Protein AF-A0A8H6TBR2-F1 (afdb_monomer)

Mean predicted aligned error: 13.38 Å

Secondary structure (DSSP, 8-state):
-----PPPGGG------------------SSPPTT----------TT---GGGG--EEEEEEETTEEEEEEEEPTT-SS-EE-TT-EEEEEEEES-GGGEEEEEEEEEEEEEEEETTEEEEEEEEEEEEEEEEGGG-PPPPSEEEEEEEPPSEEE-SS-TT-EEEPPPSEEEPPP-S-S-GGGTTT-TT--EEEEEEEEEEEEEEEPPPTTSTTS--EEEEEEEEEEE------SSPPPS---HHHHHHH-GGGEEEEEEEEPTTSSS-EEEEEEEETT-EEETT--EEEEEEEEEEHHHHHHHH-----S----HHHHHTTS---------------------PPPPPP--HHHHHHHHHHH---SS--SGGG-S-EEEEEEEEEE--TTPPPEEEEEEEEEEEEEEPSSP-------TT-EEEEEEEEEEEE-HHHHS-S------TT---PPPPPPPPPPPPP--------EEEEETTEEEEEEEEEEEGGGTEEEEEEEEEE-S--S--------GGG---

pLDDT: mean 73.12, std 23.79, range [24.12, 98.62]

Nearest PDB structures (foldseek):
  7f1w-assembly3_D  TM=6.026E-01  e=6.884E-08  Bos taurus
  9c6e-assembly1_A  TM=5.583E-01  e=3.501E-08  Bos taurus
  6ni2-assembly1_B  TM=5.129E-01  e=7.638E-08  Bos taurus
  6pwc-assembly1_A  TM=5.293E-01  e=3.451E-07  Homo sapiens

Foldseek 3Di:
DDDDDDDDPPPDDDPDDDPDPPPPPPPDDPDDDVPDDDPLPQPCPVPRPDVQVPQQDWDWDDDDQKIKIWGSAHVPDPAAEDAAQDKIWTKIFGNDQQFWAWKKKWKWKKKWKAKPVGIDIDTQDTDMDTQDGCPPVDTDDRMGIDMDTHHQWGADPVGRVDTFGDDWQAWEAFPPPDPDCPVVDADPDITIIMGIWMKMKIKTWGDDDPVPPDDDIDIDIDIGTYGYFYPDDQSDDQDPDLDCVVCCVVPVQQKDWDKDWQDPVQVWIKIKIKIWTNSLEAAQADWTKIKIKIKIFPVRCVCQVDVPDDDDDDDVCVVPVPPDPPPPPPDDDDDDDDDDDDDDDDDDDDDPPPVVVVVCVVVVVPDDPPPPVSRLKWKWKKKKKWFDDDPDDIDIDIDTFKTWDKDKDDPDWDPPPDDDPDMDMIMIITTMHGDPQCLLLYDDDDDDDDDDDDDDDDDDDDDDDDPDDPPPQPWLGDGPRITMWIWIWMDRVSSRDIDTHTGHYRYSHNHDPPPPPPPPPPPPD

Solvent-accessible surface area (backbone atoms only — not comparable to full-atom values): 32595 Å² total; per-residue (Å²): 141,82,86,81,84,81,75,70,86,88,73,71,83,72,93,64,101,63,86,84,70,76,75,79,68,75,81,83,59,101,60,72,57,97,91,52,76,80,82,73,68,73,80,54,55,98,85,53,73,62,74,74,83,67,29,80,21,68,37,75,52,75,50,95,57,41,33,44,38,38,53,57,19,56,77,88,48,91,54,55,61,45,37,63,56,34,78,47,39,37,36,41,33,38,79,69,27,86,44,43,44,35,31,36,42,34,39,43,25,36,38,39,39,34,42,77,89,48,70,52,76,45,76,58,36,84,46,77,43,77,69,43,67,44,89,78,76,56,74,47,63,56,62,41,69,50,73,52,66,40,66,46,52,28,60,36,90,93,42,63,88,46,70,30,52,61,70,44,30,35,42,46,60,55,74,80,91,69,75,71,76,83,72,74,81,80,74,85,83,74,46,51,32,38,35,31,48,34,36,38,34,42,37,40,34,28,60,56,63,84,87,67,77,82,85,67,72,51,72,46,74,42,80,42,64,41,42,39,27,58,92,64,72,56,92,51,81,80,71,90,71,70,54,57,86,67,38,52,77,78,45,45,81,54,45,36,80,44,83,41,77,46,61,81,87,42,101,49,72,29,40,36,39,40,36,34,58,48,67,47,36,38,54,44,86,40,77,44,44,38,36,38,39,41,34,27,38,45,80,65,53,49,52,50,78,51,68,80,79,86,84,84,87,81,55,60,62,73,72,58,69,75,57,85,74,83,75,79,85,80,84,76,84,91,77,86,85,89,84,84,92,84,91,83,81,90,79,86,84,78,86,69,68,70,68,59,59,62,58,43,67,78,65,60,68,78,58,76,90,73,67,70,77,63,55,42,62,47,40,32,32,36,36,36,41,36,40,41,62,93,90,46,80,65,47,74,46,82,41,80,32,21,60,37,54,74,41,79,45,81,76,66,70,76,82,70,91,62,63,98,81,41,66,44,57,50,43,32,39,38,36,33,34,44,37,80,79,42,43,22,49,29,65,90,86,78,89,70,99,72,90,79,86,83,87,87,79,86,85,76,91,78,83,77,81,77,91,66,78,88,65,82,76,55,51,59,45,62,43,86,44,39,36,33,34,25,27,45,32,44,34,28,72,91,73,76,43,74,47,77,42,78,26,30,67,35,46,84,48,38,52,44,91,64,78,74,77,70,65,83,84,78,77,88,124

Structure (mmCIF, N/CA/C/O backbone):
data_AF-A0A8H6TBR2-F1
#
_entry.id   AF-A0A8H6TBR2-F1
#
loop_
_atom_site.group_PDB
_atom_site.id
_atom_site.type_symbol
_atom_site.label_atom_id
_atom_site.label_alt_id
_atom_site.label_comp_id
_atom_site.label_asym_id
_atom_site.label_entity_id
_atom_site.label_seq_id
_atom_site.pdbx_PDB_ins_code
_atom_site.Cartn_x
_atom_site.Cartn_y
_atom_site.Cartn_z
_atom_site.occupancy
_atom_site.B_iso_or_equiv
_atom_site.auth_seq_id
_atom_site.auth_comp_id
_atom_site.auth_asym_id
_atom_site.auth_atom_id
_atom_site.pdbx_PDB_model_num
ATOM 1 N N . MET A 1 1 ? -63.159 3.568 -19.816 1.00 40.00 1 MET A N 1
ATOM 2 C CA . MET A 1 1 ? -62.516 4.822 -19.376 1.00 40.00 1 MET A CA 1
ATOM 3 C C . MET A 1 1 ? -61.025 4.551 -19.342 1.00 40.00 1 MET A C 1
ATOM 5 O O . MET A 1 1 ? -60.604 3.747 -18.526 1.00 40.00 1 MET A O 1
ATOM 9 N N . ALA A 1 2 ? -60.278 5.082 -20.308 1.00 35.00 2 ALA A N 1
ATOM 10 C CA . ALA A 1 2 ? -58.835 4.89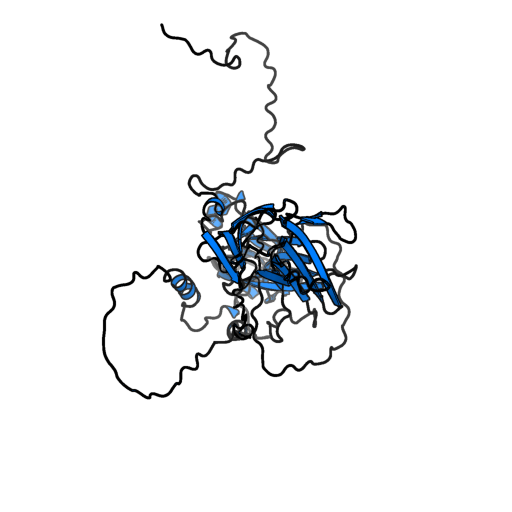1 -20.427 1.00 35.00 2 ALA A CA 1
ATOM 11 C C . ALA A 1 2 ? -58.180 6.276 -20.363 1.00 35.00 2 ALA A C 1
ATOM 13 O O . ALA A 1 2 ? -58.483 7.129 -21.196 1.00 35.00 2 ALA A O 1
ATOM 14 N N . GLU A 1 3 ? -57.358 6.506 -19.341 1.00 43.56 3 GLU A N 1
ATOM 15 C CA . GLU A 1 3 ? -56.603 7.746 -19.150 1.00 43.56 3 GLU A CA 1
ATOM 16 C C . GLU A 1 3 ? -55.362 7.749 -20.046 1.00 43.56 3 GLU A C 1
ATOM 18 O O . GLU A 1 3 ? -54.540 6.833 -20.004 1.00 43.56 3 GLU A O 1
ATOM 23 N N . SER A 1 4 ? -55.226 8.791 -20.869 1.00 38.94 4 SER A N 1
ATOM 24 C CA . SER A 1 4 ? -54.031 9.029 -21.674 1.00 38.94 4 SER A CA 1
ATOM 25 C C . SER A 1 4 ? -52.949 9.692 -20.824 1.00 38.94 4 SER A C 1
ATOM 27 O O . SER A 1 4 ? -53.138 10.805 -20.329 1.00 38.94 4 SER A O 1
ATOM 29 N N . VAL A 1 5 ? -51.797 9.038 -20.700 1.00 49.28 5 VAL A N 1
ATOM 30 C CA . VAL A 1 5 ? -50.602 9.598 -20.063 1.00 49.28 5 VAL A CA 1
ATOM 31 C C . VAL A 1 5 ? -50.016 10.684 -20.969 1.00 49.28 5 VAL A C 1
ATOM 33 O O . VAL A 1 5 ? -49.577 10.406 -22.085 1.00 49.28 5 VAL A O 1
ATOM 36 N N . ALA A 1 6 ? -50.025 11.931 -20.499 1.00 45.59 6 ALA A N 1
ATOM 37 C CA . ALA A 1 6 ? -49.403 13.053 -21.189 1.00 45.59 6 ALA A CA 1
ATOM 38 C C . ALA A 1 6 ? -47.877 12.999 -21.015 1.00 45.59 6 ALA A C 1
ATOM 40 O O . ALA A 1 6 ? -47.373 12.959 -19.892 1.00 45.59 6 ALA A O 1
ATOM 41 N N . LEU A 1 7 ? -47.139 12.996 -22.128 1.00 45.31 7 LEU A N 1
ATOM 42 C CA . LEU A 1 7 ? -45.680 13.065 -22.111 1.00 45.31 7 LEU A CA 1
ATOM 43 C C . LEU A 1 7 ? -45.188 14.492 -21.788 1.00 45.31 7 LEU A C 1
ATOM 45 O O . LEU A 1 7 ? -45.869 15.464 -22.129 1.00 45.31 7 LEU A O 1
ATOM 49 N N . PRO A 1 8 ? -43.999 14.634 -21.169 1.00 47.50 8 PRO A N 1
ATOM 50 C CA . PRO A 1 8 ? -43.410 15.926 -20.829 1.00 47.50 8 PRO A CA 1
ATOM 51 C C . PRO A 1 8 ? -43.225 16.847 -22.054 1.00 47.50 8 PRO A C 1
ATOM 53 O O . PRO A 1 8 ? -42.959 16.362 -23.158 1.00 47.50 8 PRO A O 1
ATOM 56 N N . PRO A 1 9 ? -43.303 18.179 -21.875 1.00 51.56 9 PRO A N 1
ATOM 57 C CA . PRO A 1 9 ? -43.449 19.171 -22.951 1.00 51.56 9 PRO A CA 1
ATOM 58 C C . PRO A 1 9 ? -42.262 19.302 -23.927 1.00 51.56 9 PRO A C 1
ATOM 60 O O . PRO A 1 9 ? -42.351 20.067 -24.884 1.00 51.56 9 PRO A O 1
ATOM 63 N N . TYR A 1 10 ? -41.180 18.547 -23.744 1.00 49.22 10 TYR A N 1
ATOM 64 C CA . TYR A 1 10 ? -3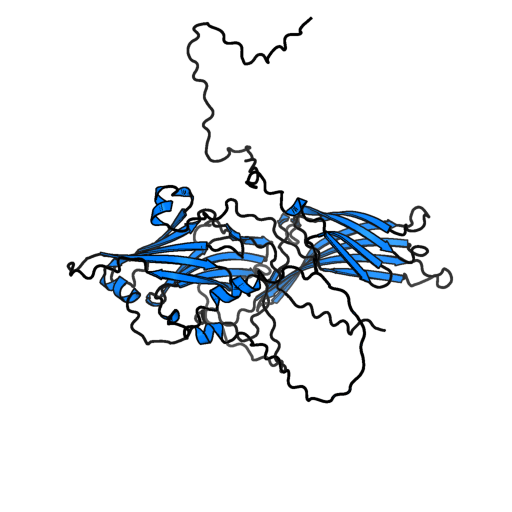9.961 18.639 -24.558 1.00 49.22 10 TYR A CA 1
ATOM 65 C C . TYR A 1 10 ? -40.041 17.888 -25.901 1.00 49.22 10 TYR A C 1
ATOM 67 O O . TYR A 1 10 ? -39.148 18.028 -26.728 1.00 49.22 10 TYR A O 1
ATOM 75 N N . TYR A 1 11 ? -41.104 17.111 -26.144 1.00 43.31 11 TYR A N 1
ATOM 76 C CA . TYR A 1 11 ? -41.274 16.308 -27.370 1.00 43.31 11 TYR A CA 1
ATOM 77 C C . TYR A 1 11 ? -42.280 16.879 -28.380 1.00 43.31 11 TYR A C 1
ATOM 79 O O . TYR A 1 11 ? -42.685 16.192 -29.321 1.00 43.31 11 TYR A O 1
ATOM 87 N N . ARG A 1 12 ? -42.708 18.138 -28.233 1.00 47.50 12 ARG A N 1
ATOM 88 C CA . ARG A 1 12 ? -43.626 18.750 -29.203 1.00 47.50 12 ARG A CA 1
ATOM 89 C C . ARG A 1 12 ? -42.856 19.177 -30.455 1.00 47.50 12 ARG A C 1
ATOM 91 O O . ARG A 1 12 ? -42.264 20.248 -30.493 1.00 47.50 12 ARG A O 1
ATOM 98 N N . SER A 1 13 ? -42.874 18.329 -31.483 1.00 48.16 13 SER A N 1
ATOM 99 C CA . SER A 1 13 ? -42.368 18.671 -32.815 1.00 48.16 13 SER A CA 1
ATOM 100 C C . SER A 1 13 ? -43.244 19.771 -33.424 1.00 48.16 13 SER A C 1
ATOM 102 O O . SER A 1 13 ? -44.367 19.527 -33.865 1.00 48.16 13 SER A O 1
ATOM 104 N N . SER A 1 14 ? -42.761 21.010 -33.381 1.00 51.28 14 SER A N 1
ATOM 105 C CA . SER A 1 14 ? -43.369 22.142 -34.073 1.00 51.28 14 SER A CA 1
ATOM 106 C C . SER A 1 14 ? -42.857 22.181 -35.510 1.00 51.28 14 SER A C 1
ATOM 108 O O . SER A 1 14 ? -41.723 22.584 -35.766 1.00 51.28 14 SER A O 1
ATOM 110 N N . ALA A 1 15 ? -43.703 21.767 -36.452 1.00 56.12 15 ALA A N 1
ATOM 111 C CA . ALA A 1 15 ? -43.507 22.007 -37.874 1.00 56.12 15 ALA A CA 1
ATOM 112 C C . ALA A 1 15 ? -43.667 23.512 -38.154 1.00 56.12 15 ALA A C 1
ATOM 114 O O . ALA A 1 15 ? -44.772 24.015 -38.336 1.00 56.12 15 ALA A O 1
ATOM 115 N N . GLY A 1 16 ? -42.556 24.240 -38.132 1.00 53.25 16 GLY A N 1
ATOM 116 C CA . GLY A 1 16 ? -42.500 25.654 -38.476 1.00 53.25 16 GLY A CA 1
ATOM 117 C C . GLY A 1 16 ? -41.070 26.025 -38.831 1.00 53.25 16 GLY A C 1
ATOM 118 O O . GLY A 1 16 ? -40.180 25.899 -37.996 1.00 53.25 16 GLY A O 1
ATOM 119 N N . HIS A 1 17 ? -40.855 26.438 -40.080 1.00 54.59 17 HIS A N 1
ATOM 120 C CA . HIS A 1 17 ? -39.583 26.948 -40.585 1.00 54.59 17 HIS A CA 1
ATOM 121 C C . HIS A 1 17 ? -39.107 28.131 -39.729 1.00 54.59 17 HIS A C 1
ATOM 123 O O . HIS A 1 17 ? -39.546 29.262 -39.918 1.00 54.59 17 HIS A O 1
ATOM 129 N N . VAL A 1 18 ? -38.197 27.863 -38.797 1.00 49.66 18 VAL A N 1
ATOM 130 C CA . VAL A 1 18 ? -37.410 28.868 -38.082 1.00 49.66 18 VAL A CA 1
ATOM 131 C C . VAL A 1 18 ? -35.953 28.585 -38.414 1.00 49.66 18 VAL A C 1
ATOM 133 O O . VAL A 1 18 ? -35.529 27.428 -38.422 1.00 49.66 18 VAL A O 1
ATOM 136 N N . ALA A 1 19 ? -35.224 29.643 -38.772 1.00 56.50 19 ALA A N 1
ATOM 137 C CA . ALA A 1 19 ? -33.803 29.607 -39.082 1.00 56.50 19 ALA A CA 1
ATOM 138 C C . ALA A 1 19 ? -33.053 28.778 -38.033 1.00 56.50 19 ALA A C 1
ATOM 140 O O . ALA A 1 19 ? -33.260 28.962 -36.833 1.00 56.50 19 ALA A O 1
ATOM 141 N N . GLN A 1 20 ? -32.226 27.849 -38.511 1.00 48.03 20 GLN A N 1
ATOM 142 C CA . GLN A 1 20 ? -31.382 26.983 -37.699 1.00 48.03 20 GLN A CA 1
ATOM 143 C C . GLN A 1 20 ? -30.435 27.856 -36.866 1.00 48.03 20 GLN A C 1
ATOM 145 O O . GLN A 1 20 ? -29.349 28.210 -37.308 1.00 48.03 20 GLN A O 1
ATOM 150 N N . SER A 1 21 ? -30.865 28.227 -35.661 1.00 55.56 21 SER A N 1
ATOM 151 C CA . SER A 1 21 ? -29.942 28.497 -34.570 1.00 55.56 21 SER A CA 1
ATOM 152 C C . SER A 1 21 ? -29.206 27.186 -34.366 1.00 55.56 21 SER A C 1
ATOM 154 O O . SER A 1 21 ? -29.825 26.214 -33.926 1.00 55.56 21 SER A O 1
ATOM 156 N N . GLU A 1 22 ? -27.932 27.142 -34.761 1.00 62.59 22 GLU A N 1
ATOM 157 C CA . GLU A 1 22 ? -27.012 26.093 -34.337 1.00 62.59 22 GLU A CA 1
ATOM 158 C C . GLU A 1 22 ? -27.208 25.938 -32.833 1.00 62.59 22 GLU A C 1
ATOM 160 O O . GLU A 1 22 ? -26.953 26.846 -32.043 1.00 62.59 22 GLU A O 1
ATOM 165 N N . VAL A 1 23 ? -27.809 24.817 -32.448 1.00 59.97 23 VAL A N 1
ATOM 166 C CA . VAL A 1 23 ? -27.781 24.388 -31.064 1.00 59.97 23 VAL A CA 1
ATOM 167 C C . VAL A 1 23 ? -26.312 24.085 -30.846 1.00 59.97 23 VAL A C 1
ATOM 169 O O . VAL A 1 23 ? -25.826 23.099 -31.394 1.00 59.97 23 VAL A O 1
ATOM 172 N N . ASP A 1 24 ? -25.612 24.974 -30.141 1.00 61.75 24 ASP A N 1
ATOM 173 C CA . ASP A 1 24 ? -24.254 24.743 -29.663 1.00 61.75 24 ASP A CA 1
ATOM 174 C C . ASP A 1 24 ? -24.309 23.480 -28.807 1.00 61.75 24 ASP A C 1
ATOM 176 O O . ASP A 1 24 ? -24.663 23.497 -27.624 1.00 61.75 24 ASP A O 1
ATOM 180 N N . ILE A 1 25 ? -24.065 22.342 -29.452 1.00 62.44 25 ILE A N 1
ATOM 181 C CA . ILE A 1 25 ? -23.891 21.077 -28.767 1.00 62.44 25 ILE A CA 1
ATOM 182 C C . ILE A 1 25 ? -22.639 21.306 -27.927 1.00 62.44 25 ILE A C 1
ATOM 184 O O . ILE A 1 25 ? -21.585 21.578 -28.510 1.00 62.44 25 ILE A O 1
ATOM 188 N N . PRO A 1 26 ? -22.732 21.259 -26.585 1.00 66.75 26 PRO A N 1
ATOM 189 C CA . PRO A 1 26 ? -21.573 21.492 -25.745 1.00 66.75 26 PRO A CA 1
ATOM 190 C C . PRO A 1 26 ? -20.469 20.552 -26.211 1.00 66.75 26 PRO A C 1
ATOM 192 O O . PRO A 1 26 ? -20.699 19.352 -26.383 1.00 66.75 26 PRO A O 1
ATOM 195 N N . ALA A 1 27 ? -19.296 21.117 -26.496 1.00 66.62 27 ALA A N 1
ATOM 196 C CA . ALA A 1 27 ? -18.153 20.344 -26.938 1.00 66.62 27 ALA A CA 1
ATOM 197 C C . ALA A 1 27 ? -17.829 19.331 -25.838 1.00 66.62 27 ALA A C 1
ATOM 199 O O . ALA A 1 27 ? -17.269 19.684 -24.803 1.00 66.62 27 ALA A O 1
ATOM 200 N N . TYR A 1 28 ? -18.233 18.078 -26.040 1.00 62.84 28 TYR A N 1
ATOM 201 C CA . TYR A 1 28 ? -17.919 17.003 -25.116 1.00 62.84 28 TYR A CA 1
ATOM 202 C C . TYR A 1 28 ? -16.408 16.789 -25.154 1.00 62.84 28 TYR A C 1
ATOM 204 O O . TYR A 1 28 ? -15.870 16.153 -26.061 1.00 62.84 28 TYR A O 1
ATOM 212 N N . THR A 1 29 ? -15.707 17.358 -24.182 1.00 68.81 29 THR A N 1
ATOM 213 C CA . THR A 1 29 ? -14.286 17.115 -23.973 1.00 68.81 29 THR A CA 1
ATOM 214 C C . THR A 1 29 ? -14.110 15.781 -23.252 1.00 68.81 29 THR A C 1
ATOM 216 O O . THR A 1 29 ? -14.911 15.383 -22.409 1.00 68.81 29 THR A O 1
ATOM 219 N N . SER A 1 30 ? -13.031 15.060 -23.555 1.00 63.19 30 SER A N 1
ATOM 220 C CA . SER A 1 30 ? -12.679 13.809 -22.862 1.00 63.19 30 SER A CA 1
ATOM 221 C C . SER A 1 30 ? -12.317 14.009 -21.381 1.00 63.19 30 SER A C 1
ATOM 223 O O . SER A 1 30 ? -12.201 13.034 -20.629 1.00 63.19 30 SER A O 1
ATOM 225 N N . HIS A 1 31 ? -12.140 15.264 -20.967 1.00 59.47 31 HIS A N 1
ATOM 226 C CA . HIS A 1 31 ? -11.795 15.692 -19.619 1.00 59.47 31 HIS A CA 1
ATOM 227 C C . HIS A 1 31 ? -12.885 16.619 -19.067 1.00 59.47 31 HIS A C 1
ATOM 229 O O . HIS A 1 31 ? -13.394 17.438 -19.835 1.00 59.47 31 HIS A O 1
ATOM 235 N N . PRO A 1 32 ? -13.243 16.493 -17.775 1.00 72.88 32 PRO A N 1
ATOM 236 C CA . PRO A 1 32 ? -14.221 17.372 -17.145 1.00 72.88 32 PRO A CA 1
ATOM 237 C C . PRO A 1 32 ? -13.724 18.822 -17.147 1.00 72.88 32 PRO A C 1
ATOM 239 O O . PRO A 1 32 ? -12.539 19.080 -16.918 1.00 72.88 32 PRO A O 1
ATOM 242 N N . SER A 1 33 ? -14.633 19.758 -17.400 1.00 76.56 33 SER A N 1
ATOM 243 C CA . SER A 1 33 ? -14.375 21.192 -17.268 1.00 76.56 33 SER A CA 1
ATOM 244 C C . SER A 1 33 ? -14.267 21.602 -15.794 1.00 76.56 33 SER A C 1
ATOM 246 O O . SER A 1 33 ? -14.605 20.847 -14.883 1.00 76.56 33 SER A O 1
ATOM 248 N N . VAL A 1 34 ? -13.799 22.824 -15.533 1.00 66.69 34 VAL A N 1
ATOM 249 C CA . VAL A 1 34 ? -13.735 23.377 -14.170 1.00 66.69 34 VAL A CA 1
ATOM 250 C C . VAL A 1 34 ? -15.136 23.379 -13.544 1.00 66.69 34 VAL A C 1
ATOM 252 O O . VAL A 1 34 ? -16.035 24.050 -14.042 1.00 66.69 34 VAL A O 1
ATOM 255 N N . GLY A 1 35 ? -15.311 22.635 -12.448 1.00 71.94 35 GLY A N 1
ATOM 256 C CA . GLY A 1 35 ? -16.594 22.480 -11.750 1.00 71.94 35 GLY A CA 1
ATOM 257 C C . GLY A 1 35 ? -17.396 21.235 -12.144 1.00 71.94 35 GLY A C 1
ATOM 258 O O . GLY A 1 35 ? -18.404 20.943 -11.504 1.00 71.94 35 GLY A O 1
ATOM 259 N N . GLU A 1 36 ? -16.946 20.474 -13.142 1.00 75.62 36 GLU A N 1
ATOM 260 C CA . GLU A 1 36 ? -17.517 19.171 -13.470 1.00 75.62 36 GLU A CA 1
ATOM 261 C C . GLU A 1 36 ? -16.784 18.064 -12.705 1.00 75.62 36 GLU A C 1
ATOM 263 O O . GLU A 1 36 ? -15.555 17.984 -12.700 1.00 75.62 36 GLU A O 1
ATOM 268 N N . GLU A 1 37 ? -17.538 17.169 -12.072 1.00 57.66 37 GLU A N 1
ATOM 269 C CA . GLU A 1 37 ? -16.992 15.972 -11.440 1.00 57.66 37 GLU A CA 1
ATOM 270 C C . GLU A 1 37 ? -17.330 14.758 -12.305 1.00 57.66 37 GLU A C 1
ATOM 272 O O . GLU A 1 37 ? -18.489 14.501 -12.645 1.00 57.66 37 GLU A O 1
ATOM 277 N N . ARG A 1 38 ? -16.312 13.980 -12.688 1.00 59.44 38 ARG A N 1
ATOM 278 C CA . ARG A 1 38 ? -16.556 12.719 -13.385 1.00 59.44 38 ARG A CA 1
ATOM 279 C C . ARG A 1 38 ? -17.086 11.731 -12.359 1.00 59.44 38 ARG A C 1
ATOM 281 O O . ARG A 1 38 ? -16.320 11.214 -11.551 1.00 59.44 38 ARG A O 1
ATOM 288 N N . LEU A 1 39 ? -18.370 11.398 -12.460 1.00 53.12 39 LEU A N 1
ATOM 289 C CA . LEU A 1 39 ? -18.911 10.188 -11.852 1.00 53.12 39 LEU A CA 1
ATOM 290 C C . LEU A 1 39 ? -18.231 8.996 -12.532 1.00 53.12 39 LEU A C 1
ATOM 292 O O . LEU A 1 39 ? -18.724 8.445 -13.519 1.00 53.12 39 LEU A O 1
ATOM 296 N N . SER A 1 40 ? -17.048 8.617 -12.050 1.00 48.75 40 SER A N 1
ATOM 297 C CA . SER A 1 40 ? -16.466 7.324 -12.359 1.00 48.75 40 SER A CA 1
ATOM 298 C C . SER A 1 40 ? -17.396 6.307 -11.721 1.00 48.75 40 SER A C 1
ATOM 300 O O . SER A 1 40 ? -17.293 5.966 -10.547 1.00 48.75 40 SER A O 1
ATOM 302 N N . ARG A 1 41 ? -18.388 5.848 -12.489 1.00 46.00 41 ARG A N 1
ATOM 303 C CA . ARG A 1 41 ? -19.096 4.627 -12.136 1.00 46.00 41 ARG A CA 1
ATOM 304 C C . ARG A 1 41 ? -17.979 3.594 -12.046 1.00 46.00 41 ARG A C 1
ATOM 306 O O . ARG A 1 41 ? -17.343 3.371 -13.080 1.00 46.00 41 ARG A O 1
ATOM 313 N N . PRO A 1 42 ? -17.647 3.066 -10.852 1.00 50.28 42 PRO A N 1
ATOM 314 C CA . PRO A 1 42 ? -16.617 2.056 -10.767 1.00 50.28 42 PRO A CA 1
ATOM 315 C C . PRO A 1 42 ? -17.036 1.002 -11.774 1.00 50.28 42 PRO A C 1
ATOM 317 O O . PRO A 1 42 ? -18.178 0.535 -11.742 1.00 50.28 42 PRO A O 1
ATOM 320 N N . THR A 1 43 ? -16.161 0.714 -12.732 1.00 47.41 43 THR A N 1
ATOM 321 C CA . THR A 1 43 ? -16.364 -0.317 -13.746 1.00 47.41 43 THR A CA 1
ATOM 322 C C . THR A 1 43 ? -16.254 -1.681 -13.062 1.00 47.41 43 THR A C 1
ATOM 324 O O . THR A 1 43 ? -15.513 -2.558 -13.479 1.00 47.41 43 THR A O 1
ATOM 327 N N . SER A 1 44 ? -16.968 -1.867 -11.950 1.00 45.28 44 SER A N 1
ATOM 328 C CA . SER A 1 44 ? -17.447 -3.159 -11.515 1.00 45.28 44 SER A CA 1
ATOM 329 C C . SER A 1 44 ? -18.253 -3.656 -12.702 1.00 45.28 44 SER A C 1
ATOM 331 O O . SER A 1 44 ? -19.326 -3.118 -12.992 1.00 45.28 44 SER A O 1
ATOM 333 N N . GLY A 1 45 ? -17.674 -4.579 -13.472 1.00 49.91 45 GLY A N 1
ATOM 334 C CA . GLY A 1 45 ? -18.360 -5.175 -14.609 1.00 49.91 45 GLY A CA 1
ATOM 335 C C . GLY A 1 45 ? -19.776 -5.583 -14.185 1.00 49.91 45 GLY A C 1
ATOM 336 O O . GLY A 1 45 ? -19.976 -5.929 -13.015 1.00 49.91 45 GLY A O 1
ATOM 337 N N . PRO A 1 46 ? -20.776 -5.491 -15.076 1.00 42.91 46 PRO A N 1
ATOM 338 C CA . PRO A 1 46 ? -22.150 -5.849 -14.744 1.00 42.91 46 PRO A CA 1
ATOM 339 C C . PRO A 1 46 ? -22.173 -7.276 -14.174 1.00 42.91 46 PRO A C 1
ATOM 341 O O . PRO A 1 46 ? -21.991 -8.241 -14.907 1.00 42.91 46 PRO A O 1
ATOM 344 N N . GLY A 1 47 ? -22.322 -7.390 -12.847 1.00 52.88 47 GLY A N 1
ATOM 345 C CA . GLY A 1 47 ? -22.302 -8.660 -12.116 1.00 52.88 47 GLY A CA 1
ATOM 346 C C . GLY A 1 47 ? -21.242 -8.822 -11.021 1.00 52.88 47 GLY A C 1
ATOM 347 O O . GLY A 1 47 ? -21.318 -9.817 -10.308 1.00 52.88 47 GLY A O 1
ATOM 348 N N . GLN A 1 48 ? -20.294 -7.895 -10.828 1.00 50.47 48 GLN A N 1
ATOM 349 C CA . GLN A 1 48 ? -19.331 -7.992 -9.720 1.00 50.47 48 GLN A CA 1
ATOM 350 C C . GLN A 1 48 ? -19.781 -7.101 -8.547 1.00 50.47 48 GLN A C 1
ATOM 352 O O . GLN A 1 48 ? -19.719 -5.873 -8.662 1.00 50.47 48 GLN A O 1
ATOM 357 N N . PRO A 1 49 ? -20.286 -7.672 -7.432 1.00 52.69 49 PRO A N 1
ATOM 358 C CA . PRO A 1 49 ? -20.672 -6.891 -6.261 1.00 52.69 49 PRO A CA 1
ATOM 359 C C . PRO A 1 49 ? -19.471 -6.096 -5.764 1.00 52.69 49 PRO A C 1
ATOM 361 O O . PRO A 1 49 ? -18.335 -6.565 -5.852 1.00 52.69 49 PRO A O 1
ATOM 364 N N . HIS A 1 50 ? -19.710 -4.892 -5.243 1.00 55.44 50 HIS A N 1
ATOM 365 C CA . HIS A 1 50 ? -18.641 -4.093 -4.654 1.00 55.44 50 HIS A CA 1
ATOM 366 C C . HIS A 1 50 ? -17.929 -4.961 -3.600 1.00 55.44 50 HIS A C 1
ATOM 368 O O . HIS A 1 50 ? -18.615 -5.442 -2.693 1.00 55.44 50 HIS A O 1
ATOM 374 N N . PRO A 1 51 ? -16.607 -5.195 -3.694 1.00 57.84 51 PRO A N 1
ATOM 375 C CA . PRO A 1 51 ? -15.933 -6.222 -2.896 1.00 57.84 51 PRO A CA 1
ATOM 376 C C . PRO A 1 51 ? -16.107 -6.025 -1.381 1.00 57.84 51 PRO A C 1
ATOM 378 O O . PRO A 1 51 ? -16.149 -6.992 -0.634 1.00 57.84 51 PRO A O 1
ATOM 381 N N . GLN A 1 52 ? -16.325 -4.787 -0.916 1.00 56.59 52 GLN A N 1
ATOM 382 C CA . GLN A 1 52 ? -16.623 -4.503 0.495 1.00 56.59 52 GLN A CA 1
ATOM 383 C C . GLN A 1 52 ? -18.040 -4.882 0.947 1.00 56.59 52 GLN A C 1
ATOM 385 O O . GLN A 1 52 ? -18.225 -5.209 2.112 1.00 56.59 52 GLN A O 1
ATOM 390 N N . SER A 1 53 ? -19.037 -4.884 0.057 1.00 58.38 53 SER A N 1
ATOM 391 C CA . SER A 1 53 ? -20.399 -5.324 0.414 1.00 58.38 53 SER A CA 1
ATOM 392 C C . SER A 1 53 ? -20.498 -6.832 0.669 1.00 58.38 53 SER A C 1
ATOM 394 O O . SER A 1 53 ? -21.526 -7.295 1.148 1.00 58.38 53 SER A O 1
ATOM 396 N N . GLN A 1 54 ? -19.437 -7.584 0.356 1.00 67.88 54 GLN A N 1
ATOM 397 C CA . GLN A 1 54 ? -19.379 -9.034 0.525 1.00 67.88 54 GLN A CA 1
ATOM 398 C C . GLN A 1 54 ? -18.705 -9.475 1.827 1.00 67.88 54 GLN A C 1
ATOM 400 O O . GLN A 1 54 ? -18.776 -10.656 2.171 1.00 67.88 54 GLN A O 1
ATOM 405 N N . TYR A 1 55 ? -18.048 -8.571 2.563 1.00 82.31 55 TYR A N 1
ATOM 406 C CA . TYR A 1 55 ? -17.458 -8.934 3.847 1.00 82.31 55 TYR A CA 1
ATOM 407 C C . TYR A 1 55 ? -18.562 -9.037 4.896 1.00 82.31 55 TYR A C 1
ATOM 409 O O . TYR A 1 55 ? -19.025 -8.042 5.443 1.00 82.31 55 TYR A O 1
ATOM 417 N N . HIS A 1 56 ? -18.991 -10.266 5.166 1.00 87.62 56 HIS A N 1
ATOM 418 C CA . HIS A 1 56 ? -19.948 -10.590 6.226 1.00 87.62 56 HIS A CA 1
ATOM 419 C C . HIS A 1 56 ? -19.281 -11.264 7.433 1.00 87.62 56 HIS A C 1
ATOM 421 O O . HIS A 1 56 ? -19.974 -11.769 8.313 1.00 87.62 56 HIS A O 1
ATOM 427 N N . GLY A 1 57 ? -17.945 -11.298 7.476 1.00 94.25 57 GLY A N 1
ATOM 428 C CA . GLY A 1 57 ? -17.201 -11.869 8.590 1.00 94.25 57 GLY A CA 1
ATOM 429 C C . GLY A 1 57 ? -17.220 -10.972 9.825 1.00 94.25 57 GLY A C 1
ATOM 430 O O . GLY A 1 57 ? -17.413 -9.753 9.750 1.00 94.25 57 GL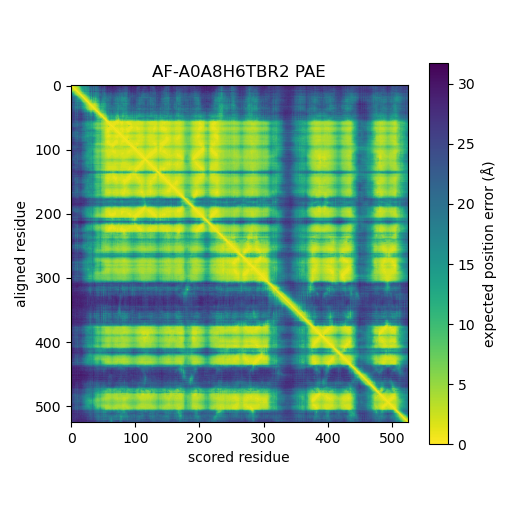Y A O 1
ATOM 431 N N . GLU A 1 58 ? -16.975 -11.595 10.972 1.00 96.56 58 GLU A N 1
ATOM 432 C CA . GLU A 1 58 ? -16.760 -10.913 12.241 1.00 96.56 58 GLU A CA 1
ATOM 433 C C . GLU A 1 58 ? -15.379 -11.275 12.785 1.00 96.56 58 GLU A C 1
ATOM 435 O O . GLU A 1 58 ? -14.959 -12.429 12.735 1.00 96.56 58 GLU A O 1
ATOM 440 N N . PHE A 1 59 ? -14.686 -10.289 13.342 1.00 97.56 59 PHE A N 1
ATOM 441 C CA . PHE A 1 59 ? -13.500 -10.510 14.156 1.00 97.56 59 PHE A CA 1
ATOM 442 C C . PHE A 1 59 ? -13.893 -10.445 15.628 1.00 97.56 59 PHE A C 1
ATOM 444 O O . PHE A 1 59 ? -14.489 -9.458 16.067 1.00 97.56 59 PHE A O 1
ATOM 451 N N . VAL A 1 60 ? -13.533 -11.467 16.404 1.00 97.56 60 VAL A N 1
ATOM 452 C CA . VAL A 1 60 ? -13.836 -11.545 17.837 1.00 97.56 60 VAL A CA 1
ATOM 453 C C . VAL A 1 60 ? -12.544 -11.697 18.622 1.00 97.56 60 VAL A C 1
ATOM 455 O O . VAL A 1 60 ? -11.755 -12.604 18.368 1.00 97.56 60 VAL A O 1
ATOM 458 N N . ARG A 1 61 ? -12.343 -10.836 19.622 1.00 97.62 61 ARG A N 1
ATOM 459 C CA . ARG A 1 61 ? -11.221 -10.953 20.555 1.00 97.62 61 ARG A CA 1
ATOM 460 C C . ARG A 1 61 ? -11.678 -10.783 21.991 1.00 97.62 61 ARG A C 1
ATOM 462 O O . ARG A 1 61 ? -12.338 -9.805 22.336 1.00 97.62 61 ARG A O 1
ATOM 469 N N . THR A 1 62 ? -11.258 -11.714 22.839 1.00 97.56 62 THR A N 1
ATOM 470 C CA . THR A 1 62 ? -11.558 -11.716 24.271 1.00 97.56 62 THR A CA 1
ATOM 471 C C . THR A 1 62 ? -10.266 -11.647 25.069 1.00 97.56 62 THR A C 1
ATOM 473 O O . THR A 1 62 ? -9.357 -12.443 24.852 1.00 97.56 62 THR A O 1
ATOM 476 N N . VAL A 1 63 ? -10.187 -10.704 26.008 1.00 96.69 63 VAL A N 1
ATOM 477 C CA . VAL A 1 63 ? -9.107 -10.627 27.002 1.00 96.69 63 VAL A CA 1
ATOM 478 C C . VAL A 1 63 ? -9.739 -10.401 28.371 1.00 96.69 63 VAL A C 1
ATOM 480 O O . VAL A 1 63 ? -10.451 -9.420 28.606 1.00 96.69 63 VAL A O 1
ATOM 483 N N . GLY A 1 64 ? -9.510 -11.344 29.287 1.00 95.38 64 GLY A N 1
ATOM 484 C CA . GLY A 1 64 ? -10.110 -11.329 30.617 1.00 95.38 64 GLY A CA 1
ATOM 485 C C . GLY A 1 64 ? -11.642 -11.292 30.562 1.00 95.38 64 GLY A C 1
ATOM 486 O O . GLY A 1 64 ? -12.283 -12.252 30.149 1.00 95.38 64 GLY A O 1
ATOM 487 N N . ARG A 1 65 ? -12.236 -10.175 31.001 1.00 96.12 65 ARG A N 1
ATOM 488 C CA . ARG A 1 65 ? -13.701 -9.978 31.059 1.00 96.12 65 ARG A CA 1
ATOM 489 C C . ARG A 1 65 ? -14.247 -9.069 29.955 1.00 96.12 65 ARG A C 1
ATOM 491 O O . ARG A 1 65 ? -15.411 -8.680 30.029 1.00 96.12 65 ARG A O 1
ATOM 498 N N . ILE A 1 66 ? -13.426 -8.728 28.965 1.00 97.94 66 ILE A N 1
ATOM 499 C CA . ILE A 1 66 ? -13.785 -7.835 27.862 1.00 97.94 66 ILE A CA 1
ATOM 500 C C . ILE A 1 66 ? -13.772 -8.654 26.575 1.00 97.94 66 ILE A C 1
ATOM 502 O O . ILE A 1 66 ? -12.805 -9.361 26.296 1.00 97.94 66 ILE A O 1
ATOM 506 N N . THR A 1 67 ? -14.847 -8.580 25.798 1.00 98.44 67 THR A N 1
ATOM 507 C CA . THR A 1 67 ? -14.924 -9.154 24.449 1.00 98.44 67 THR A CA 1
ATOM 508 C C . THR A 1 67 ? -15.262 -8.051 23.459 1.00 98.44 67 THR A C 1
ATOM 510 O O . THR A 1 67 ? -16.250 -7.345 23.641 1.00 98.44 67 THR A O 1
ATOM 513 N N . LEU A 1 68 ? -14.442 -7.904 22.426 1.00 98.50 68 LEU A N 1
ATOM 514 C CA . LEU A 1 68 ? -14.673 -7.004 21.305 1.00 98.50 68 LEU A CA 1
ATOM 515 C C . LEU A 1 68 ? -15.067 -7.827 20.080 1.00 98.50 68 LEU A C 1
ATOM 517 O O . LEU A 1 68 ? -14.332 -8.733 19.690 1.00 98.50 68 LEU A O 1
ATOM 521 N N . THR A 1 69 ? -16.189 -7.466 19.466 1.00 98.50 69 THR A N 1
ATOM 522 C CA . THR A 1 69 ? -16.626 -7.990 18.170 1.00 98.50 69 THR A CA 1
ATOM 523 C C . THR A 1 69 ? -16.629 -6.856 17.155 1.00 98.50 69 THR A C 1
ATOM 525 O O . THR A 1 69 ? -17.247 -5.820 17.399 1.00 98.50 69 THR A O 1
ATOM 528 N N . LEU A 1 70 ? -15.954 -7.050 16.026 1.00 98.38 70 LEU A N 1
ATOM 529 C CA . LEU A 1 70 ? -15.873 -6.120 14.901 1.00 98.38 70 LEU A CA 1
ATOM 530 C C . LEU A 1 70 ? -16.507 -6.757 13.667 1.00 98.38 70 LEU A C 1
ATOM 532 O O . LEU A 1 70 ? -16.203 -7.902 13.348 1.00 98.38 70 LEU A O 1
ATOM 536 N N . LYS A 1 71 ? -17.379 -6.024 12.979 1.00 97.12 71 LYS A N 1
ATOM 537 C CA . LYS A 1 71 ? -18.133 -6.513 11.816 1.00 97.12 71 LYS A CA 1
ATOM 538 C C . LYS A 1 71 ? -17.453 -6.149 10.498 1.00 97.12 71 LYS A C 1
ATOM 540 O O . LYS A 1 71 ? -16.504 -5.364 10.477 1.00 97.12 71 LYS A O 1
ATOM 545 N N . ASN A 1 72 ? -17.983 -6.692 9.402 1.00 94.25 72 ASN A N 1
ATOM 546 C CA . ASN A 1 72 ? -17.546 -6.447 8.024 1.00 94.25 72 ASN A CA 1
ATOM 547 C C . ASN A 1 72 ? -16.076 -6.800 7.782 1.00 94.25 72 ASN A C 1
ATOM 549 O O . ASN A 1 72 ? -15.358 -6.098 7.074 1.00 94.25 72 ASN A O 1
ATOM 553 N N . GLN A 1 73 ? -15.623 -7.883 8.408 1.00 95.25 73 GLN A N 1
ATOM 554 C CA . GLN A 1 73 ? -14.263 -8.373 8.254 1.00 95.25 73 GLN A CA 1
ATOM 555 C C . GLN A 1 73 ? -14.198 -9.434 7.150 1.00 95.25 73 GLN A C 1
ATOM 557 O O . GLN A 1 73 ? -15.196 -10.125 6.904 1.00 95.25 73 GLN A O 1
ATOM 562 N N . PRO A 1 74 ? -13.045 -9.590 6.476 1.00 91.00 74 PRO A N 1
ATOM 563 C CA . PRO A 1 74 ? -12.804 -10.756 5.640 1.00 91.00 74 PRO A CA 1
ATOM 564 C C . PRO A 1 74 ? -13.079 -12.049 6.427 1.00 91.00 74 PRO A C 1
ATOM 566 O O . PRO A 1 74 ? -12.849 -12.079 7.642 1.00 91.00 74 PRO A O 1
ATOM 569 N N . PRO A 1 75 ? -13.576 -13.113 5.774 1.00 89.75 75 PRO A N 1
ATOM 570 C CA . PRO A 1 75 ? -13.688 -14.408 6.435 1.00 89.75 75 PRO A CA 1
ATOM 571 C C . PRO A 1 75 ? -12.309 -14.818 6.964 1.00 89.75 75 PRO A C 1
ATOM 573 O O . PRO A 1 75 ? -11.301 -14.620 6.287 1.00 89.75 75 PRO A O 1
ATOM 576 N N . ASP A 1 76 ? -12.276 -15.329 8.194 1.00 90.12 76 ASP A N 1
ATOM 577 C CA . ASP A 1 76 ? -11.054 -15.786 8.867 1.00 90.12 76 ASP A CA 1
ATOM 578 C C . ASP A 1 76 ? -9.978 -14.696 9.067 1.00 90.12 76 ASP A C 1
ATOM 580 O O . ASP A 1 76 ? -8.788 -14.990 9.202 1.00 90.12 76 ASP A O 1
ATOM 584 N N . ALA A 1 77 ? -10.378 -13.418 9.108 1.00 90.31 77 ALA A N 1
ATOM 585 C CA . ALA A 1 77 ? -9.455 -12.317 9.359 1.00 90.31 77 ALA A CA 1
ATOM 586 C C . ALA A 1 77 ? -8.757 -12.465 10.723 1.00 90.31 77 ALA A C 1
ATOM 588 O O . ALA A 1 77 ? -9.390 -12.401 11.775 1.00 90.31 77 ALA A O 1
ATOM 589 N N . LEU A 1 78 ? -7.428 -12.593 10.708 1.00 93.81 78 LEU A N 1
ATOM 590 C CA . LEU A 1 78 ? -6.600 -12.612 11.923 1.00 93.81 78 LEU A CA 1
ATOM 591 C C . LEU A 1 78 ? -6.397 -11.216 12.520 1.00 93.81 78 LEU A C 1
ATOM 593 O O . LEU A 1 78 ? -6.124 -11.070 13.711 1.00 93.81 78 LEU A O 1
ATOM 597 N N . ILE A 1 79 ? -6.493 -10.188 11.679 1.00 95.25 79 ILE A N 1
ATOM 598 C CA . ILE A 1 79 ? -6.330 -8.785 12.047 1.00 95.25 79 ILE A CA 1
ATOM 599 C C . ILE A 1 79 ? -7.470 -8.003 11.389 1.00 95.25 79 ILE A C 1
ATOM 601 O O . ILE A 1 79 ? -7.658 -8.120 10.173 1.00 95.25 79 ILE A O 1
ATOM 605 N N . PRO A 1 80 ? -8.221 -7.192 12.153 1.00 96.50 80 PRO A N 1
ATOM 606 C CA . PRO A 1 80 ? -9.248 -6.337 11.588 1.00 96.50 80 PRO A CA 1
ATOM 607 C C . PRO A 1 80 ? -8.671 -5.386 10.547 1.00 96.50 80 PRO A C 1
ATOM 609 O O . PRO A 1 80 ? -7.669 -4.715 10.807 1.00 96.50 80 PRO A O 1
ATOM 612 N N . THR A 1 81 ? -9.317 -5.305 9.390 1.00 94.25 81 THR A N 1
ATOM 613 C CA . THR A 1 81 ? -8.848 -4.507 8.258 1.00 94.25 81 THR A CA 1
ATOM 614 C C . THR A 1 81 ? -9.861 -3.428 7.902 1.00 94.25 81 THR A C 1
ATOM 616 O O . THR A 1 81 ? -11.042 -3.718 7.733 1.00 94.25 81 THR A O 1
ATOM 619 N N . TYR A 1 82 ? -9.388 -2.190 7.765 1.00 95.12 82 TYR A N 1
ATOM 620 C CA . TYR A 1 82 ? -10.205 -1.027 7.421 1.00 95.12 82 TYR A CA 1
ATOM 621 C C . TYR A 1 82 ? -9.485 -0.123 6.419 1.00 95.12 82 TYR A C 1
ATOM 623 O O . TYR A 1 82 ? -8.260 -0.118 6.327 1.00 95.12 82 TYR A O 1
ATOM 631 N N . ALA A 1 83 ? -10.238 0.668 5.673 1.00 93.06 83 ALA A N 1
ATOM 632 C CA . ALA A 1 83 ? -9.734 1.770 4.869 1.00 93.06 83 ALA A CA 1
ATOM 633 C C . ALA A 1 83 ? -9.925 3.118 5.595 1.00 93.06 83 ALA A C 1
ATOM 635 O O . ALA A 1 83 ? -10.828 3.257 6.427 1.00 93.06 83 ALA A O 1
ATOM 636 N N . PRO A 1 84 ? -9.117 4.144 5.270 1.00 93.75 84 PRO A N 1
ATOM 637 C CA . PRO A 1 84 ? -9.379 5.514 5.700 1.00 93.75 84 PRO A CA 1
ATOM 638 C C . PRO A 1 84 ? -10.805 5.946 5.309 1.00 93.75 84 PRO A C 1
ATOM 640 O O . PRO A 1 84 ? -11.236 5.715 4.178 1.00 93.75 84 PRO A O 1
ATOM 643 N N . GLY A 1 85 ? -11.554 6.540 6.242 1.00 95.00 85 GLY A N 1
ATOM 644 C CA . GLY A 1 85 ? -12.958 6.922 6.032 1.00 95.00 85 GLY A CA 1
ATOM 645 C C . GLY A 1 85 ? -13.978 5.776 6.112 1.00 95.00 85 GLY A C 1
ATOM 646 O O . GLY A 1 85 ? -15.162 6.005 5.872 1.00 95.00 85 GLY A O 1
ATOM 647 N N . GLU A 1 86 ? -13.567 4.542 6.423 1.00 94.19 86 GLU A N 1
ATOM 648 C CA . GLU A 1 86 ? -14.484 3.398 6.500 1.00 94.19 86 GLU A CA 1
ATOM 649 C C . GLU A 1 86 ? -15.308 3.384 7.798 1.00 94.19 86 GLU A C 1
ATOM 651 O O . GLU A 1 86 ? -14.845 3.787 8.867 1.00 94.19 86 GLU A O 1
ATOM 656 N N . LEU A 1 87 ? -16.550 2.896 7.708 1.00 95.62 87 LEU A N 1
ATOM 657 C CA . LEU A 1 87 ? -17.429 2.711 8.859 1.00 95.62 87 LEU A CA 1
ATOM 658 C C . LEU A 1 87 ? -16.998 1.478 9.665 1.00 95.62 87 LEU A C 1
ATOM 660 O O . LEU A 1 87 ? -17.159 0.337 9.231 1.00 95.62 87 LEU A O 1
ATOM 664 N N . VAL A 1 88 ? -16.535 1.714 10.885 1.00 97.19 88 VAL A N 1
ATOM 665 C CA . VAL A 1 88 ? -16.238 0.678 11.870 1.00 97.19 88 VAL A CA 1
ATOM 666 C C . VAL A 1 88 ? -17.495 0.417 12.690 1.00 97.19 88 VAL A C 1
ATOM 668 O O . VAL A 1 88 ? -18.036 1.337 13.300 1.00 97.19 88 VAL A O 1
ATOM 671 N N . THR A 1 89 ? -17.965 -0.831 12.730 1.00 97.69 89 THR A N 1
ATOM 672 C CA . THR A 1 89 ? -19.137 -1.240 13.526 1.00 97.69 89 THR A CA 1
ATOM 673 C C . THR A 1 89 ? -18.828 -2.483 14.345 1.00 97.69 89 THR A C 1
ATOM 675 O O . THR A 1 89 ? -18.065 -3.352 13.918 1.00 97.69 89 THR A O 1
ATOM 678 N N . GLY A 1 90 ? -19.421 -2.579 15.532 1.00 98.19 90 GLY A N 1
ATOM 679 C CA . GLY A 1 90 ? -19.134 -3.684 16.433 1.00 98.19 90 GLY A CA 1
ATOM 680 C C . GLY A 1 90 ? -19.930 -3.658 17.729 1.00 98.19 90 GLY A C 1
ATOM 681 O O . GLY A 1 90 ? -20.899 -2.911 17.887 1.00 98.19 90 GLY A O 1
ATOM 682 N N . SER A 1 91 ? -19.506 -4.499 18.665 1.00 98.50 91 SER A N 1
ATOM 683 C CA . SER A 1 91 ? -20.034 -4.528 20.026 1.00 98.50 91 SER A CA 1
ATOM 684 C C . SER A 1 91 ? -18.950 -4.854 21.043 1.00 98.50 91 SER A C 1
ATOM 686 O O . SER A 1 91 ? -18.075 -5.682 20.787 1.00 98.50 91 SER A O 1
ATOM 688 N N . ILE A 1 92 ? -19.046 -4.235 22.216 1.00 98.62 92 ILE A N 1
ATOM 689 C CA . ILE A 1 92 ? -18.201 -4.507 23.378 1.00 98.62 92 ILE A CA 1
ATOM 690 C C . ILE A 1 92 ? -19.048 -5.252 24.405 1.00 98.62 92 ILE A C 1
ATOM 692 O O . ILE A 1 92 ? -20.034 -4.714 24.901 1.00 98.62 92 ILE A O 1
ATOM 696 N N . ARG A 1 93 ? -18.666 -6.480 24.749 1.00 98.38 93 ARG A N 1
ATOM 697 C CA . ARG A 1 93 ? -19.298 -7.263 25.813 1.00 98.38 93 ARG A CA 1
ATOM 698 C C . ARG A 1 93 ? -18.426 -7.255 27.062 1.00 98.38 93 ARG A C 1
ATOM 700 O O . ARG A 1 93 ? -17.236 -7.570 26.995 1.00 98.38 93 ARG A O 1
ATOM 707 N N . VAL A 1 94 ? -19.037 -6.931 28.200 1.00 97.31 94 VAL A N 1
ATOM 708 C CA . VAL A 1 94 ? -18.381 -6.918 29.513 1.00 97.31 94 VAL A CA 1
ATOM 709 C C . VAL A 1 94 ? -19.034 -7.972 30.403 1.00 97.31 94 VAL A C 1
ATOM 711 O O . VAL A 1 94 ? -20.218 -7.885 30.704 1.00 97.31 94 VAL A O 1
ATOM 714 N N . HIS A 1 95 ? -18.265 -8.978 30.827 1.00 94.69 95 HIS A N 1
ATOM 715 C CA . HIS A 1 95 ? -18.793 -10.150 31.551 1.00 94.69 95 HIS A CA 1
ATOM 716 C C . HIS A 1 95 ? -19.148 -9.889 33.029 1.00 94.69 95 HIS A C 1
ATOM 718 O O . HIS A 1 95 ? -19.725 -10.757 33.668 1.00 94.69 95 HIS A O 1
ATOM 724 N N . ALA A 1 96 ? -18.793 -8.726 33.585 1.00 93.56 96 ALA A N 1
ATOM 725 C CA . ALA A 1 96 ? -19.128 -8.320 34.959 1.00 93.56 96 ALA A CA 1
ATOM 726 C C . ALA A 1 96 ? -19.481 -6.819 34.996 1.00 93.56 96 ALA A C 1
ATOM 728 O O . ALA A 1 96 ? -18.640 -5.998 35.385 1.00 93.56 96 ALA A O 1
ATOM 729 N N . PRO A 1 97 ? -20.660 -6.438 34.475 1.00 95.12 97 PRO A N 1
ATOM 730 C CA . PRO A 1 97 ? -21.022 -5.042 34.252 1.00 95.12 97 PRO A CA 1
ATOM 731 C C . PRO A 1 97 ? -21.385 -4.265 35.527 1.00 95.12 97 PRO A C 1
ATOM 733 O O . PRO A 1 97 ? -21.502 -3.042 35.477 1.00 95.12 97 PRO A O 1
ATOM 736 N N . GLU A 1 98 ? -21.563 -4.931 36.670 1.00 93.19 98 GLU A N 1
ATOM 737 C CA . GLU A 1 98 ? -22.191 -4.357 37.871 1.00 93.19 98 GLU A CA 1
ATOM 738 C C . GLU A 1 98 ? -21.385 -3.199 38.462 1.00 93.19 98 GLU A C 1
ATOM 740 O O . GLU A 1 98 ? -21.955 -2.243 38.982 1.00 93.19 98 GLU A O 1
ATOM 745 N N . ASN A 1 99 ? -20.058 -3.286 38.351 1.00 91.56 99 ASN A N 1
ATOM 746 C CA . ASN A 1 99 ? -19.127 -2.296 38.887 1.00 91.56 99 ASN A CA 1
ATOM 747 C C . ASN A 1 99 ? -18.501 -1.426 37.796 1.00 91.56 99 ASN A C 1
ATOM 749 O O . ASN A 1 99 ? -17.574 -0.677 38.088 1.00 91.56 99 ASN A O 1
ATOM 753 N N . VAL A 1 100 ? -18.933 -1.537 36.541 1.00 95.19 100 VAL A N 1
ATOM 754 C CA . VAL A 1 100 ? -18.367 -0.732 35.454 1.00 95.19 100 VAL A CA 1
ATOM 755 C C . VAL A 1 100 ? -18.849 0.705 35.606 1.00 95.19 100 VAL A C 1
ATOM 757 O O . VAL A 1 100 ? -20.039 0.951 35.772 1.00 95.19 100 VAL A O 1
ATOM 760 N N . THR A 1 101 ? -17.923 1.659 35.560 1.00 95.12 101 THR A N 1
ATOM 761 C CA . THR A 1 101 ? -18.230 3.096 35.597 1.00 95.12 101 THR A CA 1
ATOM 762 C C . THR A 1 101 ? -18.137 3.734 34.225 1.00 95.12 101 THR A C 1
ATOM 764 O O . THR A 1 101 ? -18.858 4.683 33.957 1.00 95.12 101 THR A O 1
ATOM 767 N N . GLU A 1 102 ? -17.268 3.217 33.358 1.00 96.56 102 GLU A N 1
ATOM 768 C CA . GLU A 1 102 ? -17.018 3.806 32.046 1.00 96.56 102 GLU A CA 1
ATOM 769 C C . GLU A 1 102 ? -16.476 2.747 31.084 1.00 96.56 102 GLU A C 1
ATOM 771 O O . GLU A 1 102 ? -15.654 1.911 31.472 1.00 96.56 102 GLU A O 1
ATOM 776 N N . VAL A 1 103 ? -16.916 2.800 29.829 1.00 97.75 103 VAL A N 1
ATOM 777 C CA . VAL A 1 103 ? -16.352 2.027 28.721 1.00 97.75 103 VAL A CA 1
ATOM 778 C C . VAL A 1 103 ? -15.957 2.995 27.615 1.00 97.75 103 VAL A C 1
ATOM 780 O O . VAL A 1 103 ? -16.810 3.658 27.022 1.00 97.75 103 VAL A O 1
ATOM 783 N N . VAL A 1 104 ? -14.660 3.062 27.325 1.00 98.19 104 VAL A N 1
ATOM 784 C CA . VAL A 1 104 ? -14.084 3.966 26.325 1.00 98.19 104 VAL A CA 1
ATOM 785 C C . VAL A 1 104 ? -13.409 3.157 25.230 1.00 98.19 104 VAL A C 1
ATOM 787 O O . VAL A 1 104 ? -12.580 2.293 25.501 1.00 98.19 104 VAL A O 1
ATOM 790 N N . LEU A 1 105 ? -13.736 3.468 23.984 1.00 98.38 105 LEU A N 1
ATOM 791 C CA . LEU A 1 105 ? -13.055 2.959 22.805 1.00 98.38 105 LEU A CA 1
ATOM 792 C C . LEU A 1 105 ? -12.046 4.002 22.325 1.00 98.38 105 LEU A C 1
ATOM 794 O O . LEU A 1 105 ? -12.423 5.127 22.008 1.00 98.38 105 LEU A O 1
ATOM 798 N N . LYS A 1 106 ? -10.768 3.644 22.248 1.00 98.25 106 LYS A N 1
ATOM 799 C CA . LYS A 1 106 ? -9.706 4.504 21.720 1.00 98.25 106 LYS A CA 1
ATOM 800 C C . LYS A 1 106 ? -9.157 3.930 20.425 1.00 98.25 106 LYS A C 1
ATOM 802 O O . LYS A 1 106 ? -8.981 2.722 20.305 1.00 98.25 106 LYS A O 1
ATOM 807 N N . VAL A 1 107 ? -8.851 4.802 19.476 1.00 98.19 107 VAL A N 1
ATOM 808 C CA . VAL A 1 107 ? -8.134 4.461 18.247 1.00 98.19 107 VAL A CA 1
ATOM 809 C C . VAL A 1 107 ? -6.868 5.299 18.200 1.00 98.19 107 VAL A C 1
ATOM 811 O O . VAL A 1 107 ? -6.921 6.529 18.279 1.00 98.19 107 VAL A O 1
ATOM 814 N N . LEU A 1 108 ? -5.733 4.619 18.085 1.00 98.12 108 LEU A N 1
ATOM 815 C CA . LEU A 1 108 ? -4.411 5.218 18.063 1.00 98.12 108 LEU A CA 1
ATOM 816 C C . LEU A 1 108 ? -3.676 4.789 16.797 1.00 98.12 108 LEU A C 1
ATOM 818 O O . LEU A 1 108 ? -3.410 3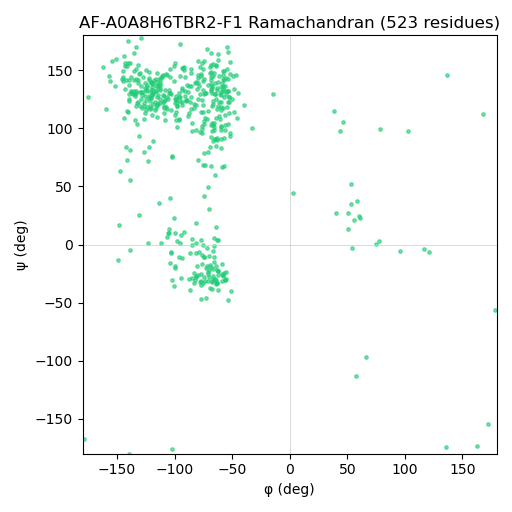.607 16.604 1.00 98.12 108 LEU A O 1
ATOM 822 N N . GLY A 1 109 ? -3.327 5.753 15.957 1.00 97.75 109 GLY A N 1
ATOM 823 C CA . GLY A 1 109 ? -2.451 5.580 14.805 1.00 97.75 109 GLY A CA 1
ATOM 824 C C . GLY A 1 109 ? -1.119 6.247 15.091 1.00 97.75 109 GLY A C 1
ATOM 825 O O . GLY A 1 109 ? -1.088 7.386 15.554 1.00 97.75 109 GLY A O 1
ATOM 826 N N . ARG A 1 110 ? -0.019 5.554 14.819 1.00 97.06 110 ARG A N 1
ATOM 827 C CA . ARG A 1 110 ? 1.333 6.020 15.114 1.00 97.06 110 ARG A CA 1
ATOM 828 C C . ARG A 1 110 ? 2.265 5.772 13.943 1.00 97.06 110 ARG A C 1
ATOM 830 O O . ARG A 1 110 ? 2.335 4.650 13.447 1.00 97.06 110 ARG A O 1
ATOM 837 N N . MET A 1 111 ? 3.018 6.805 13.590 1.00 95.94 111 MET A N 1
ATOM 838 C CA . MET A 1 111 ? 4.095 6.791 12.613 1.00 95.94 111 MET A CA 1
ATOM 839 C C . MET A 1 111 ? 5.447 6.930 13.327 1.00 95.94 111 MET A C 1
ATOM 841 O O . MET A 1 111 ? 5.678 7.882 14.070 1.00 95.94 111 MET A O 1
ATOM 845 N N . GLU A 1 112 ? 6.341 5.973 13.115 1.00 95.25 112 GLU A N 1
ATOM 846 C CA . GLU A 1 112 ? 7.710 5.932 13.630 1.00 95.25 112 GLU A CA 1
ATOM 847 C C . GLU A 1 112 ? 8.664 5.906 12.432 1.00 95.25 112 GLU A C 1
ATOM 849 O O . GLU A 1 112 ? 8.709 4.933 11.684 1.00 95.25 112 GLU A O 1
ATOM 854 N N . LEU A 1 113 ? 9.408 6.986 12.227 1.00 94.19 113 LEU A N 1
ATOM 855 C CA . LEU A 1 113 ? 10.382 7.140 11.150 1.00 94.19 113 LEU A CA 1
ATOM 856 C C . LEU A 1 113 ? 11.776 7.188 11.764 1.00 94.19 113 LEU A C 1
ATOM 858 O O . LEU A 1 113 ? 11.982 7.867 12.765 1.00 94.19 113 LEU A O 1
ATOM 862 N N . ALA A 1 114 ? 12.742 6.500 11.176 1.00 92.25 114 ALA A N 1
ATOM 863 C CA . ALA A 1 114 ? 14.129 6.550 11.603 1.00 92.25 114 ALA A CA 1
ATOM 864 C C . ALA A 1 114 ? 15.071 6.436 10.404 1.00 92.25 114 ALA A C 1
ATOM 866 O O . ALA A 1 114 ? 14.844 5.671 9.471 1.00 92.25 114 ALA A O 1
ATOM 867 N N . THR A 1 115 ? 16.142 7.212 10.447 1.00 91.56 115 THR A N 1
ATOM 868 C CA . THR A 1 115 ? 17.241 7.235 9.484 1.00 91.56 115 THR A CA 1
ATOM 869 C C . THR A 1 115 ? 18.570 7.115 10.234 1.00 91.56 115 THR A C 1
ATOM 871 O O . THR A 1 115 ? 18.597 7.127 11.466 1.00 91.56 115 THR A O 1
ATOM 874 N N . THR A 1 116 ? 19.696 7.066 9.520 1.00 87.12 116 THR A N 1
ATOM 875 C CA . THR A 1 116 ? 21.037 7.197 10.130 1.00 87.12 116 THR A CA 1
ATOM 876 C C . THR A 1 116 ? 21.222 8.460 10.960 1.00 87.12 116 THR A C 1
ATOM 878 O O . THR A 1 116 ? 22.087 8.493 11.829 1.00 87.12 116 THR A O 1
ATOM 881 N N . HIS A 1 117 ? 20.441 9.505 10.685 1.00 89.06 117 HIS A N 1
ATOM 882 C CA . HIS A 1 117 ? 20.578 10.817 11.310 1.00 89.06 117 HIS A CA 1
ATOM 883 C C . HIS A 1 117 ? 19.611 11.040 12.481 1.00 89.06 117 HIS A C 1
ATOM 885 O O . HIS A 1 117 ? 19.609 12.121 13.066 1.00 89.06 117 HIS A O 1
ATOM 891 N N . GLY A 1 118 ? 18.807 10.035 12.845 1.00 90.81 118 GLY A N 1
ATOM 892 C CA . GLY A 1 118 ? 17.875 10.098 13.972 1.00 90.81 118 GLY A CA 1
ATOM 893 C C . GLY A 1 118 ? 16.501 9.531 13.637 1.00 90.81 118 GLY A C 1
ATOM 894 O O . GLY A 1 118 ? 16.286 8.986 12.557 1.00 90.81 118 GLY A O 1
ATOM 895 N N . GLY A 1 119 ? 15.552 9.663 14.563 1.00 92.38 119 GLY A N 1
ATOM 896 C CA . GLY A 1 119 ? 14.178 9.214 14.360 1.00 92.38 119 GLY A CA 1
ATOM 897 C C . GLY A 1 119 ? 13.137 10.171 14.926 1.00 92.38 119 GLY A C 1
ATOM 898 O O . GLY A 1 119 ? 13.417 10.951 15.832 1.00 92.38 119 GLY A O 1
ATOM 899 N N . ARG A 1 120 ? 11.927 10.103 14.374 1.00 93.44 120 ARG A N 1
ATOM 900 C CA . ARG A 1 120 ? 10.745 10.858 14.788 1.00 93.44 120 ARG A CA 1
ATOM 901 C C . ARG A 1 120 ? 9.593 9.885 14.985 1.00 93.44 120 ARG A C 1
ATOM 903 O O . ARG A 1 120 ? 9.303 9.064 14.119 1.00 93.44 120 ARG A O 1
ATOM 910 N N . ARG A 1 121 ? 8.913 10.001 16.119 1.00 95.00 121 ARG A N 1
ATOM 911 C CA . ARG A 1 121 ? 7.668 9.290 16.403 1.00 95.00 121 ARG A CA 1
ATOM 912 C C . ARG A 1 121 ? 6.545 10.301 16.525 1.00 95.00 121 ARG A C 1
ATOM 914 O O . ARG A 1 121 ? 6.714 11.320 17.185 1.00 95.00 121 ARG A O 1
ATOM 921 N N . ARG A 1 122 ? 5.416 9.993 15.902 1.00 94.44 122 ARG A N 1
ATOM 922 C CA . ARG A 1 122 ? 4.267 10.879 15.799 1.00 94.44 122 ARG A CA 1
ATOM 923 C C . ARG A 1 122 ? 2.974 10.087 15.890 1.00 94.44 122 ARG A C 1
ATOM 925 O O . ARG A 1 122 ? 2.831 9.064 15.222 1.00 94.44 122 ARG A O 1
ATOM 932 N N . ASP A 1 123 ? 2.031 10.564 16.689 1.00 95.94 123 ASP A N 1
ATOM 933 C CA . ASP A 1 123 ? 0.679 10.014 16.700 1.00 95.94 123 ASP A CA 1
ATOM 934 C C . ASP A 1 123 ? -0.128 10.721 15.593 1.00 95.94 123 ASP A C 1
ATOM 936 O O . ASP A 1 123 ? -0.294 11.937 15.604 1.00 95.94 123 ASP A O 1
ATOM 940 N N . ILE A 1 124 ? -0.572 9.956 14.597 1.00 96.25 124 ILE A N 1
ATOM 941 C CA . ILE A 1 124 ? -1.295 10.437 13.405 1.00 96.25 124 ILE A CA 1
ATOM 942 C C . ILE A 1 124 ? -2.808 10.230 13.524 1.00 96.25 124 ILE A C 1
ATOM 944 O O . ILE A 1 124 ? -3.581 10.880 12.837 1.00 96.25 124 ILE A O 1
ATOM 948 N N . VAL A 1 125 ? -3.255 9.355 14.426 1.00 97.31 125 VAL A N 1
ATOM 949 C CA . VAL A 1 125 ? -4.670 9.224 14.794 1.00 97.31 125 VAL A CA 1
ATOM 950 C C . VAL A 1 125 ? -4.758 9.150 16.306 1.00 97.31 125 VAL A C 1
ATOM 952 O O . VAL A 1 125 ? -4.073 8.337 16.921 1.00 97.31 125 VAL A O 1
ATOM 955 N N . LYS A 1 126 ? -5.617 9.973 16.907 1.00 96.69 126 LYS A N 1
ATOM 956 C CA . LYS A 1 126 ? -5.921 9.928 18.340 1.00 96.69 126 LYS A CA 1
ATOM 957 C C . LYS A 1 126 ? -7.402 10.218 18.547 1.00 96.69 126 LYS A C 1
ATOM 959 O O . LYS A 1 126 ? -7.791 11.355 18.793 1.00 96.69 126 LYS A O 1
ATOM 964 N N . ALA A 1 127 ? -8.221 9.181 18.420 1.00 96.88 127 ALA A N 1
ATOM 965 C CA . ALA A 1 127 ? -9.663 9.269 18.613 1.00 96.88 127 ALA A CA 1
ATOM 966 C C . ALA A 1 127 ? -10.086 8.513 19.878 1.00 96.88 127 ALA A C 1
ATOM 968 O O . ALA A 1 127 ? -9.508 7.481 20.224 1.00 96.88 127 ALA A O 1
ATOM 969 N N . SER A 1 128 ? -11.088 9.038 20.579 1.00 97.62 128 SER A N 1
ATOM 970 C CA . SER A 1 128 ? -11.643 8.444 21.793 1.00 97.62 128 SER A CA 1
ATOM 971 C C . SER A 1 128 ? -13.157 8.594 21.770 1.00 97.62 128 SER A C 1
ATOM 973 O O . SER A 1 128 ? -13.662 9.693 21.557 1.00 97.62 128 SER A O 1
ATOM 975 N N . TYR A 1 129 ? -13.866 7.498 22.009 1.00 97.56 129 TYR A N 1
ATOM 976 C CA . TYR A 1 129 ? -15.319 7.419 21.983 1.00 97.56 129 TYR A CA 1
ATOM 977 C C . TYR A 1 129 ? -15.797 6.785 23.286 1.00 97.56 129 TYR A C 1
ATOM 979 O O . TYR A 1 129 ? -15.476 5.631 23.577 1.00 97.56 129 TYR A O 1
ATOM 987 N N . THR A 1 130 ? -16.565 7.522 24.081 1.00 97.50 130 THR A N 1
ATOM 988 C CA . THR A 1 130 ? -17.206 6.964 25.275 1.00 97.50 130 THR A CA 1
ATOM 989 C C . THR A 1 130 ? -18.399 6.129 24.827 1.00 97.50 130 THR A C 1
ATOM 991 O O . THR A 1 130 ? -19.438 6.667 24.455 1.00 97.50 130 THR A O 1
ATOM 994 N N . ALA A 1 131 ? -18.232 4.808 24.818 1.00 97.12 131 ALA A N 1
ATOM 995 C CA . ALA A 1 131 ? -19.277 3.874 24.410 1.00 97.12 131 ALA A CA 1
ATOM 996 C C . ALA A 1 131 ? -20.368 3.759 25.484 1.00 97.12 131 ALA A C 1
ATOM 998 O O . ALA A 1 131 ? -21.536 3.543 25.168 1.00 97.12 131 ALA A O 1
ATOM 999 N N . TRP A 1 132 ? -19.988 3.911 26.756 1.00 97.56 132 TRP A N 1
ATOM 1000 C CA . TRP A 1 132 ? -20.913 3.930 27.882 1.00 97.56 132 TRP A CA 1
ATOM 1001 C C . TRP A 1 132 ? -20.305 4.656 29.093 1.00 97.56 132 TRP A C 1
ATOM 1003 O O . TRP A 1 132 ? -19.106 4.538 29.344 1.00 97.56 132 TRP A O 1
ATOM 1013 N N . ASN A 1 133 ? -21.130 5.371 29.863 1.00 96.25 133 ASN A N 1
ATOM 1014 C CA . ASN A 1 133 ? -20.754 6.005 31.131 1.00 96.25 133 ASN A CA 1
ATOM 1015 C C . ASN A 1 133 ? -21.930 5.957 32.126 1.00 96.25 133 ASN A C 1
ATOM 1017 O O . ASN A 1 133 ? -23.095 6.012 31.727 1.00 96.25 133 ASN A O 1
ATOM 1021 N N . ASN A 1 134 ? -21.626 5.888 33.421 1.00 93.06 134 ASN A N 1
ATOM 1022 C CA . ASN A 1 134 ? -22.585 5.773 34.522 1.00 93.06 134 ASN A CA 1
ATOM 1023 C C . ASN A 1 134 ? -23.236 7.110 34.954 1.00 93.06 134 ASN A C 1
ATOM 1025 O O . ASN A 1 134 ? -23.801 7.201 36.045 1.00 93.06 134 ASN A O 1
ATOM 1029 N N . ASP A 1 135 ? -23.201 8.160 34.129 1.00 89.69 135 ASP A N 1
ATOM 1030 C CA . ASP A 1 135 ? -23.766 9.477 34.491 1.00 89.69 135 ASP A CA 1
ATOM 1031 C C . ASP A 1 135 ? -25.267 9.405 34.833 1.00 89.69 135 ASP A C 1
ATOM 1033 O O . ASP A 1 135 ? -25.787 10.202 35.614 1.00 89.69 135 ASP A O 1
ATOM 1037 N N . LEU A 1 136 ? -25.963 8.404 34.289 1.00 80.56 136 LEU A N 1
ATOM 1038 C CA . LEU A 1 136 ? -27.406 8.222 34.428 1.00 80.56 136 LEU A CA 1
ATOM 1039 C C . LEU A 1 136 ? -27.817 7.194 35.500 1.00 80.56 136 LEU A C 1
ATOM 1041 O O . LEU A 1 136 ? -28.989 6.832 35.569 1.00 80.56 136 LEU A O 1
ATOM 1045 N N . ARG A 1 137 ? -26.886 6.719 36.343 1.00 80.88 137 ARG A N 1
ATOM 1046 C CA . ARG A 1 137 ? -27.133 5.695 37.387 1.00 80.88 137 ARG A CA 1
ATOM 1047 C C . ARG A 1 137 ? -27.734 4.379 36.868 1.00 80.88 137 ARG A C 1
ATOM 1049 O O . ARG A 1 137 ? -28.340 3.634 37.637 1.00 80.88 137 ARG A O 1
ATOM 1056 N N . PHE A 1 138 ? -27.593 4.089 35.580 1.00 89.94 138 PHE A N 1
ATOM 1057 C CA . PHE A 1 138 ? -27.967 2.794 35.022 1.00 89.94 138 PHE A CA 1
ATOM 1058 C C . PHE A 1 138 ? -26.805 1.816 35.176 1.00 89.94 138 PHE A C 1
ATOM 1060 O O . PHE A 1 138 ? -25.645 2.214 35.167 1.00 89.94 138 PHE A O 1
ATOM 1067 N N . HIS A 1 139 ? -27.099 0.523 35.293 1.00 93.75 139 HIS A N 1
ATOM 1068 C CA . HIS A 1 139 ? -26.057 -0.494 35.184 1.00 93.75 139 HIS A CA 1
ATOM 1069 C C . HIS A 1 139 ? -25.523 -0.553 33.749 1.00 93.75 139 HIS A C 1
ATOM 1071 O O . HIS A 1 139 ? -26.261 -0.313 32.790 1.00 93.75 139 HIS A O 1
ATOM 1077 N N . CYS A 1 140 ? -24.243 -0.892 33.603 1.00 96.31 140 CYS A N 1
ATOM 1078 C CA . CYS A 1 140 ? -23.646 -1.110 32.293 1.00 96.31 140 CYS A CA 1
ATOM 1079 C C . CYS A 1 140 ? -24.388 -2.251 31.576 1.00 96.31 140 CYS A C 1
ATOM 1081 O O . CYS A 1 140 ? -24.594 -3.314 32.169 1.00 96.31 140 CYS A O 1
ATOM 1083 N N . PRO A 1 141 ? -24.847 -2.068 30.327 1.00 96.50 141 PRO A N 1
ATOM 1084 C CA . PRO A 1 141 ? -25.470 -3.160 29.602 1.00 96.50 141 PRO A CA 1
ATOM 1085 C C . PRO A 1 141 ? -24.422 -4.252 29.320 1.00 96.50 141 PRO A C 1
ATOM 1087 O O . PRO A 1 141 ? -23.251 -3.946 29.086 1.00 96.50 141 PRO A O 1
ATOM 1090 N N . PRO A 1 142 ? -24.815 -5.537 29.277 1.00 94.25 142 PRO A N 1
ATOM 1091 C CA . PRO A 1 142 ? -23.875 -6.638 29.049 1.00 94.25 142 PRO A CA 1
ATOM 1092 C C . PRO A 1 142 ? -23.199 -6.571 27.670 1.00 94.25 142 PRO A C 1
ATOM 1094 O O . PRO A 1 142 ? -22.132 -7.149 27.479 1.00 94.25 142 PRO A O 1
ATOM 1097 N N . SER A 1 143 ? -23.811 -5.880 26.704 1.00 97.50 143 SER A N 1
ATOM 1098 C CA . SER A 1 143 ? -23.279 -5.656 25.361 1.00 97.50 143 SER A CA 1
ATOM 1099 C C . SER A 1 143 ? -23.563 -4.223 24.922 1.00 97.50 143 SER A C 1
ATOM 1101 O O . SER A 1 143 ? -24.719 -3.809 24.878 1.00 97.50 143 SER A O 1
ATOM 1103 N N . ILE A 1 144 ? -22.514 -3.488 24.566 1.00 98.19 144 ILE A N 1
ATOM 1104 C CA . ILE A 1 144 ? -22.565 -2.092 24.132 1.00 98.19 144 ILE A CA 1
ATOM 1105 C C . ILE A 1 144 ? -22.278 -2.052 22.626 1.00 98.19 144 ILE A C 1
ATOM 1107 O O . ILE A 1 144 ? -21.136 -2.304 22.227 1.00 98.19 144 ILE A O 1
ATOM 1111 N N . PRO A 1 145 ? -23.276 -1.791 21.766 1.00 98.19 145 PRO A N 1
ATOM 1112 C CA . PRO A 1 145 ? -23.024 -1.588 20.346 1.00 98.19 145 PRO A CA 1
ATOM 1113 C C . PRO A 1 145 ? -22.281 -0.266 20.125 1.00 98.19 145 PRO A C 1
ATOM 1115 O O . PRO A 1 145 ? -22.504 0.706 20.844 1.00 98.19 145 PRO A O 1
ATOM 1118 N N . PHE A 1 146 ? -21.421 -0.214 19.111 1.00 98.25 146 PHE A N 1
ATOM 1119 C CA . PHE A 1 146 ? -20.768 1.026 18.703 1.00 98.25 146 PHE A CA 1
ATOM 1120 C C . PHE A 1 146 ? -20.617 1.108 17.185 1.00 98.25 146 PHE A C 1
ATOM 1122 O O . PHE A 1 146 ? -20.572 0.096 16.478 1.00 98.25 146 PHE A O 1
ATOM 1129 N N . SER A 1 147 ? -20.500 2.340 16.698 1.00 97.94 147 SER A N 1
ATOM 1130 C CA . SER A 1 147 ? -20.161 2.636 15.312 1.00 97.94 147 SER A CA 1
ATOM 1131 C C . SER A 1 147 ? -19.446 3.977 15.210 1.00 97.94 147 SER A C 1
ATOM 1133 O O . SER A 1 147 ? -19.890 4.943 15.829 1.00 97.94 147 SER A O 1
ATOM 1135 N N . PHE A 1 148 ? -18.382 4.060 14.417 1.00 97.62 148 PHE A N 1
ATOM 1136 C CA . PHE A 1 148 ? -17.702 5.321 14.112 1.00 97.62 148 PHE A CA 1
ATOM 1137 C C . PHE A 1 148 ? -17.053 5.265 12.725 1.00 97.62 148 PHE A C 1
ATOM 1139 O O . PHE A 1 148 ? -16.816 4.186 12.186 1.00 97.62 148 PHE A O 1
ATOM 1146 N N . ILE A 1 149 ? -16.764 6.428 12.144 1.00 97.00 149 ILE A N 1
ATOM 1147 C CA . ILE A 1 149 ? -16.031 6.531 10.878 1.00 97.00 149 ILE A CA 1
ATOM 1148 C C . ILE A 1 149 ? -14.541 6.625 11.199 1.00 97.00 149 ILE A C 1
ATOM 1150 O O . ILE A 1 149 ? -14.128 7.501 11.963 1.00 97.00 149 ILE A O 1
ATOM 1154 N N . PHE A 1 150 ? -13.739 5.719 10.640 1.00 96.62 150 PHE A N 1
ATOM 1155 C CA . PHE A 1 150 ? -12.289 5.772 10.783 1.00 96.62 150 PHE A CA 1
ATOM 1156 C C . PHE A 1 150 ? -11.762 7.057 10.125 1.00 96.62 150 PHE A C 1
ATOM 1158 O O . PHE A 1 150 ? -12.173 7.350 9.001 1.00 96.62 150 PHE A O 1
ATOM 1165 N N . PRO A 1 151 ? -10.873 7.836 10.767 1.00 95.88 151 PRO A N 1
ATOM 1166 C CA . PRO A 1 151 ? -10.373 9.073 10.171 1.00 95.88 151 PRO A CA 1
ATOM 1167 C C . PRO A 1 151 ? -9.765 8.829 8.784 1.00 95.88 151 PRO A C 1
ATOM 1169 O O . PRO A 1 151 ? -9.163 7.785 8.548 1.00 95.88 151 PRO A O 1
ATOM 1172 N N . SER A 1 152 ? -9.950 9.758 7.847 1.00 94.56 152 SER A N 1
ATOM 1173 C CA . SER A 1 152 ? -9.351 9.666 6.508 1.00 94.56 152 SER A CA 1
ATOM 1174 C C . SER A 1 152 ? -8.020 10.408 6.406 1.00 94.56 152 SER A C 1
ATOM 1176 O O . SER A 1 152 ? -7.153 10.014 5.630 1.00 94.56 152 SER A O 1
ATOM 1178 N N . THR A 1 153 ? -7.856 11.454 7.216 1.00 95.31 153 THR A N 1
ATOM 1179 C CA . THR A 1 153 ? -6.711 12.365 7.202 1.00 95.31 153 THR A CA 1
ATOM 1180 C C . THR A 1 153 ? -6.173 12.617 8.609 1.00 95.31 153 THR A C 1
ATOM 1182 O O . THR A 1 153 ? -6.799 12.256 9.611 1.00 95.31 153 THR A O 1
ATOM 1185 N N . PHE A 1 154 ? -5.011 13.260 8.684 1.00 95.06 154 PHE A N 1
ATOM 1186 C CA . PHE A 1 154 ? -4.446 13.814 9.907 1.00 95.06 154 PHE A CA 1
ATOM 1187 C C . PHE A 1 154 ? -3.842 15.201 9.650 1.00 95.06 154 PHE A C 1
ATOM 1189 O O . PHE A 1 154 ? -3.273 15.457 8.591 1.00 95.06 154 PHE A O 1
ATOM 1196 N N . ALA A 1 155 ? -3.963 16.102 10.626 1.00 92.56 155 ALA A N 1
ATOM 1197 C CA . ALA A 1 155 ? -3.407 17.455 10.551 1.00 92.56 155 ALA A CA 1
ATOM 1198 C C . ALA A 1 155 ? -1.888 17.432 10.730 1.00 92.56 155 ALA A C 1
ATOM 1200 O O . ALA A 1 155 ? -1.413 16.669 11.571 1.00 92.56 155 ALA A O 1
ATOM 1201 N N . ASP A 1 156 ? -1.126 18.271 10.021 1.00 87.50 156 ASP A N 1
ATOM 1202 C CA . ASP A 1 156 ? 0.301 18.465 10.291 1.00 87.50 156 ASP A CA 1
ATOM 1203 C C . ASP A 1 156 ? 0.533 19.109 11.678 1.00 87.50 156 ASP A C 1
ATOM 1205 O O . ASP A 1 156 ? -0.188 20.014 12.075 1.00 87.50 156 ASP A O 1
ATOM 1209 N N . GLU A 1 157 ? 1.537 18.654 12.434 1.00 86.94 157 GLU A N 1
ATOM 1210 C CA . GLU A 1 157 ? 1.851 19.203 13.765 1.00 86.94 157 GLU A CA 1
ATOM 1211 C C . GLU A 1 157 ? 2.402 20.622 13.640 1.00 86.94 157 GLU A C 1
ATOM 1213 O O . GLU A 1 157 ? 2.118 21.480 14.469 1.00 86.94 157 GLU A O 1
ATOM 1218 N N . GLU A 1 158 ? 3.198 20.852 12.595 1.00 88.00 158 GLU A N 1
ATOM 1219 C CA . GLU A 1 158 ? 3.828 22.143 12.319 1.00 88.00 158 GLU A CA 1
ATOM 1220 C C . GLU A 1 158 ? 2.853 23.098 11.612 1.00 88.00 158 GLU A C 1
ATOM 1222 O O . GLU A 1 158 ? 2.939 24.310 11.789 1.00 88.00 158 GLU A O 1
ATOM 1227 N N . HIS A 1 159 ? 1.893 22.548 10.859 1.00 90.50 159 HIS A N 1
ATOM 1228 C CA . HIS A 1 159 ? 0.920 23.299 10.065 1.00 90.50 159 HIS A CA 1
ATOM 1229 C C . HIS A 1 159 ? -0.477 22.656 10.174 1.00 90.50 159 HIS A C 1
ATOM 1231 O O . HIS A 1 159 ? -0.878 21.919 9.272 1.00 90.50 159 HIS A O 1
ATOM 1237 N N . PRO A 1 160 ? -1.240 22.922 11.252 1.00 93.25 160 PRO A N 1
ATOM 1238 C CA . PRO A 1 160 ? -2.522 22.254 11.519 1.00 93.25 160 PRO A CA 1
ATOM 1239 C C . PRO A 1 160 ? -3.578 22.390 10.410 1.00 93.25 160 PRO A C 1
ATOM 1241 O O . PRO A 1 160 ? -4.455 21.534 10.280 1.00 93.25 160 PRO A O 1
ATOM 1244 N N . ASP A 1 161 ? -3.476 23.443 9.598 1.00 94.38 161 ASP A N 1
ATOM 1245 C CA . ASP A 1 161 ? -4.359 23.691 8.454 1.00 94.38 161 ASP A CA 1
ATOM 1246 C C . ASP A 1 161 ? -4.082 22.744 7.274 1.00 94.38 161 ASP A C 1
ATOM 1248 O O . ASP A 1 161 ? -4.941 22.542 6.414 1.00 94.38 161 ASP A O 1
ATOM 1252 N N . ILE A 1 162 ? -2.895 22.132 7.230 1.00 92.38 162 ILE A N 1
ATOM 1253 C CA . ILE A 1 162 ? -2.519 21.152 6.213 1.00 92.38 162 ILE A CA 1
ATOM 1254 C C . ILE A 1 162 ? -2.963 19.769 6.689 1.00 92.38 162 ILE A C 1
ATOM 1256 O O . ILE A 1 162 ? -2.447 19.223 7.665 1.00 92.38 162 ILE A O 1
ATOM 1260 N N . GLN A 1 163 ? -3.926 19.196 5.975 1.00 92.81 163 GLN A N 1
ATOM 1261 C CA . GLN A 1 163 ? -4.380 17.823 6.169 1.00 92.81 163 GLN A CA 1
ATOM 1262 C C . GLN A 1 163 ? -3.617 16.893 5.225 1.00 92.81 163 GLN A C 1
ATOM 1264 O O . GLN A 1 163 ? -3.509 17.163 4.031 1.00 92.81 163 GLN A O 1
ATOM 1269 N N . HIS A 1 164 ? -3.126 15.783 5.763 1.00 92.00 164 HIS A N 1
ATOM 1270 C CA . HIS A 1 164 ? -2.487 14.706 5.010 1.00 92.00 164 HIS A CA 1
ATOM 1271 C C . HIS A 1 164 ? -3.374 13.466 5.037 1.00 92.00 164 HIS A C 1
ATOM 1273 O O . HIS A 1 164 ? -4.001 13.183 6.058 1.00 92.00 164 HIS A O 1
ATOM 1279 N N . ASP A 1 165 ? -3.397 12.694 3.954 1.00 92.00 165 ASP A N 1
ATOM 1280 C CA . ASP A 1 165 ? -4.061 11.389 3.940 1.00 92.00 165 ASP A CA 1
ATOM 1281 C C . ASP A 1 165 ? -3.414 10.440 4.954 1.00 92.00 165 ASP A C 1
ATOM 1283 O O . ASP A 1 165 ? -2.196 10.456 5.157 1.00 92.00 165 ASP A O 1
ATOM 1287 N N . LEU A 1 166 ? -4.213 9.575 5.585 1.00 93.44 166 LEU A N 1
ATOM 1288 C CA . LEU A 1 166 ? -3.640 8.542 6.441 1.00 93.44 166 LEU A CA 1
ATOM 1289 C C . LEU A 1 166 ? -2.800 7.552 5.617 1.00 93.44 166 LEU A C 1
ATOM 1291 O O . LEU A 1 166 ? -3.300 6.989 4.637 1.00 93.44 166 LEU A O 1
ATOM 1295 N N . PRO A 1 167 ? -1.553 7.269 6.033 1.00 92.62 167 PRO A N 1
ATOM 1296 C CA . PRO A 1 167 ? -0.755 6.238 5.396 1.00 92.62 167 PRO A CA 1
ATOM 1297 C C . PRO A 1 167 ? -1.371 4.848 5.636 1.00 92.62 167 PRO A C 1
ATOM 1299 O O . PRO A 1 167 ? -2.060 4.627 6.634 1.00 92.62 167 PRO A O 1
ATOM 1302 N N . PRO A 1 168 ? -1.105 3.864 4.764 1.00 92.12 168 PRO A N 1
ATOM 1303 C CA . PRO A 1 168 ? -1.421 2.479 5.088 1.00 92.12 168 PRO A CA 1
ATOM 1304 C C . PRO A 1 168 ? -0.634 2.000 6.312 1.00 92.12 168 PRO A C 1
ATOM 1306 O O . PRO A 1 168 ? 0.401 2.568 6.678 1.00 92.12 168 PRO A O 1
ATOM 1309 N N . THR A 1 169 ? -1.069 0.887 6.907 1.00 92.19 169 THR A N 1
ATOM 1310 C CA . THR A 1 169 ? -0.207 0.130 7.819 1.00 92.19 169 THR A CA 1
ATOM 1311 C C . THR A 1 169 ? 1.006 -0.353 7.029 1.00 92.19 169 THR A C 1
ATOM 1313 O O . THR A 1 169 ? 0.884 -1.223 6.172 1.00 92.19 169 THR A O 1
ATOM 1316 N N . ILE A 1 170 ? 2.177 0.209 7.322 1.00 89.19 170 ILE A N 1
ATOM 1317 C CA . ILE A 1 170 ? 3.439 -0.102 6.647 1.00 89.19 170 ILE A CA 1
ATOM 1318 C C . ILE A 1 170 ? 4.516 -0.360 7.692 1.00 89.19 170 ILE A C 1
ATOM 1320 O O . ILE A 1 170 ? 4.571 0.313 8.721 1.00 89.19 170 ILE A O 1
ATOM 1324 N N . ILE A 1 171 ? 5.385 -1.332 7.432 1.00 88.00 171 ILE A N 1
ATOM 1325 C CA . ILE A 1 171 ? 6.563 -1.594 8.256 1.00 88.00 171 ILE A CA 1
ATOM 1326 C C . ILE A 1 171 ? 7.745 -1.755 7.311 1.00 88.00 171 ILE A C 1
ATOM 1328 O O . ILE A 1 171 ? 7.893 -2.794 6.693 1.00 88.00 171 ILE A O 1
ATOM 1332 N N . VAL A 1 172 ? 8.585 -0.733 7.214 1.00 85.50 172 VAL A N 1
ATOM 1333 C CA . VAL A 1 172 ? 9.886 -0.722 6.550 1.00 85.50 172 VAL A CA 1
ATOM 1334 C C . VAL A 1 172 ? 10.956 -0.965 7.590 1.00 85.50 172 VAL A C 1
ATOM 1336 O O . VAL A 1 172 ? 11.228 -0.089 8.409 1.00 85.50 172 VAL A O 1
ATOM 1339 N N . ARG A 1 173 ? 11.553 -2.160 7.568 1.00 84.00 173 ARG A N 1
ATOM 1340 C CA . ARG A 1 173 ? 12.657 -2.506 8.466 1.00 84.00 173 ARG A CA 1
ATOM 1341 C C . ARG A 1 173 ? 14.005 -2.208 7.812 1.00 84.00 173 ARG A C 1
ATOM 1343 O O . ARG A 1 173 ? 14.128 -2.288 6.585 1.00 84.00 173 ARG A O 1
ATOM 1350 N N . PRO A 1 174 ? 15.038 -1.915 8.609 1.00 78.62 174 PRO A N 1
ATOM 1351 C CA . PRO A 1 174 ? 16.420 -1.876 8.143 1.00 78.62 174 PRO A CA 1
ATOM 1352 C C . PRO A 1 174 ? 16.803 -3.198 7.468 1.00 78.62 174 PRO A C 1
ATOM 1354 O O . PRO A 1 174 ? 16.247 -4.236 7.824 1.00 78.62 174 PRO A O 1
ATOM 1357 N N . PRO A 1 175 ? 17.728 -3.197 6.495 1.00 68.44 175 PRO A N 1
ATOM 1358 C CA . PRO A 1 175 ? 18.262 -4.453 5.996 1.00 68.44 175 PRO A CA 1
ATOM 1359 C C . PRO A 1 175 ? 18.967 -5.168 7.153 1.00 68.44 175 PRO A C 1
ATOM 1361 O O . PRO A 1 175 ? 19.890 -4.613 7.748 1.00 68.44 175 PRO A O 1
ATOM 1364 N N . GLU A 1 176 ? 18.542 -6.387 7.469 1.00 67.00 176 GLU A N 1
ATOM 1365 C CA . GLU A 1 176 ? 19.255 -7.269 8.392 1.00 67.00 176 GLU A CA 1
ATOM 1366 C C . GLU A 1 176 ? 20.536 -7.749 7.703 1.00 67.00 176 GLU A C 1
ATOM 1368 O O . GLU A 1 176 ? 20.570 -8.797 7.074 1.00 67.00 176 GLU A O 1
ATOM 1373 N N . THR A 1 177 ? 21.559 -6.894 7.704 1.00 54.38 177 THR A N 1
ATOM 1374 C CA . THR A 1 177 ? 22.989 -7.163 7.452 1.00 54.38 177 THR A CA 1
ATOM 1375 C C . THR A 1 177 ? 23.391 -7.892 6.144 1.00 54.38 177 THR A C 1
ATOM 1377 O O . THR A 1 177 ? 24.580 -7.991 5.865 1.00 54.38 177 THR A O 1
ATOM 1380 N N . TYR A 1 178 ? 22.470 -8.328 5.275 1.00 50.94 178 TYR A N 1
ATOM 1381 C CA . TYR A 1 178 ? 22.773 -9.205 4.127 1.00 50.94 178 TYR A CA 1
ATOM 1382 C C . TYR A 1 178 ? 21.894 -9.003 2.881 1.00 50.94 178 TYR A C 1
ATOM 1384 O O . TYR A 1 178 ? 21.874 -9.846 1.985 1.00 50.94 178 TYR A O 1
ATOM 1392 N N . THR A 1 179 ? 21.173 -7.890 2.747 1.00 45.88 179 THR A N 1
ATOM 1393 C CA . THR A 1 179 ? 20.292 -7.704 1.582 1.00 45.88 179 THR A CA 1
ATOM 1394 C C . THR A 1 179 ? 21.048 -7.135 0.375 1.00 45.88 179 THR A C 1
ATOM 1396 O O . THR A 1 179 ? 21.283 -5.938 0.264 1.00 45.88 179 THR A O 1
ATOM 1399 N N . ILE A 1 180 ? 21.443 -8.052 -0.515 1.00 49.06 180 ILE A N 1
ATOM 1400 C CA . ILE A 1 180 ? 21.688 -7.917 -1.964 1.00 49.06 180 ILE A CA 1
ATOM 1401 C C . ILE A 1 180 ? 22.461 -6.654 -2.402 1.00 49.06 180 ILE A C 1
ATOM 1403 O O . ILE A 1 180 ? 21.917 -5.588 -2.683 1.00 49.06 180 ILE A O 1
ATOM 1407 N N . GLN A 1 181 ? 23.766 -6.838 -2.595 1.00 49.19 181 GLN A N 1
ATOM 1408 C CA . GLN A 1 181 ? 24.738 -5.857 -3.090 1.00 49.19 181 GLN A CA 1
ATOM 1409 C C . GLN A 1 181 ? 24.590 -5.472 -4.583 1.00 49.19 181 GLN A C 1
ATOM 1411 O O . GLN A 1 181 ? 25.586 -5.159 -5.233 1.00 49.19 181 GLN A O 1
ATOM 1416 N N . ILE A 1 182 ? 23.389 -5.492 -5.168 1.00 53.03 182 ILE A N 1
ATOM 1417 C CA . ILE A 1 182 ? 23.217 -5.141 -6.593 1.00 53.03 182 ILE A CA 1
ATOM 1418 C C . ILE A 1 182 ? 23.501 -3.648 -6.837 1.00 53.03 182 ILE A C 1
ATOM 1420 O O . ILE A 1 182 ? 24.075 -3.295 -7.862 1.00 53.03 182 ILE A O 1
ATOM 1424 N N . TYR A 1 183 ? 23.222 -2.779 -5.862 1.00 54.72 183 TYR A N 1
ATOM 1425 C CA . TYR A 1 183 ? 23.430 -1.327 -5.971 1.00 54.72 183 TYR A CA 1
ATOM 1426 C C . TYR A 1 183 ? 24.663 -0.841 -5.201 1.00 54.72 183 TYR A C 1
ATOM 1428 O O . TYR A 1 183 ? 24.658 0.203 -4.552 1.00 54.72 183 TYR A O 1
ATOM 1436 N N . LYS A 1 184 ? 25.751 -1.614 -5.257 1.00 47.09 184 LYS A N 1
ATOM 1437 C CA . LYS A 1 184 ? 26.960 -1.422 -4.438 1.00 47.09 184 LYS A CA 1
ATOM 1438 C C . LYS A 1 184 ? 27.767 -0.140 -4.696 1.00 47.09 184 LYS A C 1
ATOM 1440 O O . LYS A 1 184 ? 28.864 -0.029 -4.156 1.00 47.09 184 LYS A O 1
ATOM 1445 N N . ARG A 1 185 ? 27.314 0.794 -5.540 1.00 51.41 185 ARG A N 1
ATOM 1446 C CA . ARG A 1 185 ? 28.209 1.830 -6.077 1.00 51.41 185 ARG A CA 1
ATOM 1447 C C . ARG A 1 185 ? 28.172 3.206 -5.419 1.00 51.41 185 ARG A C 1
ATOM 1449 O O . ARG A 1 185 ? 29.181 3.887 -5.551 1.00 51.41 185 ARG A O 1
ATOM 1456 N N . THR A 1 186 ? 27.132 3.613 -4.688 1.00 52.91 186 THR A N 1
ATOM 1457 C CA . THR A 1 186 ? 27.065 5.043 -4.291 1.00 52.91 186 THR A CA 1
ATOM 1458 C C . THR A 1 186 ? 26.389 5.402 -2.967 1.00 52.91 186 THR A C 1
ATOM 1460 O O . THR A 1 186 ? 26.613 6.512 -2.496 1.00 52.91 186 THR A O 1
ATOM 1463 N N . HIS A 1 187 ? 25.646 4.515 -2.298 1.00 55.75 187 HIS A N 1
ATOM 1464 C CA . HIS A 1 187 ? 24.938 4.880 -1.057 1.00 55.75 187 HIS A CA 1
ATOM 1465 C C . HIS A 1 187 ? 25.343 3.977 0.108 1.00 55.75 187 HIS A C 1
ATOM 1467 O O . HIS A 1 187 ? 24.598 3.102 0.543 1.00 55.75 187 HIS A O 1
ATOM 1473 N N . ALA A 1 188 ? 26.573 4.162 0.589 1.00 55.31 188 ALA A N 1
ATOM 1474 C CA . ALA A 1 188 ? 27.073 3.458 1.761 1.00 55.31 188 ALA A CA 1
ATOM 1475 C C . ALA A 1 188 ? 26.189 3.763 2.992 1.00 55.31 188 ALA A C 1
ATOM 1477 O O . ALA A 1 188 ? 26.032 4.913 3.390 1.00 55.31 188 ALA A O 1
ATOM 1478 N N . ASN A 1 189 ? 25.639 2.709 3.598 1.00 64.62 189 ASN A N 1
ATOM 1479 C CA . ASN A 1 189 ? 25.147 2.643 4.980 1.00 64.62 189 ASN A CA 1
ATOM 1480 C C . ASN A 1 189 ? 23.997 3.573 5.410 1.00 64.62 189 ASN A C 1
ATOM 1482 O O . ASN A 1 189 ? 23.827 3.789 6.609 1.00 64.62 189 ASN A O 1
ATOM 1486 N N . GLN A 1 190 ? 23.157 4.074 4.502 1.00 75.44 190 GLN A N 1
ATOM 1487 C CA . GLN A 1 190 ? 21.944 4.789 4.918 1.00 75.44 190 GLN A CA 1
ATOM 1488 C C . GLN A 1 190 ? 20.854 3.811 5.388 1.00 75.44 190 GLN A C 1
ATOM 1490 O O . GLN A 1 190 ? 20.100 3.230 4.612 1.00 75.44 190 GLN A O 1
ATOM 1495 N N . PHE A 1 191 ? 20.793 3.616 6.702 1.00 84.19 191 PHE A N 1
ATOM 1496 C CA . PHE A 1 191 ? 19.666 3.031 7.419 1.00 84.19 191 PHE A CA 1
ATOM 1497 C C . PHE A 1 191 ? 18.399 3.869 7.214 1.00 84.19 191 PHE A C 1
ATOM 1499 O O . PHE A 1 191 ? 18.412 5.082 7.423 1.00 84.19 191 PHE A O 1
ATOM 1506 N N . ILE A 1 192 ? 17.300 3.197 6.866 1.00 87.75 192 ILE A N 1
ATOM 1507 C CA . ILE A 1 192 ? 15.945 3.751 6.814 1.00 87.75 192 ILE A CA 1
ATOM 1508 C C . ILE A 1 192 ? 15.001 2.731 7.448 1.00 87.75 192 ILE A C 1
ATOM 1510 O O . ILE A 1 192 ? 15.007 1.556 7.069 1.00 87.75 192 ILE A O 1
ATOM 1514 N N . SER A 1 193 ? 14.176 3.202 8.379 1.00 90.00 193 SER A N 1
ATOM 1515 C CA . SER A 1 193 ? 13.076 2.478 9.002 1.00 90.00 193 SER A CA 1
ATOM 1516 C C . SER A 1 193 ? 11.840 3.374 9.025 1.00 90.00 193 SER A C 1
ATOM 1518 O O . SER A 1 193 ? 11.916 4.528 9.434 1.00 90.00 193 SER A O 1
ATOM 1520 N N . ALA A 1 194 ? 10.691 2.854 8.615 1.00 91.19 194 ALA A N 1
ATOM 1521 C CA . ALA A 1 194 ? 9.414 3.562 8.669 1.00 91.19 194 ALA A CA 1
ATOM 1522 C C . ALA A 1 194 ? 8.338 2.602 9.151 1.00 91.19 194 ALA A C 1
ATOM 1524 O O . ALA A 1 194 ? 8.224 1.502 8.635 1.00 91.19 194 ALA A O 1
ATOM 1525 N N . LYS A 1 195 ? 7.534 2.985 10.131 1.00 93.12 195 LYS A N 1
ATOM 1526 C CA . LYS A 1 195 ? 6.511 2.113 10.698 1.00 93.12 195 LYS A CA 1
ATOM 1527 C C . LYS A 1 195 ? 5.256 2.920 10.973 1.00 93.12 195 LYS A C 1
ATOM 1529 O O . LYS A 1 195 ? 5.266 3.777 11.846 1.00 93.12 195 LYS A O 1
ATOM 1534 N N . CYS A 1 196 ? 4.177 2.619 10.264 1.00 95.12 196 CYS A N 1
ATOM 1535 C CA . CYS A 1 196 ? 2.847 3.144 10.544 1.00 95.12 196 CYS A CA 1
ATOM 1536 C C . CYS A 1 196 ? 1.991 2.008 11.095 1.00 95.12 196 CYS A C 1
ATOM 1538 O O . CYS A 1 196 ? 1.772 1.001 10.423 1.00 95.12 196 CYS A O 1
ATOM 1540 N N . THR A 1 197 ? 1.535 2.151 12.336 1.00 96.50 197 THR A N 1
ATOM 1541 C CA . THR A 1 197 ? 0.734 1.139 13.037 1.00 96.50 197 THR A CA 1
ATOM 1542 C C . THR A 1 197 ? -0.509 1.757 13.633 1.00 96.50 197 THR A C 1
ATOM 1544 O O . THR A 1 197 ? -0.483 2.905 14.072 1.00 96.50 197 THR A O 1
ATOM 1547 N N . TYR A 1 198 ? -1.577 0.972 13.683 1.00 97.69 198 TYR A N 1
ATOM 1548 C CA . TYR A 1 198 ? -2.866 1.394 14.201 1.00 97.69 198 TYR A CA 1
ATOM 1549 C C . TYR A 1 198 ? -3.343 0.374 15.222 1.00 97.69 198 TYR A C 1
ATOM 1551 O O . TYR A 1 198 ? -3.222 -0.827 15.000 1.00 97.69 198 TYR A O 1
ATOM 1559 N N . ASN A 1 199 ? -3.867 0.853 16.343 1.00 97.94 199 ASN A N 1
ATOM 1560 C CA . ASN A 1 199 ? -4.393 0.035 17.423 1.00 97.94 199 ASN A CA 1
ATOM 1561 C C . ASN A 1 199 ? -5.752 0.574 17.863 1.00 97.94 199 ASN A C 1
ATOM 1563 O O . ASN A 1 199 ? -5.964 1.786 17.943 1.00 97.94 199 ASN A O 1
ATOM 1567 N N . MET A 1 200 ? -6.653 -0.343 18.183 1.00 98.31 200 MET A N 1
ATOM 1568 C CA . MET A 1 200 ? -7.920 -0.086 18.844 1.00 98.31 200 MET A CA 1
ATOM 1569 C C . MET A 1 200 ? -7.851 -0.621 20.269 1.00 98.31 200 MET A C 1
ATOM 1571 O O . MET A 1 200 ? -7.534 -1.789 20.471 1.00 98.31 200 MET A O 1
ATOM 1575 N N . SER A 1 201 ? -8.183 0.213 21.244 1.00 98.31 201 SER A N 1
ATOM 1576 C CA . SER A 1 201 ? -8.155 -0.134 22.661 1.00 98.31 201 SER A CA 1
ATOM 1577 C C . SER A 1 201 ? -9.541 0.027 23.262 1.00 98.31 201 SER A C 1
ATOM 1579 O O . SER A 1 201 ? -10.137 1.099 23.174 1.00 98.31 201 SER A O 1
ATOM 1581 N N . VAL A 1 202 ? -10.051 -1.015 23.908 1.00 98.44 202 VAL A N 1
ATOM 1582 C CA . VAL A 1 202 ? -11.243 -0.931 24.757 1.00 98.44 202 VAL A CA 1
ATOM 1583 C C . VAL A 1 202 ? -10.783 -0.798 26.199 1.00 98.44 202 VAL A C 1
ATOM 1585 O O . VAL A 1 202 ? -10.119 -1.693 26.714 1.00 98.44 202 VAL A O 1
ATOM 1588 N N . LEU A 1 203 ? -11.148 0.300 26.849 1.00 97.94 203 LEU A N 1
ATOM 1589 C CA . LEU A 1 203 ? -10.857 0.571 28.251 1.00 97.94 203 LEU A CA 1
ATOM 1590 C C . LEU A 1 203 ? -12.138 0.452 29.064 1.00 97.94 203 LEU A C 1
ATOM 1592 O O . LEU A 1 203 ? -13.127 1.122 28.773 1.00 97.94 203 LEU A O 1
ATOM 1596 N N . VAL A 1 204 ? -12.114 -0.396 30.086 1.00 97.25 204 VAL A N 1
ATOM 1597 C CA . VAL A 1 204 ? -13.223 -0.587 31.020 1.00 97.25 204 VAL A CA 1
ATOM 1598 C C . VAL A 1 204 ? -12.767 -0.130 32.397 1.00 97.25 204 VAL A C 1
ATOM 1600 O O . VAL A 1 204 ? -11.936 -0.779 33.038 1.00 97.25 204 VAL A O 1
ATOM 1603 N N . SER A 1 205 ? -13.324 0.990 32.846 1.00 95.88 205 SER A N 1
ATOM 1604 C CA . SER A 1 205 ? -13.148 1.488 34.207 1.00 95.88 205 SER A CA 1
ATOM 1605 C C . SER A 1 205 ? -14.176 0.850 35.127 1.00 95.88 205 SER A C 1
ATOM 1607 O O . SER A 1 205 ? -15.359 0.779 34.791 1.00 95.88 205 SER A O 1
ATOM 1609 N N . THR A 1 206 ? -13.739 0.426 36.308 1.00 93.75 206 THR A N 1
ATOM 1610 C CA . THR A 1 206 ? -14.615 -0.119 37.348 1.00 93.75 206 THR A CA 1
ATOM 1611 C C . THR A 1 206 ? -14.505 0.676 38.646 1.00 93.75 206 THR A C 1
ATOM 1613 O O . THR A 1 206 ? -13.416 1.102 39.044 1.00 93.75 206 THR A O 1
ATOM 1616 N N . ALA A 1 207 ? -15.639 0.865 39.320 1.00 89.00 207 ALA A N 1
ATOM 1617 C CA . ALA A 1 207 ? -15.689 1.344 40.689 1.00 89.00 207 ALA A CA 1
ATOM 1618 C C . ALA A 1 207 ? -15.074 0.270 41.587 1.00 89.00 207 ALA A C 1
ATOM 1620 O O . ALA A 1 207 ? -15.545 -0.869 41.624 1.00 89.00 207 ALA A O 1
ATOM 1621 N N . LEU A 1 208 ? -14.016 0.619 42.317 1.00 78.94 208 LEU A N 1
ATOM 1622 C CA . LEU A 1 208 ? -13.573 -0.239 43.405 1.00 78.94 208 LEU A CA 1
ATOM 1623 C C . LEU A 1 208 ? -14.597 -0.210 44.535 1.00 78.94 208 LEU A C 1
ATOM 1625 O O . LEU A 1 208 ? -15.330 0.762 44.722 1.00 78.94 208 LEU A O 1
ATOM 1629 N N . HIS A 1 209 ? -14.624 -1.305 45.292 1.00 72.25 209 HIS A N 1
ATOM 1630 C CA . HIS A 1 209 ? -15.527 -1.475 46.417 1.00 72.25 209 HIS A CA 1
ATOM 1631 C C . HIS A 1 209 ? -15.479 -0.232 47.328 1.00 72.25 209 HIS A C 1
ATOM 1633 O O . HIS A 1 209 ? -14.383 0.179 47.724 1.00 72.25 209 HIS A O 1
ATOM 1639 N N . PRO A 1 210 ? -16.629 0.319 47.761 1.00 64.88 210 PRO A N 1
ATOM 1640 C CA . PRO A 1 210 ? -16.712 1.551 48.559 1.00 64.88 210 PRO A CA 1
ATOM 1641 C C . PRO A 1 210 ? -16.029 1.493 49.940 1.00 64.88 210 PRO A C 1
ATOM 1643 O O . PRO A 1 210 ? -16.111 2.439 50.708 1.00 64.88 210 PRO A O 1
ATOM 1646 N N . ARG A 1 211 ? -15.354 0.388 50.284 1.00 69.81 211 ARG A N 1
ATOM 1647 C CA . ARG A 1 211 ? -14.573 0.242 51.523 1.00 69.81 211 ARG A CA 1
ATOM 1648 C C . ARG A 1 211 ? -13.089 0.582 51.340 1.00 69.81 211 ARG A C 1
ATOM 1650 O O . ARG A 1 211 ? -12.387 0.728 52.329 1.00 69.81 211 ARG A O 1
ATOM 1657 N N . LEU A 1 212 ? -12.624 0.728 50.096 1.00 68.25 212 LEU A N 1
ATOM 1658 C CA . LEU A 1 212 ? -11.271 1.174 49.733 1.00 68.25 212 LEU A CA 1
ATOM 1659 C C . LEU A 1 212 ? -11.328 2.547 49.034 1.00 68.25 212 LEU A C 1
ATOM 1661 O O . LEU A 1 212 ? -10.591 2.820 48.088 1.00 68.25 212 LEU A O 1
ATOM 1665 N N . THR A 1 213 ? -12.258 3.399 49.478 1.00 55.38 213 THR A N 1
ATOM 1666 C CA . THR A 1 213 ? -12.484 4.765 48.989 1.00 55.38 213 THR A CA 1
ATOM 1667 C C . THR A 1 213 ? -11.233 5.611 49.174 1.00 55.38 213 THR A C 1
ATOM 1669 O O . THR A 1 213 ? -10.957 6.083 50.274 1.00 55.38 213 THR A O 1
ATOM 1672 N N . GLY A 1 214 ? -10.472 5.805 48.100 1.00 57.72 214 GLY A N 1
ATOM 1673 C CA . GLY A 1 214 ? -9.392 6.779 48.123 1.00 57.72 214 GLY A CA 1
ATOM 1674 C C . GLY A 1 214 ? -8.575 6.885 46.847 1.00 57.72 214 GLY A C 1
ATOM 1675 O O . GLY A 1 214 ? -8.449 7.987 46.332 1.00 57.72 214 GLY A O 1
ATOM 1676 N N . LEU A 1 215 ? -7.979 5.795 46.350 1.00 61.72 215 LEU A N 1
ATOM 1677 C CA . LEU A 1 215 ? -6.816 5.980 45.464 1.00 61.72 215 LEU A CA 1
ATOM 1678 C C . LEU A 1 215 ? -6.706 5.094 44.220 1.00 61.72 215 LEU A C 1
ATOM 1680 O O . LEU A 1 215 ? -5.808 5.333 43.421 1.00 61.72 215 LEU A O 1
ATOM 1684 N N . TRP A 1 216 ? -7.584 4.114 43.999 1.00 64.31 216 TRP A N 1
ATOM 1685 C CA . TRP A 1 216 ? -7.375 3.172 42.896 1.00 64.31 216 TRP A CA 1
ATOM 1686 C C . TRP A 1 216 ? -8.665 2.993 42.092 1.00 64.31 216 TRP A C 1
ATOM 1688 O O . TRP A 1 216 ? -9.708 2.634 42.628 1.00 64.31 216 TRP A O 1
ATOM 1698 N N . ARG A 1 217 ? -8.618 3.292 40.793 1.00 77.94 217 ARG A N 1
ATOM 1699 C CA . ARG A 1 217 ? -9.659 2.924 39.828 1.00 77.94 217 ARG A CA 1
ATOM 1700 C C . ARG A 1 217 ? -9.156 1.674 39.119 1.00 77.94 217 ARG A C 1
ATOM 1702 O O . ARG A 1 217 ? -8.048 1.682 38.591 1.00 77.94 217 ARG A O 1
ATOM 1709 N N . GLY A 1 218 ? -9.938 0.597 39.142 1.00 87.06 218 GLY A N 1
ATOM 1710 C CA . GLY A 1 218 ? -9.587 -0.610 38.402 1.00 87.06 218 GLY A CA 1
ATOM 1711 C C . GLY A 1 218 ? -9.828 -0.369 36.918 1.00 87.06 218 GLY A C 1
ATOM 1712 O O . GLY A 1 218 ? -10.985 -0.319 36.502 1.00 87.06 218 GLY A O 1
ATOM 1713 N N . GLU A 1 219 ? -8.763 -0.205 36.138 1.00 92.69 219 GLU A N 1
ATOM 1714 C CA . GLU A 1 219 ? -8.829 -0.084 34.681 1.00 92.69 219 GLU A CA 1
ATOM 1715 C C . GLU A 1 219 ? -8.361 -1.392 34.041 1.00 92.69 219 GLU A C 1
ATOM 1717 O O . GLU A 1 219 ? -7.321 -1.945 34.401 1.00 92.69 219 GLU A O 1
ATOM 1722 N N . LYS A 1 220 ? -9.157 -1.915 33.108 1.00 95.12 220 LYS A N 1
ATOM 1723 C CA . LYS A 1 220 ? -8.781 -3.057 32.269 1.00 95.12 220 LYS A CA 1
ATOM 1724 C C . LYS A 1 220 ? -8.799 -2.627 30.814 1.00 95.12 220 LYS A C 1
ATOM 1726 O O . LYS A 1 220 ? -9.758 -1.984 30.389 1.00 95.12 220 LYS A O 1
ATOM 1731 N N . SER A 1 221 ? -7.779 -3.023 30.063 1.00 96.50 221 SER A N 1
ATOM 1732 C CA . SER A 1 221 ? -7.672 -2.740 28.637 1.00 96.50 221 SER A CA 1
ATOM 1733 C C . SER A 1 221 ? -7.709 -4.017 27.797 1.00 96.50 221 SER A C 1
ATOM 1735 O O . SER A 1 221 ? -7.256 -5.083 28.214 1.00 96.50 221 SER A O 1
ATOM 1737 N N . LEU A 1 222 ? -8.268 -3.898 26.597 1.00 97.81 222 LEU A N 1
ATOM 1738 C CA . LEU A 1 222 ? -8.174 -4.871 25.515 1.00 97.81 222 LEU A CA 1
ATOM 1739 C C . LEU A 1 222 ? -7.653 -4.130 24.282 1.00 97.81 222 LEU A C 1
ATOM 1741 O O . LEU A 1 222 ? -8.364 -3.287 23.741 1.00 97.81 222 LEU A O 1
ATOM 1745 N N . ASP A 1 223 ? -6.444 -4.465 23.839 1.00 97.62 223 ASP A N 1
ATOM 1746 C CA . ASP A 1 223 ? -5.793 -3.837 22.687 1.00 97.62 223 ASP A CA 1
ATOM 1747 C C . ASP A 1 223 ? -5.828 -4.753 21.463 1.00 97.62 223 ASP A C 1
ATOM 1749 O O . ASP A 1 223 ? -5.497 -5.937 21.548 1.00 97.62 223 ASP A O 1
ATOM 1753 N N . VAL A 1 224 ? -6.210 -4.203 20.312 1.00 97.88 224 VAL A N 1
ATOM 1754 C CA . VAL A 1 224 ? -6.373 -4.913 19.041 1.00 97.88 224 VAL A CA 1
ATOM 1755 C C . VAL A 1 224 ? -5.638 -4.156 17.933 1.00 97.88 224 VAL A C 1
ATOM 1757 O O . VAL A 1 224 ? -5.986 -3.004 17.671 1.00 97.88 224 VAL A O 1
ATOM 1760 N N . PRO A 1 225 ? -4.640 -4.761 17.263 1.00 97.38 225 PRO A N 1
ATOM 1761 C CA . PRO A 1 225 ? -4.002 -4.130 16.116 1.00 97.38 225 PRO A CA 1
ATOM 1762 C C . PRO A 1 225 ? -4.992 -4.016 14.959 1.00 97.38 225 PRO A C 1
ATOM 1764 O O . PRO A 1 225 ? -5.824 -4.896 14.759 1.00 97.38 225 PRO A O 1
ATOM 1767 N N . LEU A 1 226 ? -4.886 -2.934 14.197 1.00 96.62 226 LEU A N 1
ATOM 1768 C CA . LEU A 1 226 ? -5.678 -2.683 13.001 1.00 96.62 226 LEU A CA 1
ATOM 1769 C C . LEU A 1 226 ? -4.769 -2.654 11.772 1.00 96.62 226 LEU A C 1
ATOM 1771 O O . LEU A 1 226 ? -3.673 -2.079 11.788 1.00 96.62 226 LEU A O 1
ATOM 1775 N N . HIS A 1 227 ? -5.256 -3.236 10.685 1.00 94.50 227 HIS A N 1
ATOM 1776 C CA . HIS A 1 227 ? -4.645 -3.129 9.375 1.00 94.50 227 HIS A CA 1
ATOM 1777 C C . HIS A 1 227 ? -5.366 -2.053 8.557 1.00 94.50 227 HIS A C 1
ATOM 1779 O O . HIS A 1 227 ? -6.544 -2.194 8.241 1.00 94.50 227 HIS A O 1
ATOM 1785 N N . ILE A 1 228 ? -4.673 -0.958 8.240 1.00 94.38 228 ILE A N 1
ATOM 1786 C CA . ILE A 1 228 ? -5.203 0.123 7.413 1.00 94.38 228 ILE A CA 1
ATOM 1787 C C . ILE A 1 228 ? -4.710 -0.057 5.984 1.00 94.38 228 ILE A C 1
ATOM 1789 O O . ILE A 1 228 ? -3.502 -0.048 5.736 1.00 94.38 228 ILE A O 1
ATOM 1793 N N . ARG A 1 229 ? -5.644 -0.217 5.047 1.00 89.25 229 ARG A N 1
ATOM 1794 C CA . ARG A 1 229 ? -5.357 -0.377 3.615 1.00 89.25 229 ARG A CA 1
ATOM 1795 C C . ARG A 1 229 ? -5.730 0.876 2.834 1.00 89.25 229 ARG A C 1
ATOM 1797 O O . ARG A 1 229 ? -6.710 1.546 3.152 1.00 89.25 229 ARG A O 1
ATOM 1804 N N . VAL A 1 230 ? -4.982 1.179 1.777 1.00 82.88 230 VAL A N 1
ATOM 1805 C CA . VAL A 1 230 ? -5.352 2.269 0.865 1.00 82.88 230 VAL A CA 1
ATOM 1806 C C . VAL A 1 230 ? -6.466 1.778 -0.052 1.00 82.88 230 VAL A C 1
ATOM 1808 O O . VAL A 1 230 ? -6.338 0.732 -0.682 1.00 82.88 230 VAL A O 1
ATOM 1811 N N . LYS A 1 231 ? -7.554 2.546 -0.162 1.00 76.88 231 LYS A N 1
ATOM 1812 C CA . LYS A 1 231 ? -8.622 2.278 -1.130 1.00 76.88 231 LYS A CA 1
ATOM 1813 C C . LYS A 1 231 ? -8.203 2.792 -2.508 1.00 76.88 231 LYS A C 1
ATOM 1815 O O . LYS A 1 231 ? -8.693 3.814 -2.975 1.00 76.88 231 LYS A O 1
ATOM 1820 N N . SER A 1 232 ? -7.272 2.104 -3.152 1.00 73.50 232 SER A N 1
ATOM 1821 C CA . SER A 1 232 ? -7.025 2.274 -4.582 1.00 73.50 232 SER A CA 1
ATOM 1822 C C . SER A 1 232 ? -7.488 1.023 -5.316 1.00 73.50 232 SER A C 1
ATOM 1824 O O . SER A 1 232 ? -7.457 -0.079 -4.783 1.00 73.50 232 SER A O 1
ATOM 1826 N N . ALA A 1 233 ? -7.991 1.205 -6.527 1.00 73.56 233 ALA A N 1
ATOM 1827 C CA . ALA A 1 233 ? -8.241 0.127 -7.466 1.00 73.56 233 ALA A CA 1
ATOM 1828 C C . ALA A 1 233 ? -7.726 0.611 -8.819 1.00 73.56 233 ALA A C 1
ATOM 1830 O O . ALA A 1 233 ? -7.888 1.801 -9.123 1.00 73.56 233 ALA A O 1
ATOM 1831 N N . PRO A 1 234 ? -7.103 -0.261 -9.625 1.00 75.50 234 PRO A N 1
ATOM 1832 C CA . PRO A 1 234 ? -6.746 0.109 -10.980 1.00 75.50 234 PRO A CA 1
ATOM 1833 C C . PRO A 1 234 ? -8.009 0.579 -11.710 1.00 75.50 234 PRO A C 1
ATOM 1835 O O . PRO A 1 234 ? -9.066 -0.047 -11.633 1.00 75.50 234 PRO A O 1
ATOM 1838 N N . SER A 1 235 ? -7.915 1.721 -12.391 1.00 76.38 235 SER A N 1
ATOM 1839 C CA . SER A 1 235 ? -9.055 2.325 -13.096 1.00 76.38 235 SER A CA 1
ATOM 1840 C C . SER A 1 235 ? -9.590 1.428 -14.216 1.00 76.38 235 SER A C 1
ATOM 1842 O O . SER A 1 235 ? -10.746 1.564 -14.626 1.00 76.38 235 SER A O 1
ATOM 1844 N N . ARG A 1 236 ? -8.741 0.519 -14.706 1.00 79.50 236 ARG A N 1
ATOM 1845 C CA . ARG A 1 236 ? -9.026 -0.470 -15.741 1.00 79.50 236 ARG A CA 1
ATOM 1846 C C . ARG A 1 236 ? -8.256 -1.762 -15.450 1.00 79.50 236 ARG A C 1
ATOM 1848 O O . ARG A 1 236 ? -7.112 -1.670 -15.001 1.00 79.50 236 ARG A O 1
ATOM 1855 N N . PRO A 1 237 ? -8.846 -2.941 -15.703 1.00 83.31 237 PRO A N 1
ATOM 1856 C CA . PRO A 1 237 ? -8.107 -4.198 -15.654 1.00 83.31 237 PRO A CA 1
ATOM 1857 C C . PRO A 1 237 ? -7.020 -4.225 -16.737 1.00 83.31 237 PRO A C 1
ATOM 1859 O O . PRO A 1 237 ? -7.166 -3.594 -17.783 1.00 83.31 237 PRO A O 1
ATOM 1862 N N . ILE A 1 238 ? -5.952 -4.989 -16.504 1.00 86.06 238 ILE A N 1
ATOM 1863 C CA . ILE A 1 238 ? -4.955 -5.273 -17.541 1.00 86.06 238 ILE A CA 1
ATOM 1864 C C . ILE A 1 238 ? -5.636 -6.061 -18.667 1.00 86.06 238 ILE A C 1
ATOM 1866 O O . ILE A 1 238 ? -6.393 -7.000 -18.409 1.00 86.06 238 ILE A O 1
ATOM 1870 N N . MET A 1 239 ? -5.377 -5.673 -19.918 1.00 84.06 239 MET A N 1
ATOM 1871 C CA . MET A 1 239 ? -5.928 -6.359 -21.083 1.00 84.06 239 MET A CA 1
ATOM 1872 C C . MET A 1 239 ? -5.528 -7.848 -21.080 1.00 84.06 239 MET A C 1
ATOM 1874 O O . MET A 1 239 ? -4.355 -8.162 -20.876 1.00 84.06 239 MET A O 1
ATOM 1878 N N . PRO A 1 240 ? -6.468 -8.775 -21.340 1.00 77.06 240 PRO A N 1
ATOM 1879 C CA . PRO A 1 240 ? -6.189 -10.208 -21.286 1.00 77.06 240 PRO A CA 1
ATOM 1880 C C . PRO A 1 240 ? -5.278 -10.715 -22.416 1.00 77.06 240 PRO A C 1
ATOM 1882 O O . PRO A 1 240 ? -4.671 -11.769 -22.247 1.00 77.06 240 PRO A O 1
ATOM 1885 N N . ASP A 1 241 ? -5.175 -10.009 -23.553 1.00 82.00 241 ASP A N 1
ATOM 1886 C CA . ASP A 1 241 ? -4.206 -10.328 -24.612 1.00 82.00 241 ASP A CA 1
ATOM 1887 C C . ASP A 1 241 ? -2.939 -9.466 -24.453 1.00 82.00 241 ASP A C 1
ATOM 1889 O O . ASP A 1 241 ? -2.969 -8.271 -24.749 1.00 82.00 241 ASP A O 1
ATOM 1893 N N . PRO A 1 242 ? -1.804 -10.041 -24.016 1.00 75.56 242 PRO A N 1
ATOM 1894 C CA . PRO A 1 242 ? -0.568 -9.295 -23.793 1.00 75.56 242 PRO A CA 1
ATOM 1895 C C . PRO A 1 242 ? 0.236 -9.052 -25.082 1.00 75.56 242 PRO A C 1
ATOM 1897 O O . PRO A 1 242 ? 1.341 -8.506 -25.029 1.00 75.56 242 PRO A O 1
ATOM 1900 N N . ARG A 1 243 ? -0.243 -9.500 -26.251 1.00 85.00 243 ARG A N 1
ATOM 1901 C CA . ARG A 1 243 ? 0.508 -9.384 -27.508 1.00 85.00 243 ARG A CA 1
ATOM 1902 C C . ARG A 1 243 ? 0.489 -7.939 -28.004 1.00 85.00 243 ARG A C 1
ATOM 1904 O O . ARG A 1 243 ? -0.491 -7.487 -28.593 1.00 85.00 243 ARG A O 1
ATOM 1911 N N . LEU A 1 244 ? 1.606 -7.227 -27.830 1.00 84.12 244 LEU A N 1
ATOM 1912 C CA . LEU A 1 244 ? 1.722 -5.825 -28.249 1.00 84.12 244 LEU A CA 1
ATOM 1913 C C . LEU A 1 244 ? 1.346 -5.622 -29.725 1.00 84.12 244 LEU A C 1
ATOM 1915 O O . LEU A 1 244 ? 0.571 -4.732 -30.038 1.00 84.12 244 LEU A O 1
ATOM 1919 N N . LEU A 1 245 ? 1.867 -6.439 -30.648 1.00 83.00 245 LEU A N 1
ATOM 1920 C CA . LEU A 1 245 ? 1.726 -6.173 -32.088 1.00 83.00 245 LEU A CA 1
ATOM 1921 C C . LEU A 1 245 ? 0.278 -6.241 -32.604 1.00 83.00 245 LEU A C 1
ATOM 1923 O O . LEU A 1 245 ? -0.042 -5.552 -33.575 1.00 83.00 245 LEU A O 1
ATOM 1927 N N . SER A 1 246 ? -0.586 -7.055 -31.987 1.00 83.94 246 SER A N 1
ATOM 1928 C CA . SER A 1 246 ? -2.022 -7.070 -32.299 1.00 83.94 246 SER A CA 1
ATOM 1929 C C . SER A 1 246 ? -2.726 -5.881 -31.654 1.00 83.94 246 SER A C 1
ATOM 1931 O O . SER A 1 246 ? -3.479 -5.171 -32.317 1.00 83.94 246 SER A O 1
ATOM 1933 N N . THR A 1 247 ? -2.438 -5.641 -30.377 1.00 88.25 247 THR A N 1
ATOM 1934 C CA . THR A 1 247 ? -3.217 -4.735 -29.527 1.00 88.25 247 THR A CA 1
ATOM 1935 C C . THR A 1 247 ? -2.830 -3.268 -29.683 1.00 88.25 247 THR A C 1
ATOM 1937 O O . THR A 1 247 ? -3.709 -2.419 -29.671 1.00 88.25 247 THR A O 1
ATOM 1940 N N . VAL A 1 248 ? -1.562 -2.941 -29.945 1.00 90.06 248 VAL A N 1
ATOM 1941 C CA . VAL A 1 248 ? -1.105 -1.552 -30.152 1.00 90.06 248 VAL A CA 1
ATOM 1942 C C . VAL A 1 248 ? -1.761 -0.896 -31.369 1.00 90.06 248 VAL A C 1
ATOM 1944 O O . VAL A 1 248 ? -1.896 0.319 -31.423 1.00 90.06 248 VAL A O 1
ATOM 1947 N N . LYS A 1 249 ? -2.182 -1.694 -32.359 1.00 89.12 249 LYS A N 1
ATOM 1948 C CA . LYS A 1 249 ? -2.879 -1.196 -33.551 1.00 89.12 249 LYS A CA 1
ATOM 1949 C C . LYS A 1 249 ? -4.382 -1.077 -33.337 1.00 89.12 249 LYS A C 1
ATOM 1951 O O . LYS A 1 249 ? -4.983 -0.144 -33.855 1.00 89.12 249 LYS A O 1
ATOM 1956 N N . SER A 1 250 ? -4.988 -2.034 -32.633 1.00 90.94 250 SER A N 1
ATOM 1957 C CA . SER A 1 250 ? -6.438 -2.061 -32.416 1.00 90.94 250 SER A CA 1
ATOM 1958 C C . SER A 1 250 ? -6.894 -1.205 -31.234 1.00 90.94 250 SER A C 1
ATOM 1960 O O . SER A 1 250 ? -8.027 -0.743 -31.241 1.00 90.94 250 SER A O 1
ATOM 1962 N N . ALA A 1 251 ? -6.034 -1.040 -30.230 1.00 90.19 251 ALA A N 1
ATOM 1963 C CA . ALA A 1 251 ? -6.285 -0.338 -28.974 1.00 90.19 251 ALA A CA 1
ATOM 1964 C C . ALA A 1 251 ? -4.988 0.345 -28.475 1.00 90.19 251 ALA A C 1
ATOM 1966 O O . ALA A 1 251 ? -4.435 -0.038 -27.437 1.00 90.19 251 ALA A O 1
ATOM 1967 N N . PRO A 1 252 ? -4.434 1.317 -29.227 1.00 91.94 252 PRO A N 1
ATOM 1968 C CA . PRO A 1 252 ? -3.227 2.046 -28.828 1.00 91.94 252 PRO A CA 1
ATOM 1969 C C . PRO A 1 252 ? -3.365 2.732 -27.462 1.00 91.94 252 PRO A C 1
ATOM 1971 O O . PRO A 1 252 ? -2.381 2.849 -26.740 1.00 91.94 252 PRO A O 1
ATOM 1974 N N . GLU A 1 253 ? -4.574 3.151 -27.085 1.00 92.06 253 GLU A N 1
ATOM 1975 C CA . GLU A 1 253 ? -4.889 3.794 -25.806 1.00 92.06 253 GLU A CA 1
ATOM 1976 C C . GLU A 1 253 ? -4.715 2.883 -24.584 1.00 92.06 253 GLU A C 1
ATOM 1978 O O . GLU A 1 253 ? -4.657 3.377 -23.460 1.00 92.06 253 GLU A O 1
ATOM 1983 N N . GLU A 1 254 ? -4.617 1.569 -24.789 1.00 91.38 254 GLU A N 1
ATOM 1984 C CA . GLU A 1 254 ? -4.379 0.590 -23.724 1.00 91.38 254 GLU A CA 1
ATOM 1985 C C . GLU A 1 254 ? -2.883 0.390 -23.439 1.00 91.38 254 GLU A C 1
ATOM 1987 O O . GLU A 1 254 ? -2.512 -0.239 -22.445 1.00 91.38 254 GLU A O 1
ATOM 1992 N N . TRP A 1 255 ? -2.011 0.984 -24.260 1.00 94.06 255 TRP A N 1
ATOM 1993 C CA . TRP A 1 255 ? -0.564 0.934 -24.103 1.00 94.06 255 TRP A CA 1
ATOM 1994 C C . TRP A 1 255 ? 0.022 2.320 -23.882 1.00 94.06 255 TRP A C 1
ATOM 1996 O O . TRP A 1 255 ? -0.345 3.308 -24.512 1.00 94.06 255 TRP A O 1
ATOM 2006 N N . ARG A 1 256 ? 1.022 2.382 -23.012 1.00 94.81 256 ARG A N 1
ATOM 2007 C CA . ARG A 1 256 ? 1.882 3.544 -22.861 1.00 94.81 256 ARG A CA 1
ATOM 2008 C C . ARG A 1 256 ? 3.260 3.224 -23.403 1.00 94.81 256 ARG A C 1
ATOM 2010 O O . ARG A 1 256 ? 3.941 2.345 -22.880 1.00 94.81 256 ARG A O 1
ATOM 2017 N N . GLN A 1 257 ? 3.665 3.979 -24.418 1.00 95.94 257 GLN A N 1
ATOM 2018 C CA . GLN A 1 257 ? 5.024 3.968 -24.940 1.00 95.94 257 GLN A CA 1
ATOM 2019 C C . GLN A 1 257 ? 5.881 4.986 -24.187 1.00 95.94 257 GLN A C 1
ATOM 2021 O O . GLN A 1 257 ? 5.507 6.149 -24.028 1.00 95.94 257 GLN A O 1
ATOM 2026 N N . ILE A 1 258 ? 7.051 4.547 -23.748 1.00 95.62 258 ILE A N 1
ATOM 2027 C CA . ILE A 1 258 ? 8.054 5.360 -23.075 1.00 95.62 258 ILE A CA 1
ATOM 2028 C C . ILE A 1 258 ? 9.325 5.276 -23.909 1.00 95.62 258 ILE A C 1
ATOM 2030 O O . ILE A 1 258 ? 9.855 4.189 -24.135 1.00 95.62 258 ILE A O 1
ATOM 2034 N N . VAL A 1 259 ? 9.788 6.424 -24.396 1.00 94.50 259 VAL A N 1
ATOM 2035 C CA . VAL A 1 259 ? 10.972 6.517 -25.252 1.00 94.50 259 VAL A CA 1
ATOM 2036 C C . VAL A 1 259 ? 12.166 6.935 -24.404 1.00 94.50 259 VAL A C 1
ATOM 2038 O O . VAL A 1 259 ? 12.131 7.949 -23.711 1.00 94.50 259 VAL A O 1
ATOM 2041 N N . CYS A 1 260 ? 13.228 6.144 -24.467 1.00 90.25 260 CYS A N 1
ATOM 2042 C CA . CYS A 1 260 ? 14.487 6.347 -23.772 1.00 90.25 260 CYS A CA 1
ATOM 2043 C C . CYS A 1 260 ? 15.609 6.448 -24.813 1.00 90.25 260 CYS A C 1
ATOM 2045 O O . CYS A 1 260 ? 15.768 5.574 -25.668 1.00 90.25 260 CYS A O 1
ATOM 2047 N N . GLU A 1 261 ? 16.405 7.513 -24.744 1.00 89.94 261 GLU A N 1
ATOM 2048 C CA . GLU A 1 261 ? 17.655 7.590 -25.497 1.00 89.94 261 GLU A CA 1
ATOM 2049 C C . GLU A 1 261 ? 18.765 6.914 -24.695 1.00 89.94 261 GLU A C 1
ATOM 2051 O O . GLU A 1 261 ? 18.983 7.208 -23.518 1.00 89.94 261 GLU A O 1
ATOM 2056 N N . LEU A 1 262 ? 19.453 5.971 -25.328 1.00 85.88 262 LEU A N 1
ATOM 2057 C CA . LEU A 1 262 ? 20.564 5.245 -24.734 1.00 85.88 262 LEU A CA 1
ATOM 2058 C C . LEU A 1 262 ? 21.822 6.080 -24.985 1.00 85.88 262 LEU A C 1
ATOM 2060 O O . LEU A 1 262 ? 22.101 6.449 -26.127 1.00 85.88 262 LEU A O 1
ATOM 2064 N N . GLY A 1 263 ? 22.520 6.441 -23.905 1.00 76.31 263 GLY A N 1
ATOM 2065 C CA . GLY A 1 263 ? 23.482 7.546 -23.874 1.00 76.31 263 GLY A CA 1
ATOM 2066 C C . GLY A 1 263 ? 24.596 7.527 -24.941 1.00 76.31 263 GLY A C 1
ATOM 2067 O O . GLY A 1 263 ? 24.890 6.500 -25.558 1.00 76.31 263 GLY A O 1
ATOM 2068 N N . PRO A 1 264 ? 25.302 8.662 -25.117 1.00 70.62 264 PRO A N 1
ATOM 2069 C CA . PRO A 1 264 ? 26.279 8.886 -26.193 1.00 70.62 264 PRO A CA 1
ATOM 2070 C C . PRO A 1 264 ? 27.536 8.004 -26.107 1.00 70.62 264 PRO A C 1
ATOM 2072 O O . PRO A 1 264 ? 28.384 8.051 -26.994 1.00 70.62 264 PRO A O 1
ATOM 2075 N N . HIS A 1 265 ? 27.687 7.223 -25.034 1.00 70.06 265 HIS A N 1
ATOM 2076 C CA . HIS A 1 265 ? 28.799 6.289 -24.846 1.00 70.06 265 HIS A CA 1
ATOM 2077 C C . HIS A 1 265 ? 28.778 5.134 -25.849 1.00 70.06 265 HIS A C 1
ATOM 2079 O O . HIS A 1 265 ? 29.813 4.522 -26.123 1.00 70.06 265 HIS A O 1
ATOM 2085 N N . LEU A 1 266 ? 27.617 4.860 -26.439 1.00 69.50 266 LEU A N 1
ATOM 2086 C CA . LEU A 1 266 ? 27.513 3.988 -27.593 1.00 69.50 266 LEU A CA 1
ATOM 2087 C C . LEU A 1 266 ? 28.019 4.757 -28.816 1.00 69.50 266 LEU A C 1
ATOM 2089 O O . LEU A 1 266 ? 27.658 5.911 -29.028 1.00 69.50 266 LEU A O 1
ATOM 2093 N N . ARG A 1 267 ? 28.877 4.132 -29.632 1.00 73.56 267 ARG A N 1
ATOM 2094 C CA . ARG A 1 267 ? 29.342 4.685 -30.919 1.00 73.56 267 ARG A CA 1
ATOM 2095 C C . ARG A 1 267 ? 28.174 4.730 -31.922 1.00 73.56 267 ARG A C 1
ATOM 2097 O O . ARG A 1 267 ? 28.145 3.963 -32.882 1.00 73.56 267 ARG A O 1
ATOM 2104 N N . GLY A 1 268 ? 27.190 5.585 -31.649 1.00 74.38 268 GLY A N 1
ATOM 2105 C CA . GLY A 1 268 ? 25.896 5.680 -32.315 1.00 74.38 268 GLY A CA 1
ATOM 2106 C C . GLY A 1 268 ? 24.740 5.853 -31.324 1.00 74.38 268 GLY A C 1
ATOM 2107 O O . GLY A 1 268 ? 24.769 5.296 -30.232 1.00 74.38 268 GLY A O 1
ATOM 2108 N N . ARG A 1 269 ? 23.711 6.616 -31.711 1.00 85.00 269 ARG A N 1
ATOM 2109 C CA . ARG A 1 269 ? 22.497 6.797 -30.901 1.00 85.00 269 ARG A CA 1
ATOM 2110 C C . ARG A 1 269 ? 21.637 5.541 -31.003 1.00 85.00 269 ARG A C 1
ATOM 2112 O O . ARG A 1 269 ? 21.246 5.161 -32.107 1.00 85.00 269 ARG A O 1
ATOM 2119 N N . ALA A 1 270 ? 21.386 4.894 -29.873 1.00 91.19 270 ALA A N 1
ATOM 2120 C CA . ALA A 1 270 ? 20.396 3.833 -29.778 1.00 91.19 270 ALA A CA 1
ATOM 2121 C C . ALA A 1 270 ? 19.168 4.357 -29.025 1.00 91.19 270 ALA A C 1
ATOM 2123 O O . ALA A 1 270 ? 19.280 5.186 -28.121 1.00 91.19 270 ALA A O 1
ATOM 2124 N N . HIS A 1 271 ? 17.996 3.875 -29.412 1.00 94.19 271 HIS A N 1
ATOM 2125 C CA . HIS A 1 271 ? 16.718 4.237 -28.819 1.00 94.19 271 HIS A CA 1
ATOM 2126 C C . HIS A 1 271 ? 16.076 2.994 -28.221 1.00 94.19 271 HIS A C 1
ATOM 2128 O O . HIS A 1 271 ? 16.109 1.921 -28.822 1.00 94.19 271 HIS A O 1
ATOM 2134 N N . CYS A 1 272 ? 15.487 3.149 -27.047 1.00 95.19 272 CYS A N 1
ATOM 2135 C CA . CYS A 1 272 ? 14.773 2.116 -26.327 1.00 95.19 272 CYS A CA 1
ATOM 2136 C C . CYS A 1 272 ? 13.319 2.559 -26.155 1.00 95.19 272 CYS A C 1
ATOM 2138 O O . CYS A 1 272 ? 13.055 3.605 -25.570 1.00 95.19 272 CYS A O 1
ATOM 2140 N N . ASN A 1 273 ? 12.378 1.778 -26.671 1.00 96.31 273 ASN A N 1
ATOM 2141 C CA . ASN A 1 273 ? 10.949 1.986 -26.487 1.00 96.31 273 ASN A CA 1
ATOM 2142 C C . ASN A 1 273 ? 10.425 0.926 -25.519 1.00 96.31 273 ASN A C 1
ATOM 2144 O O . ASN A 1 273 ? 10.468 -0.266 -25.822 1.00 96.31 273 ASN A O 1
ATOM 2148 N N . LEU A 1 274 ? 9.932 1.359 -24.364 1.00 96.00 274 LEU A N 1
ATOM 2149 C CA . LEU A 1 274 ? 9.259 0.522 -23.379 1.00 96.00 274 LEU A CA 1
ATOM 2150 C C . LEU A 1 274 ? 7.746 0.685 -23.537 1.00 96.00 274 LEU A C 1
ATOM 2152 O O . LEU A 1 274 ? 7.234 1.797 -23.447 1.00 96.00 274 LEU A O 1
ATOM 2156 N N . PHE A 1 275 ? 7.035 -0.421 -23.727 1.00 96.50 275 PHE A N 1
ATOM 2157 C CA . PHE A 1 275 ? 5.579 -0.469 -23.772 1.00 96.50 275 PHE A CA 1
ATOM 2158 C C . PHE A 1 275 ? 5.053 -1.230 -22.555 1.00 96.50 275 PHE A C 1
ATOM 2160 O O . PHE A 1 275 ? 5.447 -2.373 -22.307 1.00 96.50 275 PHE A O 1
ATOM 2167 N N . ILE A 1 276 ? 4.159 -0.583 -21.811 1.00 96.06 276 ILE A N 1
ATOM 2168 C CA . ILE A 1 276 ? 3.459 -1.125 -20.636 1.00 96.06 276 ILE A CA 1
ATOM 2169 C C . ILE A 1 276 ? 1.970 -0.756 -20.716 1.00 96.06 276 ILE A C 1
ATOM 2171 O O . ILE A 1 276 ? 1.631 0.150 -21.481 1.00 96.06 276 ILE A O 1
ATOM 2175 N N . PRO A 1 277 ? 1.070 -1.385 -19.940 1.00 95.31 277 PRO A N 1
ATOM 2176 C CA . PRO A 1 277 ? -0.328 -0.973 -19.912 1.00 95.31 277 PRO A CA 1
ATOM 2177 C C . PRO A 1 277 ? -0.507 0.499 -19.521 1.00 95.31 277 PRO A C 1
ATOM 2179 O O . PRO A 1 277 ? 0.168 1.024 -18.629 1.00 95.31 277 PRO A O 1
ATOM 2182 N N . ALA A 1 278 ? -1.457 1.168 -20.170 1.00 93.19 278 ALA A N 1
ATOM 2183 C CA . ALA A 1 278 ? -1.696 2.597 -19.992 1.00 93.19 278 ALA A CA 1
ATOM 2184 C C . ALA A 1 278 ? -2.246 2.976 -18.606 1.00 93.19 278 ALA A C 1
ATOM 2186 O O . ALA A 1 278 ? -2.116 4.135 -18.212 1.00 93.19 278 ALA A O 1
ATOM 2187 N N . SER A 1 279 ? -2.818 2.029 -17.848 1.00 90.75 279 SER A N 1
ATOM 2188 C CA . SER A 1 279 ? -3.350 2.292 -16.501 1.00 90.75 279 SER A CA 1
ATOM 2189 C C . SER A 1 279 ? -2.268 2.737 -15.515 1.00 90.75 279 SER A C 1
ATOM 2191 O O . SER A 1 279 ? -2.564 3.516 -14.610 1.00 90.75 279 SER A O 1
ATOM 2193 N N . GLN A 1 280 ? -1.035 2.226 -15.674 1.00 92.69 280 GLN A N 1
ATOM 2194 C CA . GLN A 1 280 ? 0.117 2.423 -14.777 1.00 92.69 280 GLN A CA 1
ATOM 2195 C C . GLN A 1 280 ? -0.157 2.144 -13.297 1.00 92.69 280 GLN A C 1
ATOM 2197 O O . GLN A 1 280 ? 0.633 2.517 -12.429 1.00 92.69 280 GLN A O 1
ATOM 2202 N N . MET A 1 281 ? -1.283 1.505 -13.013 1.00 91.25 281 MET A N 1
ATOM 2203 C CA . MET A 1 281 ? -1.755 1.165 -11.695 1.00 91.25 281 MET A CA 1
ATOM 2204 C C . MET A 1 281 ? -2.034 -0.326 -11.722 1.00 91.25 281 MET A C 1
ATOM 2206 O O . MET A 1 281 ? -2.838 -0.779 -12.536 1.00 91.25 281 MET A O 1
ATOM 2210 N N . TYR A 1 282 ? -1.335 -1.064 -10.871 1.00 90.88 282 TYR A N 1
ATOM 2211 C CA . TYR A 1 282 ? -1.301 -2.521 -10.915 1.00 90.88 282 TYR A CA 1
ATOM 2212 C C . TYR A 1 282 ? -1.543 -3.086 -9.522 1.00 90.88 282 TYR A C 1
ATOM 2214 O O . TYR A 1 282 ? -1.012 -2.558 -8.547 1.00 90.88 282 TYR A O 1
ATOM 2222 N N . GLY A 1 283 ? -2.321 -4.154 -9.414 1.00 88.56 283 GLY A N 1
ATOM 2223 C CA . GLY A 1 283 ? -2.368 -4.982 -8.214 1.00 88.56 283 GLY A CA 1
ATOM 2224 C C . GLY A 1 283 ? -1.012 -5.638 -7.934 1.00 88.56 283 GLY A C 1
ATOM 2225 O O . GLY A 1 283 ? -0.189 -5.796 -8.835 1.00 88.56 283 GLY A O 1
ATOM 2226 N N . LEU A 1 284 ? -0.761 -6.053 -6.691 1.00 86.00 284 LEU A N 1
ATOM 2227 C CA . LEU A 1 284 ? 0.456 -6.818 -6.379 1.00 86.00 284 LEU A CA 1
ATOM 2228 C C . LEU A 1 284 ? 0.495 -8.184 -7.077 1.00 86.00 284 LEU A C 1
ATOM 2230 O O . LEU A 1 284 ? 1.567 -8.643 -7.457 1.00 86.00 284 LEU A O 1
ATOM 2234 N N . ASP A 1 285 ? -0.663 -8.807 -7.283 1.00 86.38 285 ASP A N 1
ATOM 2235 C CA . ASP A 1 285 ? -0.771 -10.107 -7.951 1.00 86.38 285 ASP A CA 1
ATOM 2236 C C . ASP A 1 285 ? -0.826 -9.998 -9.487 1.00 86.38 285 ASP A C 1
ATOM 2238 O O . ASP A 1 285 ? -0.905 -11.015 -10.185 1.00 86.38 285 ASP A O 1
ATOM 2242 N N . ASP A 1 286 ? -0.788 -8.777 -10.029 1.00 89.56 286 ASP A N 1
ATOM 2243 C CA . ASP A 1 286 ? -0.911 -8.553 -11.463 1.00 89.56 286 ASP A CA 1
ATOM 2244 C C . ASP A 1 286 ? 0.303 -9.082 -12.235 1.00 89.56 286 ASP A C 1
ATOM 2246 O O . ASP A 1 286 ? 1.465 -8.991 -11.824 1.00 89.56 286 ASP A O 1
ATOM 2250 N N . GLN A 1 287 ? 0.008 -9.594 -13.428 1.00 92.31 287 GLN A N 1
ATOM 2251 C CA . GLN A 1 287 ? 0.998 -9.947 -14.435 1.00 92.31 287 GLN A CA 1
ATOM 2252 C C . GLN A 1 287 ? 1.082 -8.794 -15.418 1.00 92.31 287 GLN A C 1
ATOM 2254 O O . GLN A 1 287 ? 0.205 -8.628 -16.262 1.00 92.31 287 GLN A O 1
ATOM 2259 N N . ILE A 1 288 ? 2.104 -7.958 -15.275 1.00 94.62 288 ILE A N 1
ATOM 2260 C CA . ILE A 1 288 ? 2.204 -6.725 -16.050 1.00 94.62 288 ILE A CA 1
ATOM 2261 C C . ILE A 1 288 ? 2.929 -7.055 -17.350 1.00 94.62 288 ILE A C 1
ATOM 2263 O O . ILE A 1 288 ? 4.128 -7.350 -17.295 1.00 94.62 288 ILE A O 1
ATOM 2267 N N . PRO A 1 289 ? 2.256 -7.031 -18.514 1.00 95.81 289 PRO A N 1
ATOM 2268 C CA . PRO A 1 289 ? 2.924 -7.281 -19.776 1.00 95.81 289 PRO A CA 1
ATOM 2269 C C . PRO A 1 289 ? 3.901 -6.145 -20.075 1.00 95.81 289 PRO A C 1
ATOM 2271 O O . PRO A 1 289 ? 3.595 -4.965 -19.902 1.00 95.81 289 PRO A O 1
ATOM 2274 N N . VAL A 1 290 ? 5.093 -6.514 -20.528 1.00 95.75 290 VAL A N 1
ATOM 2275 C CA . VAL A 1 290 ? 6.151 -5.575 -20.891 1.00 95.75 290 VAL A CA 1
ATOM 2276 C C . VAL A 1 290 ? 6.668 -5.944 -22.267 1.00 95.75 290 VAL A C 1
ATOM 2278 O O . VAL A 1 290 ? 7.012 -7.099 -22.527 1.00 95.75 290 VAL A O 1
ATOM 2281 N N . HIS A 1 291 ? 6.765 -4.950 -23.139 1.00 95.75 291 HIS A N 1
ATOM 2282 C CA . HIS A 1 291 ? 7.463 -5.086 -24.406 1.00 95.75 291 HIS A CA 1
ATOM 2283 C C . HIS A 1 291 ? 8.545 -4.022 -24.510 1.00 95.75 291 HIS A C 1
ATOM 2285 O O . HIS A 1 291 ? 8.342 -2.864 -24.147 1.00 95.75 291 HIS A O 1
ATOM 2291 N N . LEU A 1 292 ? 9.710 -4.432 -24.989 1.00 95.69 292 LEU A N 1
ATOM 2292 C CA . LEU A 1 292 ? 10.870 -3.579 -25.120 1.00 95.69 292 LEU A CA 1
ATOM 2293 C C . LEU A 1 292 ? 11.404 -3.671 -26.537 1.00 95.69 292 LEU A C 1
ATOM 2295 O O . LEU A 1 292 ? 11.695 -4.761 -27.012 1.00 95.69 292 LEU A O 1
ATOM 2299 N N . GLN A 1 293 ? 11.597 -2.529 -27.171 1.00 95.50 293 GLN A N 1
ATOM 2300 C CA . GLN A 1 293 ? 12.158 -2.431 -28.508 1.00 95.50 293 GLN A CA 1
ATOM 2301 C C . GLN A 1 293 ? 13.412 -1.567 -28.441 1.00 95.50 293 GLN A C 1
ATOM 2303 O O . GLN A 1 293 ? 13.338 -0.382 -28.121 1.00 95.50 293 GLN A O 1
ATOM 2308 N N . VAL A 1 294 ? 14.568 -2.144 -28.758 1.00 95.00 294 VAL A N 1
ATOM 2309 C CA . VAL A 1 294 ? 15.835 -1.409 -28.823 1.00 95.00 294 VAL A CA 1
ATOM 2310 C C . VAL A 1 294 ? 16.274 -1.316 -30.275 1.00 95.00 294 VAL A C 1
ATOM 2312 O O . VAL A 1 294 ? 16.457 -2.330 -30.942 1.00 95.00 294 VAL A O 1
ATOM 2315 N N . SER A 1 295 ? 16.460 -0.096 -30.765 1.00 94.69 295 SER A N 1
ATOM 2316 C CA . SER A 1 295 ? 16.881 0.191 -32.136 1.00 94.69 295 SER A CA 1
ATOM 2317 C C . SER A 1 295 ? 18.163 1.015 -32.152 1.00 94.69 295 SER A C 1
ATOM 2319 O O . SER A 1 295 ? 18.427 1.796 -31.242 1.00 94.69 295 SER A O 1
ATOM 2321 N N . GLY A 1 296 ? 18.997 0.826 -33.169 1.00 93.44 296 GLY A N 1
ATOM 2322 C CA . GLY A 1 296 ? 20.269 1.539 -33.286 1.00 93.44 296 GLY A CA 1
ATOM 2323 C C . GLY A 1 296 ? 21.223 0.878 -34.278 1.00 93.44 296 GLY A C 1
ATOM 2324 O O . GLY A 1 296 ? 20.842 -0.075 -34.964 1.00 93.44 296 GLY A O 1
ATOM 2325 N N . PRO A 1 297 ? 22.473 1.359 -34.383 1.00 91.94 297 PRO A N 1
ATOM 2326 C CA . PRO A 1 297 ? 23.468 0.751 -35.260 1.00 91.94 297 PRO A CA 1
ATOM 2327 C C . PRO A 1 297 ? 23.735 -0.711 -34.893 1.00 91.94 297 PRO A C 1
ATOM 2329 O O . PRO A 1 297 ? 23.947 -1.031 -33.721 1.00 91.94 297 PRO A O 1
ATOM 2332 N N . ILE A 1 298 ? 23.802 -1.591 -35.900 1.00 90.56 298 ILE A N 1
ATOM 2333 C CA . ILE A 1 298 ? 23.978 -3.048 -35.712 1.00 90.56 298 ILE A CA 1
ATOM 2334 C C . ILE A 1 298 ? 25.159 -3.370 -34.786 1.00 90.56 298 ILE A C 1
ATOM 2336 O O . ILE A 1 298 ? 25.063 -4.245 -33.927 1.00 90.56 298 ILE A O 1
ATOM 2340 N N . ASN A 1 299 ? 26.270 -2.641 -34.919 1.00 87.19 299 ASN A N 1
ATOM 2341 C CA . ASN A 1 299 ? 27.467 -2.860 -34.103 1.00 87.19 299 ASN A CA 1
ATOM 2342 C C . ASN A 1 299 ? 27.235 -2.610 -32.605 1.00 87.19 299 ASN A C 1
ATOM 2344 O O . ASN A 1 299 ? 27.831 -3.306 -31.788 1.00 87.19 299 ASN A O 1
ATOM 2348 N N . ALA A 1 300 ? 26.366 -1.662 -32.240 1.00 87.75 300 ALA A N 1
ATOM 2349 C CA . ALA A 1 300 ? 25.992 -1.435 -30.847 1.00 87.75 300 ALA A CA 1
ATOM 2350 C C . ALA A 1 300 ? 25.077 -2.563 -30.345 1.00 87.75 300 ALA A C 1
ATOM 2352 O O . ALA A 1 300 ? 25.326 -3.141 -29.289 1.00 87.75 300 ALA A O 1
ATOM 2353 N N . LEU A 1 301 ? 24.069 -2.935 -31.141 1.00 90.56 301 LEU A N 1
ATOM 2354 C CA . LEU A 1 301 ? 23.075 -3.955 -30.783 1.00 90.56 301 LEU A CA 1
ATOM 2355 C C . LEU A 1 301 ? 23.657 -5.369 -30.655 1.00 90.56 301 LEU A C 1
ATOM 2357 O O . LEU A 1 301 ? 23.183 -6.155 -29.837 1.00 90.56 301 LEU A O 1
ATOM 2361 N N . ARG A 1 302 ? 24.720 -5.698 -31.400 1.00 87.94 302 ARG A N 1
ATOM 2362 C CA . ARG A 1 302 ? 25.417 -6.995 -31.292 1.00 87.94 302 ARG A CA 1
ATOM 2363 C C . ARG A 1 302 ? 25.905 -7.302 -29.871 1.00 87.94 302 ARG A C 1
ATOM 2365 O O . ARG A 1 302 ? 25.922 -8.469 -29.489 1.00 87.94 302 ARG A O 1
ATOM 2372 N N . ILE A 1 303 ? 26.239 -6.277 -29.081 1.00 85.81 303 ILE A N 1
ATOM 2373 C CA . ILE A 1 303 ? 26.665 -6.428 -27.679 1.00 85.81 303 ILE A CA 1
ATOM 2374 C C . ILE A 1 303 ? 25.531 -7.004 -26.812 1.00 85.81 303 ILE A C 1
ATOM 2376 O O . ILE A 1 303 ? 25.802 -7.739 -25.864 1.00 85.81 303 ILE A O 1
ATOM 2380 N N . LEU A 1 304 ? 24.267 -6.722 -27.156 1.00 85.75 304 LEU A N 1
ATOM 2381 C CA . LEU A 1 304 ? 23.102 -7.234 -26.427 1.00 85.75 304 LEU A CA 1
ATOM 2382 C C . LEU A 1 304 ? 22.790 -8.702 -26.745 1.00 85.75 304 LEU A C 1
ATOM 2384 O O . LEU A 1 304 ? 22.288 -9.419 -25.885 1.00 85.75 304 LEU A O 1
ATOM 2388 N N . LEU A 1 305 ? 23.079 -9.157 -27.968 1.00 83.06 305 LEU A N 1
ATOM 2389 C CA . LEU A 1 305 ? 22.826 -10.544 -28.384 1.00 83.06 305 LEU A CA 1
ATOM 2390 C C . LEU A 1 305 ? 23.929 -11.504 -27.934 1.00 83.06 305 LEU A C 1
ATOM 2392 O O . LEU A 1 305 ? 23.676 -12.682 -27.682 1.00 83.06 305 LEU A O 1
ATOM 2396 N N . HIS A 1 306 ? 25.155 -10.997 -27.826 1.00 81.69 306 HIS A N 1
ATOM 2397 C CA . HIS A 1 306 ? 26.320 -11.768 -27.422 1.00 81.69 306 HIS A CA 1
ATOM 2398 C C . HIS A 1 306 ? 27.012 -11.064 -26.258 1.00 81.69 306 HIS A C 1
ATOM 2400 O O . HIS A 1 306 ? 28.022 -10.385 -26.465 1.00 81.69 306 HIS A O 1
ATOM 2406 N N . PRO A 1 307 ? 26.497 -11.212 -25.025 1.00 70.00 307 PRO A N 1
ATOM 2407 C CA . PRO A 1 307 ? 27.204 -10.755 -23.843 1.00 70.00 307 PRO A CA 1
ATOM 2408 C C . PRO A 1 307 ? 28.468 -11.608 -23.692 1.00 70.00 307 PRO A C 1
ATOM 2410 O O . PRO A 1 307 ? 28.468 -12.668 -23.067 1.00 70.00 307 PRO A O 1
ATOM 2413 N N . 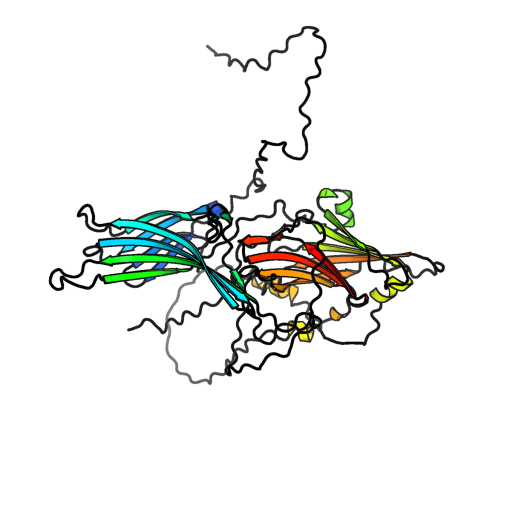SER A 1 308 ? 29.555 -11.172 -24.319 1.00 58.34 308 SER A N 1
ATOM 2414 C CA . SER A 1 308 ? 30.880 -11.764 -24.174 1.00 58.34 308 SER A CA 1
ATOM 2415 C C . SER A 1 308 ? 31.290 -11.670 -22.698 1.00 58.34 308 SER A C 1
ATOM 2417 O O . SER A 1 308 ? 31.700 -10.616 -22.221 1.00 58.34 308 SER A O 1
ATOM 2419 N N . CYS A 1 309 ? 31.121 -12.748 -21.934 1.00 46.41 309 CYS A N 1
ATOM 2420 C CA . CYS A 1 309 ? 31.580 -12.855 -20.543 1.00 46.41 309 CYS A CA 1
ATOM 2421 C C . CYS A 1 309 ? 33.112 -13.112 -20.544 1.00 46.41 309 CYS A C 1
ATOM 2423 O O . CYS A 1 309 ? 33.537 -13.845 -21.439 1.00 46.41 309 CYS A O 1
ATOM 2425 N N . PRO A 1 310 ? 33.962 -12.619 -19.599 1.00 48.03 310 PRO A N 1
ATOM 2426 C CA . PRO A 1 310 ? 33.655 -12.160 -18.238 1.00 48.03 310 PRO A CA 1
ATOM 2427 C C . PRO A 1 310 ? 34.407 -10.882 -17.775 1.00 48.03 310 PRO A C 1
ATOM 2429 O O . PRO A 1 310 ? 35.631 -10.867 -17.652 1.00 48.03 310 PRO A O 1
ATOM 2432 N N . ARG A 1 311 ? 33.687 -9.848 -17.329 1.00 48.94 311 ARG A N 1
ATOM 2433 C CA . ARG A 1 311 ? 34.189 -8.962 -16.261 1.00 48.94 311 ARG A CA 1
ATOM 2434 C C . ARG A 1 311 ? 33.062 -8.748 -15.255 1.00 48.94 311 ARG A C 1
ATOM 2436 O O . ARG A 1 311 ? 32.104 -8.047 -15.537 1.00 48.94 311 ARG A O 1
ATOM 2443 N N . SER A 1 312 ? 33.217 -9.385 -14.095 1.00 47.84 312 SER A N 1
ATOM 2444 C CA . SER A 1 312 ? 32.290 -9.431 -12.956 1.00 47.84 312 SER A CA 1
ATOM 2445 C C . SER A 1 312 ? 31.104 -10.396 -13.109 1.00 47.84 312 SER A C 1
ATOM 2447 O O . SER A 1 312 ? 30.101 -10.106 -13.754 1.00 47.84 312 SER A O 1
ATOM 2449 N N . ARG A 1 313 ? 31.245 -11.578 -12.496 1.00 46.69 313 ARG A N 1
ATOM 2450 C CA . ARG A 1 313 ? 30.178 -12.563 -12.289 1.00 46.69 313 ARG A CA 1
ATOM 2451 C C . ARG A 1 313 ? 29.563 -12.320 -10.908 1.00 46.69 313 ARG A C 1
ATOM 2453 O O . ARG A 1 313 ? 30.264 -12.461 -9.914 1.00 46.69 313 ARG A O 1
ATOM 2460 N N . MET A 1 314 ? 28.270 -12.027 -10.851 1.00 49.91 314 MET A N 1
ATOM 2461 C CA . MET A 1 314 ? 27.410 -12.504 -9.764 1.00 49.91 314 MET A CA 1
ATOM 2462 C C . MET A 1 314 ? 26.322 -13.342 -10.426 1.00 49.91 314 MET A C 1
ATOM 2464 O O . MET A 1 314 ? 25.789 -12.932 -11.458 1.00 49.91 314 MET A O 1
ATOM 2468 N N . SER A 1 315 ? 26.084 -14.538 -9.896 1.00 46.88 315 SER A N 1
ATOM 2469 C CA . SER A 1 315 ? 25.153 -15.512 -10.468 1.00 46.88 315 SER A CA 1
ATOM 2470 C C . SER A 1 315 ? 23.754 -15.338 -9.856 1.00 46.88 315 SER A C 1
ATOM 2472 O O . SER A 1 315 ? 23.630 -14.968 -8.689 1.00 46.88 315 SER A O 1
ATOM 2474 N N . LEU A 1 316 ? 22.690 -15.645 -10.600 1.00 48.12 316 LEU A N 1
ATOM 2475 C CA . LEU A 1 316 ? 21.297 -15.673 -10.132 1.00 48.12 316 LEU A CA 1
ATOM 2476 C C . LEU A 1 316 ? 21.120 -16.644 -8.959 1.00 48.12 316 LEU A C 1
ATOM 2478 O O . LEU A 1 316 ? 20.230 -16.470 -8.131 1.00 48.12 316 LEU A O 1
ATOM 2482 N N . ALA A 1 317 ? 21.963 -17.677 -8.865 1.00 45.66 317 ALA A N 1
ATOM 2483 C CA . ALA A 1 317 ? 21.955 -18.575 -7.718 1.00 45.66 317 ALA A CA 1
ATOM 2484 C C . ALA A 1 317 ? 22.417 -17.852 -6.441 1.00 45.66 317 ALA A C 1
ATOM 2486 O O . ALA A 1 317 ? 21.848 -18.105 -5.388 1.00 45.66 317 ALA A O 1
ATOM 2487 N N . ASP A 1 318 ? 23.325 -16.873 -6.530 1.00 48.97 318 ASP A N 1
ATOM 2488 C CA . ASP A 1 318 ? 23.686 -16.018 -5.386 1.00 48.97 318 ASP A CA 1
ATOM 2489 C C . ASP A 1 318 ? 22.541 -15.047 -5.028 1.00 48.97 318 ASP A C 1
ATOM 2491 O O . ASP A 1 318 ? 22.413 -14.622 -3.881 1.00 48.97 318 ASP A O 1
ATOM 2495 N N . PHE A 1 319 ? 21.684 -14.725 -6.008 1.00 47.28 319 PHE A N 1
ATOM 2496 C CA . PHE A 1 319 ? 20.489 -13.888 -5.858 1.00 47.28 319 PHE A CA 1
ATOM 2497 C C . PHE A 1 319 ? 19.303 -14.623 -5.196 1.00 47.28 319 PHE A C 1
ATOM 2499 O O . PHE A 1 319 ? 18.559 -13.998 -4.445 1.00 47.28 319 PHE A O 1
ATOM 2506 N N . ILE A 1 320 ? 19.119 -15.930 -5.452 1.00 40.25 320 ILE A N 1
ATOM 2507 C CA . ILE A 1 320 ? 17.985 -16.732 -4.936 1.00 40.25 320 ILE A CA 1
ATOM 2508 C C . ILE A 1 320 ? 18.366 -17.595 -3.713 1.00 40.25 320 ILE A C 1
ATOM 2510 O O . ILE A 1 320 ? 17.547 -17.759 -2.808 1.00 40.25 320 ILE A O 1
ATOM 2514 N N . ALA A 1 321 ? 19.588 -18.142 -3.641 1.00 40.19 321 ALA A N 1
ATOM 2515 C CA . ALA A 1 321 ? 19.982 -19.132 -2.624 1.00 40.19 321 ALA A CA 1
ATOM 2516 C C . ALA A 1 321 ? 20.282 -18.557 -1.225 1.00 40.19 321 ALA A C 1
ATOM 2518 O O . ALA A 1 321 ? 20.654 -19.302 -0.324 1.00 40.19 321 ALA A O 1
ATOM 2519 N N . THR A 1 322 ? 20.097 -17.255 -1.005 1.00 34.25 322 THR A N 1
ATOM 2520 C CA . THR A 1 322 ? 20.215 -16.613 0.319 1.00 34.25 322 THR A CA 1
ATOM 2521 C C . THR A 1 322 ? 18.883 -16.481 1.064 1.00 34.25 322 THR A C 1
ATOM 2523 O O . THR A 1 322 ? 18.831 -15.883 2.136 1.00 34.25 322 THR A O 1
ATOM 2526 N N . ALA A 1 323 ? 17.800 -17.083 0.562 1.00 31.97 323 ALA A N 1
ATOM 2527 C CA . ALA A 1 323 ? 16.616 -17.309 1.383 1.00 31.97 323 ALA A CA 1
ATOM 2528 C C . ALA A 1 323 ? 16.882 -18.455 2.379 1.00 31.97 323 ALA A C 1
ATOM 2530 O O . ALA A 1 323 ? 17.315 -19.526 1.941 1.00 31.97 323 ALA A O 1
ATOM 2531 N N . PRO A 1 324 ? 16.600 -18.293 3.688 1.00 29.09 324 PRO A N 1
ATOM 2532 C CA . PRO A 1 324 ? 16.744 -19.388 4.633 1.00 29.09 324 PRO A CA 1
ATOM 2533 C C . PRO A 1 324 ? 15.823 -20.525 4.190 1.00 29.09 324 PRO A C 1
ATOM 2535 O O . PRO A 1 324 ? 14.598 -20.389 4.134 1.00 29.09 324 PRO A O 1
ATOM 2538 N N . THR A 1 325 ? 16.429 -21.650 3.824 1.00 30.70 325 THR A N 1
ATOM 2539 C CA . THR A 1 325 ? 15.703 -22.910 3.738 1.00 30.70 325 THR A CA 1
ATOM 2540 C C . THR A 1 325 ? 15.449 -23.290 5.185 1.00 30.70 325 THR A C 1
ATOM 2542 O O . THR A 1 325 ? 16.397 -23.594 5.904 1.00 30.70 325 THR A O 1
ATOM 2545 N N . ALA A 1 326 ? 14.202 -23.194 5.645 1.00 34.25 326 ALA A N 1
ATOM 2546 C CA . ALA A 1 326 ? 13.821 -23.777 6.920 1.00 34.25 326 ALA A CA 1
ATOM 2547 C C . ALA A 1 326 ? 14.016 -25.293 6.784 1.00 34.25 326 ALA A C 1
ATOM 2549 O O . ALA A 1 326 ? 13.151 -25.996 6.263 1.00 34.25 326 ALA A O 1
ATOM 2550 N N . GLN A 1 327 ? 15.200 -25.781 7.156 1.00 28.53 327 GLN A N 1
ATOM 2551 C CA . GLN A 1 327 ? 15.424 -27.198 7.376 1.00 28.53 327 GLN A CA 1
ATOM 2552 C C . GLN A 1 327 ? 14.534 -27.588 8.548 1.00 28.53 327 GLN A C 1
ATOM 2554 O O . GLN A 1 327 ? 14.750 -27.172 9.684 1.00 28.53 327 GLN A O 1
ATOM 2559 N N . SER A 1 328 ? 13.482 -28.345 8.247 1.00 32.47 328 SER A N 1
ATOM 2560 C CA . SER A 1 328 ? 12.750 -29.080 9.260 1.00 32.47 328 SER A CA 1
ATOM 2561 C C . SER A 1 328 ? 13.681 -30.166 9.792 1.00 32.47 328 SER A C 1
ATOM 2563 O O . SER A 1 328 ? 13.816 -31.230 9.182 1.00 32.47 328 SER A O 1
ATOM 2565 N N . ASP A 1 329 ? 14.334 -29.900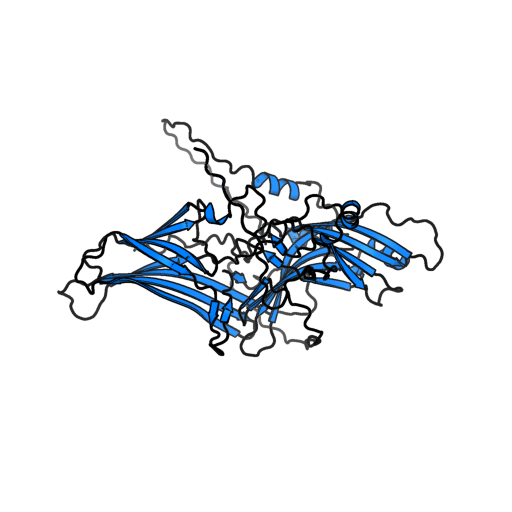 10.918 1.00 31.34 329 ASP A N 1
ATOM 2566 C CA . ASP A 1 329 ? 14.965 -30.944 11.717 1.00 31.34 329 ASP A CA 1
ATOM 2567 C C . ASP A 1 329 ? 13.864 -31.797 12.354 1.00 31.34 329 ASP A C 1
ATOM 2569 O O . ASP A 1 329 ? 13.439 -31.601 13.489 1.00 31.34 329 ASP A O 1
ATOM 2573 N N . SER A 1 330 ? 13.369 -32.763 11.586 1.00 33.31 330 SER A N 1
ATOM 2574 C CA . SER A 1 330 ? 12.607 -33.892 12.103 1.00 33.31 330 SER A CA 1
ATOM 2575 C C . SER A 1 330 ? 13.518 -35.114 12.141 1.00 33.31 330 SER A C 1
ATOM 2577 O O . SER A 1 330 ? 13.431 -36.006 11.298 1.00 33.31 330 SER A O 1
ATOM 2579 N N . GLN A 1 331 ? 14.401 -35.147 13.139 1.00 35.28 331 GLN A N 1
ATOM 2580 C CA . GLN A 1 331 ? 15.007 -36.378 13.639 1.00 35.28 331 GLN A CA 1
ATOM 2581 C C . GLN A 1 331 ? 14.618 -36.525 15.114 1.00 35.28 331 GLN A C 1
ATOM 2583 O O . GLN A 1 331 ? 15.305 -36.052 16.013 1.00 35.28 331 GLN A O 1
ATOM 2588 N N . ALA A 1 332 ? 13.481 -37.176 15.360 1.00 33.72 332 ALA A N 1
ATOM 2589 C CA . ALA A 1 332 ? 13.106 -37.652 16.683 1.00 33.72 332 ALA A CA 1
ATOM 2590 C C . ALA A 1 332 ? 13.013 -39.177 16.644 1.00 33.72 332 ALA A C 1
ATOM 2592 O O . ALA A 1 332 ? 12.318 -39.770 15.817 1.00 33.72 332 ALA A O 1
ATOM 2593 N N . GLN A 1 333 ? 13.800 -39.777 17.529 1.00 33.38 333 GLN A N 1
ATOM 2594 C CA . GLN A 1 333 ? 13.944 -41.201 17.761 1.00 33.38 333 GLN A CA 1
ATOM 2595 C C . GLN A 1 333 ? 12.612 -41.863 18.125 1.00 33.38 333 GLN A C 1
ATOM 2597 O O . GLN A 1 333 ? 11.789 -41.334 18.869 1.00 33.38 333 GLN A O 1
ATOM 2602 N N . SER A 1 334 ? 12.452 -43.072 17.604 1.00 34.62 334 SER A N 1
ATOM 2603 C CA . SER A 1 334 ? 11.370 -44.005 17.868 1.00 34.62 334 SER A CA 1
ATOM 2604 C C . SER A 1 334 ? 11.408 -44.542 19.301 1.00 34.62 334 SER A C 1
ATOM 2606 O O . SER A 1 334 ? 12.327 -45.283 19.643 1.00 34.62 334 SER A O 1
ATOM 2608 N N . HIS A 1 335 ? 10.356 -44.298 20.081 1.00 37.31 335 HIS A N 1
ATOM 2609 C CA . HIS A 1 335 ? 9.935 -45.210 21.145 1.00 37.31 335 HIS A CA 1
ATOM 2610 C C . HIS A 1 335 ? 8.403 -45.278 21.204 1.00 37.31 335 HIS A C 1
ATOM 2612 O O . HIS A 1 335 ? 7.723 -44.297 21.487 1.00 37.31 335 HIS A O 1
ATOM 2618 N N . SER A 1 336 ? 7.875 -46.466 20.907 1.00 40.44 336 SER A N 1
ATOM 2619 C CA . SER A 1 336 ? 6.478 -46.871 21.101 1.00 40.44 336 SER A CA 1
ATOM 2620 C C . SER A 1 336 ? 6.116 -46.879 22.599 1.00 40.44 336 SER A C 1
ATOM 2622 O O . SER A 1 336 ? 7.000 -47.122 23.424 1.00 40.44 336 SER A O 1
ATOM 2624 N N . PRO A 1 337 ? 4.831 -46.712 22.978 1.00 48.22 337 PRO A N 1
ATOM 2625 C CA . PRO A 1 337 ? 3.967 -47.892 23.027 1.00 48.22 337 PRO A CA 1
ATOM 2626 C C . PRO A 1 337 ? 2.497 -47.676 22.610 1.00 48.22 337 PRO A C 1
ATOM 2628 O O . PRO A 1 337 ? 1.942 -46.584 22.575 1.00 48.22 337 PRO A O 1
ATOM 2631 N N . SER A 1 338 ? 1.887 -48.818 22.312 1.00 48.44 338 SER A N 1
ATOM 2632 C CA . SER A 1 338 ? 0.495 -49.118 21.971 1.00 48.44 338 SER A CA 1
ATOM 2633 C C . SER A 1 338 ? -0.577 -48.628 22.958 1.00 48.44 338 SER A C 1
ATOM 2635 O O . SER A 1 338 ? -0.432 -48.888 24.154 1.00 48.44 338 SER A O 1
ATOM 2637 N N . ARG A 1 339 ? -1.733 -48.159 22.446 1.00 33.53 339 ARG A N 1
ATOM 2638 C CA . ARG A 1 339 ? -3.076 -48.696 22.796 1.00 33.53 339 ARG A CA 1
ATOM 2639 C C . ARG A 1 339 ? -4.257 -48.081 22.006 1.00 33.53 339 ARG A C 1
ATOM 2641 O O . ARG A 1 339 ? -4.445 -46.876 21.988 1.00 33.53 339 ARG A O 1
ATOM 2648 N N . SER A 1 340 ? -5.046 -48.990 21.419 1.00 37.34 340 SER A N 1
ATOM 2649 C CA . SER A 1 340 ? -6.522 -49.064 21.287 1.00 37.34 340 SER A CA 1
ATOM 2650 C C . SER A 1 340 ? -7.377 -47.847 20.867 1.00 37.34 340 SER A C 1
ATOM 2652 O O . SER A 1 340 ? -7.727 -47.004 21.683 1.00 37.34 340 SER A O 1
ATOM 2654 N N . SER A 1 341 ? -7.837 -47.908 19.608 1.00 42.78 341 SER A N 1
ATOM 2655 C CA . SER A 1 341 ? -9.243 -47.928 19.129 1.00 42.78 341 SER A CA 1
ATOM 2656 C C . SER A 1 341 ? -10.335 -47.068 19.796 1.00 42.78 341 SER A C 1
ATOM 2658 O O . SER A 1 341 ? -10.817 -47.393 20.879 1.00 42.78 341 SER A O 1
ATOM 2660 N N . SER A 1 342 ? -10.873 -46.108 19.037 1.00 37.59 342 SER A N 1
ATOM 2661 C CA . SER A 1 342 ? -12.294 -45.967 18.615 1.00 37.59 342 SER A CA 1
ATOM 2662 C C . SER A 1 342 ? -12.462 -44.556 18.019 1.00 37.59 342 SER A C 1
ATOM 2664 O O . SER A 1 342 ? -12.102 -43.574 18.647 1.00 37.59 342 SER A O 1
ATOM 2666 N N . GLY A 1 343 ? -12.716 -44.420 16.717 1.00 42.72 343 GLY A N 1
ATOM 2667 C CA . GLY A 1 343 ? -14.063 -44.256 16.164 1.00 42.72 343 GLY A CA 1
ATOM 2668 C C . GLY A 1 343 ? -14.306 -42.784 15.796 1.00 42.72 343 GLY A C 1
ATOM 2669 O O . GLY A 1 343 ? -14.649 -41.996 16.668 1.00 42.72 343 GLY A O 1
ATOM 2670 N N . SER A 1 344 ? -14.137 -42.407 14.522 1.00 33.28 344 SER A N 1
ATOM 2671 C CA . SER A 1 344 ? -14.479 -41.062 14.035 1.00 33.28 344 SER A CA 1
ATOM 2672 C C . SER A 1 344 ? -15.147 -41.079 12.654 1.00 33.28 344 SER A C 1
ATOM 2674 O O . SER A 1 344 ? -14.773 -41.827 11.752 1.00 33.28 344 SER A O 1
ATOM 2676 N N . LEU A 1 345 ? -16.190 -40.251 12.566 1.00 44.47 345 LEU A N 1
ATOM 2677 C CA . LEU A 1 345 ? -17.005 -39.881 11.407 1.00 44.47 345 LEU A CA 1
ATOM 2678 C C . LEU A 1 345 ? -16.206 -39.032 10.391 1.00 44.47 345 LEU A C 1
ATOM 2680 O O . LEU A 1 345 ? -15.142 -38.521 10.744 1.00 44.47 345 LEU A O 1
ATOM 2684 N N . PRO A 1 346 ? -16.694 -38.867 9.145 1.00 48.41 346 PRO A N 1
ATOM 2685 C CA . PRO A 1 346 ? -15.957 -38.172 8.095 1.00 48.41 346 PRO A CA 1
ATOM 2686 C C . PRO A 1 346 ? -16.133 -36.650 8.190 1.00 48.41 346 PRO A C 1
ATOM 2688 O O . PRO A 1 346 ? -17.248 -36.144 8.069 1.00 48.41 346 PRO A O 1
ATOM 2691 N N . ASP A 1 347 ? -15.023 -35.928 8.347 1.00 32.38 347 ASP A N 1
ATOM 2692 C CA . ASP A 1 347 ? -14.968 -34.476 8.157 1.00 32.38 347 ASP A CA 1
ATOM 2693 C C . ASP A 1 347 ? -14.827 -34.115 6.664 1.00 32.38 347 ASP A C 1
ATOM 2695 O O . ASP A 1 347 ? -14.057 -34.758 5.938 1.00 32.38 347 ASP A O 1
ATOM 2699 N N . PRO A 1 348 ? -15.522 -33.069 6.180 1.00 48.53 348 PRO A N 1
ATOM 2700 C CA . PRO A 1 348 ? -15.342 -32.535 4.838 1.00 48.53 348 PRO A CA 1
ATOM 2701 C C . PRO A 1 348 ? -14.154 -31.558 4.802 1.00 48.53 348 PRO A C 1
ATOM 2703 O O . PRO A 1 348 ? -14.162 -30.506 5.436 1.00 48.53 348 PRO A O 1
ATOM 2706 N N . ALA A 1 349 ? -13.125 -31.889 4.024 1.00 39.50 349 ALA A N 1
ATOM 2707 C CA . ALA A 1 349 ? -11.971 -31.019 3.800 1.00 39.50 349 ALA A CA 1
ATOM 2708 C C . ALA A 1 349 ? -12.322 -29.794 2.919 1.00 39.50 349 ALA A C 1
ATOM 2710 O O . ALA A 1 349 ? -12.947 -29.977 1.869 1.00 39.50 349 ALA A O 1
ATOM 2711 N N . PRO A 1 350 ? -11.859 -28.567 3.242 1.00 44.12 350 PRO A N 1
ATOM 2712 C CA . PRO A 1 350 ? -11.949 -27.431 2.334 1.00 44.12 350 PRO A CA 1
ATOM 2713 C C . PRO A 1 350 ? -10.654 -27.208 1.524 1.00 44.12 350 PRO A C 1
ATOM 2715 O O . PRO A 1 350 ? -9.536 -27.170 2.031 1.00 44.12 350 PRO A O 1
ATOM 2718 N N . SER A 1 351 ? -10.864 -27.067 0.216 1.00 45.72 351 SER A N 1
ATOM 2719 C CA . SER A 1 351 ? -10.172 -26.306 -0.844 1.00 45.72 351 SER A CA 1
ATOM 2720 C C . SER A 1 351 ? -8.885 -25.474 -0.590 1.00 45.72 351 SER A C 1
ATOM 2722 O O . SER A 1 351 ? -8.747 -24.398 -1.171 1.00 45.72 351 SER A O 1
ATOM 2724 N N . ALA A 1 352 ? -7.877 -25.959 0.138 1.00 40.25 352 ALA A N 1
ATOM 2725 C CA . ALA A 1 352 ? -6.547 -25.312 0.199 1.00 40.25 352 ALA A CA 1
ATOM 2726 C C . ALA A 1 352 ? -5.638 -25.597 -1.030 1.00 40.25 352 ALA A C 1
ATOM 2728 O O . ALA A 1 352 ? -4.570 -25.008 -1.188 1.00 40.25 352 ALA A O 1
ATOM 2729 N N . SER A 1 353 ? -6.061 -26.476 -1.946 1.00 41.84 353 SER A N 1
ATOM 2730 C CA . SER A 1 353 ? -5.210 -27.023 -3.020 1.00 41.84 353 SER A CA 1
ATOM 2731 C C . SER A 1 353 ? -4.936 -26.073 -4.206 1.00 41.84 353 SER A C 1
ATOM 2733 O O . SER A 1 353 ? -3.972 -26.286 -4.941 1.00 41.84 353 SER A O 1
ATOM 2735 N N . ARG A 1 354 ? -5.698 -24.981 -4.393 1.00 40.22 354 ARG A N 1
ATOM 2736 C CA . ARG A 1 354 ? -5.518 -24.092 -5.566 1.00 40.22 354 ARG A CA 1
ATOM 2737 C C . ARG A 1 354 ? -4.355 -23.094 -5.463 1.00 40.22 354 ARG A C 1
ATOM 2739 O O . ARG A 1 354 ? -3.813 -22.723 -6.497 1.00 40.22 354 ARG A O 1
ATOM 2746 N N . ARG A 1 355 ? -3.925 -22.686 -4.261 1.00 36.66 355 ARG A N 1
ATOM 2747 C CA . ARG A 1 355 ? -2.805 -21.727 -4.098 1.00 36.66 355 ARG A CA 1
ATOM 2748 C C . ARG A 1 355 ? -1.421 -22.368 -4.283 1.00 36.66 355 ARG A C 1
ATOM 2750 O O . ARG A 1 355 ? -0.526 -21.723 -4.818 1.00 36.66 355 ARG A O 1
ATOM 2757 N N . ALA A 1 356 ? -1.253 -23.642 -3.923 1.00 38.56 356 ALA A N 1
ATOM 2758 C CA . ALA A 1 356 ? 0.027 -24.346 -4.064 1.00 38.56 356 ALA A CA 1
ATOM 2759 C C . ALA A 1 356 ? 0.396 -24.658 -5.532 1.00 38.56 356 ALA A C 1
ATOM 2761 O O . ALA A 1 356 ? 1.571 -24.632 -5.890 1.00 38.56 356 ALA A O 1
ATOM 2762 N N . SER A 1 357 ? -0.601 -24.878 -6.400 1.00 38.22 357 SER A N 1
ATOM 2763 C CA . SER A 1 357 ? -0.384 -25.230 -7.814 1.00 38.22 357 SER A CA 1
ATOM 2764 C C . SER A 1 357 ? 0.147 -24.074 -8.677 1.00 38.22 357 SER A C 1
ATOM 2766 O O . SER A 1 357 ? 0.784 -24.323 -9.697 1.00 38.22 357 SER A O 1
ATOM 2768 N N . LEU A 1 358 ? -0.085 -22.815 -8.283 1.00 38.50 358 LEU A N 1
ATOM 2769 C CA . LEU A 1 358 ? 0.423 -21.636 -9.005 1.00 38.50 358 LEU A CA 1
ATOM 2770 C C . LEU A 1 358 ? 1.888 -21.319 -8.651 1.00 38.50 358 LEU A C 1
ATOM 2772 O O . LEU A 1 358 ? 2.626 -20.783 -9.475 1.00 38.50 358 LEU A O 1
ATOM 2776 N N . LEU A 1 359 ? 2.336 -21.693 -7.447 1.00 38.72 359 LEU A N 1
ATOM 2777 C CA . LEU A 1 359 ? 3.731 -21.548 -7.017 1.00 38.72 359 LEU A CA 1
ATOM 2778 C C . LEU A 1 359 ? 4.644 -22.601 -7.664 1.00 38.72 359 LEU A C 1
ATOM 2780 O O . LEU A 1 359 ? 5.801 -22.302 -7.978 1.00 38.72 359 LEU A O 1
ATOM 2784 N N . SER A 1 360 ? 4.129 -23.813 -7.909 1.00 37.62 360 SER A N 1
ATOM 2785 C CA . SER A 1 360 ? 4.895 -24.861 -8.583 1.00 37.62 360 SER A CA 1
ATOM 2786 C C . SER A 1 360 ? 5.162 -24.511 -10.041 1.00 37.62 360 SER A C 1
ATOM 2788 O O . SER A 1 360 ? 6.272 -24.723 -10.488 1.00 37.62 360 SER A O 1
ATOM 2790 N N . GLU A 1 361 ? 4.245 -23.900 -10.789 1.00 40.72 361 GLU A N 1
ATOM 2791 C CA . GLU A 1 361 ? 4.472 -23.630 -12.222 1.00 40.72 361 GLU A CA 1
ATOM 2792 C C . GLU A 1 361 ? 5.599 -22.606 -12.478 1.00 40.72 361 GLU A C 1
ATOM 2794 O O . GLU A 1 361 ? 6.318 -22.687 -13.474 1.00 40.72 361 GLU A O 1
ATOM 2799 N N . TRP A 1 362 ? 5.843 -21.696 -11.528 1.00 38.47 362 TRP A N 1
ATOM 2800 C CA . TRP A 1 362 ? 6.938 -20.720 -11.602 1.00 38.47 362 TRP A CA 1
ATOM 2801 C C . TRP A 1 362 ? 8.298 -21.256 -11.134 1.00 38.47 362 TRP A C 1
ATOM 2803 O O . TRP A 1 362 ? 9.328 -20.724 -11.550 1.00 38.47 362 TRP A O 1
ATOM 2813 N N . THR A 1 363 ? 8.303 -22.285 -10.283 1.00 38.69 363 THR A N 1
ATOM 2814 C CA . THR A 1 363 ? 9.516 -22.926 -9.741 1.00 38.69 363 THR A CA 1
ATOM 2815 C C . THR A 1 363 ? 9.829 -24.278 -10.401 1.00 38.69 363 THR A C 1
ATOM 2817 O O . THR A 1 363 ? 10.960 -24.746 -10.318 1.00 38.69 363 THR A O 1
ATOM 2820 N N . SER A 1 364 ? 8.869 -24.883 -11.111 1.00 35.06 364 SER A N 1
ATOM 2821 C CA . SER A 1 364 ? 8.937 -26.245 -11.679 1.00 35.06 364 SER A CA 1
ATOM 2822 C C . SER A 1 364 ? 9.264 -26.278 -13.168 1.00 35.06 364 SER A C 1
ATOM 2824 O O . SER A 1 364 ? 9.056 -27.295 -13.825 1.00 35.06 364 SER A O 1
ATOM 2826 N N . THR A 1 365 ? 9.894 -25.235 -13.710 1.00 37.44 365 THR A N 1
ATOM 2827 C CA . THR A 1 365 ? 10.819 -25.468 -14.829 1.00 37.44 365 THR A CA 1
ATOM 2828 C C . THR A 1 365 ? 12.085 -26.111 -14.248 1.00 37.44 365 THR A C 1
ATOM 2830 O O . THR A 1 365 ? 13.134 -25.485 -14.164 1.00 37.44 365 THR A O 1
ATOM 2833 N N . SER A 1 366 ? 11.975 -27.357 -13.772 1.00 32.62 366 SER A N 1
ATOM 2834 C CA . SER A 1 366 ? 13.026 -28.121 -13.084 1.00 32.62 366 SER A CA 1
ATOM 2835 C C . SER A 1 366 ? 14.105 -28.639 -14.046 1.00 32.62 366 SER A C 1
ATOM 2837 O O . SER A 1 366 ? 14.553 -29.781 -13.955 1.00 32.62 366 SER A O 1
ATOM 2839 N N . GLY A 1 367 ? 14.510 -27.799 -14.997 1.00 40.34 367 GLY A N 1
ATOM 2840 C CA . GLY A 1 367 ? 15.848 -27.869 -15.562 1.00 40.34 367 GLY A CA 1
ATOM 2841 C C . GLY A 1 367 ? 16.832 -27.182 -14.606 1.00 40.34 367 GLY A C 1
ATOM 2842 O O . GLY A 1 367 ? 16.413 -26.351 -13.796 1.00 40.34 367 GLY A O 1
ATOM 2843 N N . PRO A 1 368 ? 18.140 -27.491 -14.673 1.00 42.72 368 PRO A N 1
ATOM 2844 C CA . PRO A 1 368 ? 19.157 -26.702 -13.971 1.00 42.72 368 PRO A CA 1
ATOM 2845 C C . PRO A 1 368 ? 18.936 -25.209 -14.274 1.00 42.72 368 PRO A C 1
ATOM 2847 O O . PRO A 1 368 ? 18.532 -24.926 -15.403 1.00 42.72 368 PRO A O 1
ATOM 2850 N N . PRO A 1 369 ? 19.173 -24.268 -13.331 1.00 46.94 369 PRO A N 1
ATOM 2851 C CA . PRO A 1 369 ? 18.878 -22.841 -13.503 1.00 46.94 369 PRO A CA 1
ATOM 2852 C C . PRO A 1 369 ? 19.499 -22.332 -14.806 1.00 46.94 369 PRO A C 1
ATOM 2854 O O . PRO A 1 369 ? 20.695 -22.047 -14.906 1.00 46.94 369 PRO A O 1
ATOM 2857 N N . ALA A 1 370 ? 18.689 -22.306 -15.858 1.00 45.25 370 ALA A N 1
ATOM 2858 C CA . ALA A 1 370 ? 19.171 -22.128 -17.209 1.00 45.25 370 ALA A CA 1
ATOM 2859 C C . ALA A 1 370 ? 19.392 -20.635 -17.426 1.00 45.25 370 ALA A C 1
ATOM 2861 O O . ALA A 1 370 ? 18.441 -19.910 -17.677 1.00 45.25 370 ALA A O 1
ATOM 2862 N N . ARG A 1 371 ? 20.647 -20.182 -17.292 1.00 52.62 371 ARG A N 1
ATOM 2863 C CA . ARG A 1 371 ? 21.261 -18.999 -17.940 1.00 52.62 371 ARG A CA 1
ATOM 2864 C C . ARG A 1 371 ? 20.418 -17.706 -18.075 1.00 52.62 371 ARG A C 1
ATOM 2866 O O . ARG A 1 371 ? 20.723 -16.893 -18.943 1.00 52.62 371 ARG A O 1
ATOM 2873 N N . GLN A 1 372 ? 19.433 -17.437 -17.216 1.00 50.62 372 GLN A N 1
ATOM 2874 C CA . GLN A 1 372 ? 18.729 -16.140 -17.204 1.00 50.62 372 GLN A CA 1
ATOM 2875 C C . GLN A 1 372 ? 19.671 -14.978 -16.831 1.00 50.62 372 GLN A C 1
ATOM 2877 O O . GLN A 1 372 ? 19.421 -13.836 -17.203 1.00 50.62 372 GLN A O 1
ATOM 2882 N N . ASP A 1 373 ? 20.819 -15.280 -16.214 1.00 51.44 373 ASP A N 1
ATOM 2883 C CA . ASP A 1 373 ? 21.912 -14.332 -15.946 1.00 51.44 373 ASP A CA 1
ATOM 2884 C C . ASP A 1 373 ? 22.520 -13.664 -17.180 1.00 51.44 373 ASP A C 1
ATOM 2886 O O . ASP A 1 373 ? 23.220 -12.658 -17.051 1.00 51.44 373 ASP A O 1
ATOM 2890 N N . LEU A 1 374 ? 22.285 -14.218 -18.370 1.00 59.62 374 LEU A N 1
ATOM 2891 C CA . LEU A 1 374 ? 22.875 -13.719 -19.608 1.00 59.62 374 LEU A CA 1
ATOM 2892 C C . LEU A 1 374 ? 21.967 -12.749 -20.361 1.00 59.62 374 LEU A C 1
ATOM 2894 O O . LEU A 1 374 ? 22.361 -12.286 -21.427 1.00 59.62 374 LEU A O 1
ATOM 2898 N N . LEU A 1 375 ? 20.772 -12.423 -19.862 1.00 64.75 375 LEU A N 1
ATOM 2899 C CA . LEU A 1 375 ? 19.965 -11.417 -20.543 1.00 64.75 375 LEU A CA 1
ATOM 2900 C C . LEU A 1 375 ? 20.654 -10.054 -20.447 1.00 64.75 375 LEU A C 1
ATOM 2902 O O . LEU A 1 375 ? 20.954 -9.553 -19.361 1.00 64.75 375 LEU A O 1
ATOM 2906 N N . ALA A 1 376 ? 20.901 -9.458 -21.614 1.00 84.31 376 ALA A N 1
ATOM 2907 C CA . ALA A 1 376 ? 21.468 -8.122 -21.711 1.00 84.31 376 ALA A CA 1
ATOM 2908 C C . ALA A 1 376 ? 20.504 -7.029 -21.250 1.00 84.31 376 ALA A C 1
ATOM 2910 O O . ALA A 1 376 ? 20.925 -5.926 -20.927 1.00 84.31 376 ALA A O 1
ATOM 2911 N N . VAL A 1 377 ? 19.213 -7.347 -21.179 1.00 91.00 377 VAL A N 1
ATOM 2912 C CA . VAL A 1 377 ? 18.197 -6.426 -20.693 1.00 91.00 377 VAL A CA 1
ATOM 2913 C C . VAL A 1 377 ? 17.436 -7.059 -19.546 1.00 91.00 377 VAL A C 1
ATOM 2915 O O . VAL A 1 377 ? 17.059 -8.230 -19.608 1.00 91.00 377 VAL A O 1
ATOM 2918 N N . ARG A 1 378 ? 17.210 -6.275 -18.495 1.00 92.88 378 ARG A N 1
ATOM 2919 C CA . ARG A 1 378 ? 16.466 -6.693 -17.312 1.00 92.88 378 ARG A CA 1
ATOM 2920 C C . ARG A 1 378 ? 15.368 -5.690 -17.014 1.00 92.88 378 ARG A C 1
ATOM 2922 O O . ARG A 1 378 ? 15.557 -4.487 -17.180 1.00 92.88 378 ARG A O 1
ATOM 2929 N N . VAL A 1 379 ? 14.237 -6.200 -16.545 1.00 94.00 379 VAL A N 1
ATOM 2930 C CA . VAL A 1 379 ? 13.112 -5.393 -16.073 1.00 94.00 379 VAL A CA 1
ATOM 2931 C C . VAL A 1 379 ? 12.857 -5.760 -14.623 1.00 94.00 379 VAL A C 1
ATOM 2933 O O . VAL A 1 379 ? 12.826 -6.940 -14.279 1.00 94.00 379 VAL A O 1
ATOM 2936 N N . HIS A 1 380 ? 12.700 -4.758 -13.772 1.00 94.06 380 HIS A N 1
ATOM 2937 C CA . HIS A 1 380 ? 12.492 -4.925 -12.340 1.00 94.06 380 HIS A CA 1
ATOM 2938 C C . HIS A 1 380 ? 11.348 -4.035 -11.873 1.00 94.06 380 HIS A C 1
ATOM 2940 O O . HIS A 1 380 ? 11.136 -2.955 -12.421 1.00 94.06 380 HIS A O 1
ATOM 2946 N N . LEU A 1 381 ? 10.646 -4.462 -10.828 1.00 93.81 381 LEU A N 1
ATOM 2947 C CA . LEU A 1 381 ? 9.769 -3.581 -10.063 1.00 93.81 381 LEU A CA 1
ATOM 2948 C C . LEU A 1 381 ? 10.555 -3.080 -8.865 1.00 93.81 381 LEU A C 1
ATOM 2950 O O . LEU A 1 381 ? 11.061 -3.888 -8.085 1.00 93.81 381 LEU A O 1
ATOM 2954 N N . LEU A 1 382 ? 10.656 -1.766 -8.717 1.00 92.06 382 LEU A N 1
ATOM 2955 C CA . LEU A 1 382 ? 11.284 -1.137 -7.566 1.00 92.06 382 LEU A CA 1
ATOM 2956 C C . LEU A 1 382 ? 10.259 -0.320 -6.795 1.00 92.06 382 LEU A C 1
ATOM 2958 O O . LEU A 1 382 ? 9.425 0.363 -7.378 1.00 92.06 382 LEU A O 1
ATOM 2962 N N . ARG A 1 383 ? 10.390 -0.346 -5.476 1.00 90.44 383 ARG A N 1
ATOM 2963 C CA . ARG A 1 383 ? 9.740 0.569 -4.552 1.00 90.44 383 ARG A CA 1
ATOM 2964 C C . ARG A 1 383 ? 10.793 1.439 -3.906 1.00 90.44 383 ARG A C 1
ATOM 2966 O O . ARG A 1 383 ? 11.695 0.925 -3.252 1.00 90.44 383 ARG A O 1
ATOM 2973 N N . ARG A 1 384 ? 10.671 2.746 -4.060 1.00 90.81 384 ARG A N 1
ATOM 2974 C CA . ARG A 1 384 ? 11.527 3.727 -3.412 1.00 90.81 384 ARG A CA 1
ATOM 2975 C C . ARG A 1 384 ? 10.783 4.347 -2.243 1.00 90.81 384 ARG A C 1
ATOM 2977 O O . ARG A 1 384 ? 9.765 5.008 -2.420 1.00 90.81 384 ARG A O 1
ATOM 2984 N N . VAL A 1 385 ? 11.297 4.114 -1.044 1.00 89.00 385 VAL A N 1
ATOM 2985 C CA . VAL A 1 385 ? 10.792 4.708 0.194 1.00 89.00 385 VAL A CA 1
ATOM 2986 C C . VAL A 1 385 ? 11.636 5.926 0.507 1.00 89.00 385 VAL A C 1
ATOM 2988 O O . VAL A 1 385 ? 12.858 5.816 0.595 1.00 89.00 385 VAL A O 1
ATOM 2991 N N . HIS A 1 386 ? 10.989 7.065 0.708 1.00 91.38 386 HIS A N 1
ATOM 2992 C CA . HIS A 1 386 ? 11.643 8.311 1.074 1.00 91.38 386 HIS A CA 1
ATOM 2993 C C . HIS A 1 386 ? 11.215 8.747 2.471 1.00 91.38 386 HIS A C 1
ATOM 2995 O O . HIS A 1 386 ? 10.033 8.683 2.813 1.00 91.38 386 HIS A O 1
ATOM 3001 N N . ILE A 1 387 ? 12.177 9.211 3.266 1.00 91.62 387 ILE A N 1
ATOM 3002 C CA . ILE A 1 387 ? 11.945 9.797 4.585 1.00 91.62 387 ILE A CA 1
ATOM 3003 C C . ILE A 1 387 ? 12.592 11.180 4.640 1.00 91.62 387 ILE A C 1
ATOM 3005 O O . ILE A 1 387 ? 13.791 11.315 4.395 1.00 91.62 387 ILE A O 1
ATOM 3009 N N . ALA A 1 388 ? 11.821 12.191 5.034 1.00 91.44 388 ALA A N 1
ATOM 3010 C CA . ALA A 1 388 ? 12.307 13.537 5.327 1.00 91.44 388 ALA A CA 1
ATOM 3011 C C . ALA A 1 388 ? 12.064 13.879 6.804 1.00 91.44 388 ALA A C 1
ATOM 3013 O O . ALA A 1 388 ? 10.922 13.962 7.253 1.00 91.44 388 ALA A O 1
ATOM 3014 N N . LEU A 1 389 ? 13.134 14.087 7.575 1.00 90.50 389 LEU A N 1
ATOM 3015 C CA . LEU A 1 389 ? 13.050 14.449 8.994 1.00 90.50 389 LEU A CA 1
ATOM 3016 C C . LEU A 1 389 ? 13.472 15.910 9.192 1.00 90.50 389 LEU A C 1
ATOM 3018 O O . LEU A 1 389 ? 14.636 16.237 9.008 1.00 90.50 389 LEU A O 1
ATOM 3022 N N . GLY A 1 390 ? 12.543 16.785 9.591 1.00 82.06 390 GLY A N 1
ATOM 3023 C CA . GLY A 1 390 ? 12.858 18.113 10.145 1.00 82.06 390 GLY A CA 1
ATOM 3024 C C . GLY A 1 390 ? 13.779 18.984 9.281 1.00 82.06 390 GLY A C 1
ATOM 3025 O O . GLY A 1 390 ? 14.812 19.442 9.760 1.00 82.06 390 GLY A O 1
ATOM 3026 N N . GLY A 1 391 ? 13.443 19.170 8.001 1.00 82.69 391 GLY A N 1
ATOM 3027 C CA . GLY A 1 391 ? 14.228 19.991 7.067 1.00 82.69 391 GLY A CA 1
ATOM 3028 C C . GLY A 1 391 ? 15.537 19.357 6.574 1.00 82.69 391 GLY A C 1
ATOM 3029 O O . GLY A 1 391 ? 16.250 19.976 5.788 1.00 82.69 391 GLY A O 1
ATOM 3030 N N . GLN A 1 392 ? 15.864 18.131 6.998 1.00 86.88 392 GLN A N 1
ATOM 3031 C CA . GLN A 1 392 ? 16.994 17.382 6.448 1.00 86.88 392 GLN A CA 1
ATOM 3032 C C . GLN A 1 392 ? 16.736 16.974 4.995 1.00 86.88 392 GLN A C 1
ATOM 3034 O O . GLN A 1 392 ? 15.591 16.799 4.569 1.00 86.88 392 GLN A O 1
ATOM 3039 N N . VAL A 1 393 ? 17.825 16.774 4.246 1.00 88.75 393 VAL A N 1
ATOM 3040 C CA . VAL A 1 393 ? 17.759 16.201 2.898 1.00 88.75 393 VAL A CA 1
ATOM 3041 C C . VAL A 1 393 ? 17.070 14.835 2.988 1.00 88.75 393 VAL A C 1
ATOM 3043 O O . VAL A 1 393 ? 17.500 14.006 3.796 1.00 88.75 393 VAL A O 1
ATOM 3046 N N . PRO A 1 394 ? 16.020 14.585 2.187 1.00 90.06 394 PRO A N 1
ATOM 3047 C CA . PRO A 1 394 ? 15.344 13.302 2.188 1.00 90.06 394 PRO A CA 1
ATOM 3048 C C . PRO A 1 394 ? 16.312 12.146 1.959 1.00 90.06 394 PRO A C 1
ATOM 3050 O O . PRO A 1 394 ? 17.121 12.165 1.030 1.00 90.06 394 PRO A O 1
ATOM 3053 N N . VAL A 1 395 ? 16.202 11.123 2.799 1.00 90.94 395 VAL A N 1
ATOM 3054 C CA . VAL A 1 395 ? 16.920 9.862 2.631 1.00 90.94 395 VAL A CA 1
ATOM 3055 C C . VAL A 1 395 ? 15.992 8.919 1.877 1.00 90.94 395 VAL A C 1
ATOM 3057 O O . VAL A 1 395 ? 14.807 8.831 2.206 1.00 90.94 395 VAL A O 1
ATOM 3060 N N . CYS A 1 396 ? 16.504 8.214 0.869 1.00 90.44 396 CYS A N 1
ATOM 3061 C CA . CYS A 1 396 ? 15.707 7.272 0.091 1.00 90.44 396 CYS A CA 1
ATOM 3062 C C . CYS A 1 396 ? 16.321 5.873 0.080 1.00 90.44 396 CYS A C 1
ATOM 3064 O O . CYS A 1 396 ? 17.537 5.705 0.187 1.00 90.44 396 CYS A O 1
ATOM 3066 N N . ARG A 1 397 ? 15.465 4.859 -0.038 1.00 86.56 397 ARG A N 1
ATOM 3067 C CA . ARG A 1 397 ? 15.869 3.460 -0.163 1.00 86.56 397 ARG A CA 1
ATOM 3068 C C . ARG A 1 397 ? 15.043 2.765 -1.225 1.00 86.56 397 ARG A C 1
ATOM 3070 O O . ARG A 1 397 ? 13.816 2.789 -1.169 1.00 86.56 397 ARG A O 1
ATOM 3077 N N . ASP A 1 398 ? 15.738 2.079 -2.121 1.00 87.81 398 ASP A N 1
ATOM 3078 C CA . ASP A 1 398 ? 15.131 1.226 -3.135 1.00 87.81 398 ASP A CA 1
ATOM 3079 C C . ASP A 1 398 ? 14.957 -0.202 -2.600 1.00 87.81 398 ASP A C 1
ATOM 3081 O O . ASP A 1 398 ? 15.843 -0.771 -1.957 1.00 87.81 398 ASP A O 1
ATOM 3085 N N . VAL A 1 399 ? 13.799 -0.788 -2.883 1.00 84.62 399 VAL A N 1
ATOM 3086 C CA . VAL A 1 399 ? 13.409 -2.154 -2.538 1.00 84.62 399 VAL A CA 1
ATOM 3087 C C . VAL A 1 399 ? 12.962 -2.839 -3.821 1.00 84.62 399 VAL A C 1
ATOM 3089 O O . VAL A 1 399 ? 12.052 -2.365 -4.495 1.00 84.62 399 VAL A O 1
ATOM 3092 N N . CYS A 1 400 ? 13.601 -3.950 -4.181 1.00 87.31 400 CYS A N 1
ATOM 3093 C CA . CYS A 1 400 ? 13.188 -4.725 -5.347 1.00 87.31 400 CYS A CA 1
ATOM 3094 C C . CYS A 1 400 ? 11.938 -5.541 -5.008 1.00 87.31 400 CYS A C 1
ATOM 3096 O O . CYS A 1 400 ? 11.986 -6.440 -4.171 1.00 87.31 400 CYS A O 1
ATOM 3098 N N . LEU A 1 401 ? 10.822 -5.212 -5.654 1.00 89.25 401 LEU A N 1
ATOM 3099 C CA . LEU A 1 401 ? 9.549 -5.905 -5.497 1.00 89.25 401 LEU A CA 1
ATOM 3100 C C . LEU A 1 401 ? 9.423 -7.096 -6.445 1.00 89.25 401 LEU A C 1
ATOM 3102 O O . LEU A 1 401 ? 8.721 -8.048 -6.131 1.00 89.25 401 LEU A O 1
ATOM 3106 N N . GLY A 1 402 ? 10.049 -7.054 -7.617 1.00 90.12 402 GLY A N 1
ATOM 3107 C CA . GLY A 1 402 ? 9.722 -7.987 -8.689 1.00 90.12 402 GLY A CA 1
ATOM 3108 C C . GLY A 1 402 ? 10.787 -8.072 -9.762 1.00 90.12 402 GLY A C 1
ATOM 3109 O O . GLY A 1 402 ? 11.508 -7.105 -10.011 1.00 90.12 402 GLY A O 1
ATOM 3110 N N . LEU A 1 403 ? 10.859 -9.229 -10.418 1.00 90.62 403 LEU A N 1
ATOM 3111 C CA . LEU A 1 403 ? 11.711 -9.457 -11.581 1.00 90.62 403 LEU A CA 1
ATOM 3112 C C . LEU A 1 403 ? 10.860 -9.765 -12.808 1.00 90.62 403 LEU A C 1
ATOM 3114 O O . LEU A 1 403 ? 9.912 -10.548 -12.744 1.00 90.62 403 LEU A O 1
ATOM 3118 N N . GLY A 1 404 ? 11.228 -9.152 -13.926 1.00 91.81 404 GLY A N 1
ATOM 3119 C CA . GLY A 1 404 ? 10.628 -9.395 -15.224 1.00 91.81 404 GLY A CA 1
ATOM 3120 C C . GLY A 1 404 ? 11.231 -10.622 -15.889 1.00 91.81 404 GLY A C 1
ATOM 3121 O O . GLY A 1 404 ? 12.446 -10.826 -15.868 1.00 91.81 404 GLY A O 1
ATOM 3122 N N . LYS A 1 405 ? 10.377 -11.424 -16.518 1.00 92.06 405 LYS A N 1
ATOM 3123 C CA . LYS A 1 405 ? 10.768 -12.500 -17.426 1.00 92.06 405 LYS A CA 1
ATOM 3124 C C . LYS A 1 405 ? 10.616 -11.974 -18.843 1.00 92.06 405 LYS A C 1
ATOM 3126 O O . LYS A 1 405 ? 9.495 -11.733 -19.270 1.00 92.06 405 LYS A O 1
ATOM 3131 N N . LEU A 1 406 ? 11.728 -11.789 -19.550 1.00 92.75 406 LEU A N 1
ATOM 3132 C CA . LEU A 1 406 ? 11.738 -11.325 -20.938 1.00 92.75 406 LEU A CA 1
ATOM 3133 C C . LEU A 1 406 ? 12.225 -12.422 -21.884 1.00 92.75 406 LEU A C 1
ATOM 3135 O O . LEU A 1 406 ? 13.152 -13.167 -21.567 1.00 92.75 406 LEU A O 1
ATOM 3139 N N . VAL A 1 407 ? 11.629 -12.468 -23.072 1.00 92.12 407 VAL A N 1
ATOM 3140 C CA . VAL A 1 407 ? 11.998 -13.353 -24.178 1.00 92.12 407 VAL A CA 1
ATOM 3141 C C . VAL A 1 407 ? 12.237 -12.502 -25.423 1.00 92.12 407 VAL A C 1
ATOM 3143 O O . VAL A 1 407 ? 11.455 -11.601 -25.716 1.00 92.12 407 VAL A O 1
ATOM 3146 N N . VAL A 1 408 ? 13.323 -12.778 -26.149 1.00 91.50 408 VAL A N 1
ATOM 3147 C CA . VAL A 1 408 ? 13.618 -12.130 -27.439 1.00 91.50 408 VAL A CA 1
ATOM 3148 C C . VAL A 1 408 ? 12.596 -12.594 -28.477 1.00 91.50 408 VAL A C 1
ATOM 3150 O O . VAL A 1 408 ? 12.359 -13.796 -28.611 1.00 91.50 408 VAL A O 1
ATOM 3153 N N . LEU A 1 409 ? 12.005 -11.664 -29.222 1.00 90.00 409 LEU A N 1
ATOM 3154 C CA . LEU A 1 409 ? 11.038 -11.969 -30.270 1.00 90.00 409 LEU A CA 1
ATOM 3155 C C . LEU A 1 409 ? 11.711 -12.158 -31.641 1.00 90.00 409 LEU A C 1
ATOM 3157 O O . LEU A 1 409 ? 12.684 -11.470 -31.952 1.00 90.00 409 LEU A O 1
ATOM 3161 N N . PRO A 1 410 ? 11.204 -13.081 -32.479 1.00 86.69 410 PRO A N 1
ATOM 3162 C CA . PRO A 1 410 ? 11.653 -13.232 -33.857 1.00 86.69 410 PRO A CA 1
ATOM 3163 C C . PRO A 1 410 ? 11.092 -12.126 -34.781 1.00 86.69 410 PRO A C 1
ATOM 3165 O O . PRO A 1 410 ? 10.004 -11.610 -34.518 1.00 86.69 410 PRO A O 1
ATOM 3168 N N . PRO A 1 411 ? 11.759 -11.834 -35.915 1.00 79.56 411 PRO A N 1
ATOM 3169 C CA . PRO A 1 411 ? 13.009 -12.447 -36.355 1.00 79.56 411 PRO A CA 1
ATOM 3170 C C . PRO A 1 411 ? 14.209 -11.904 -35.561 1.00 79.56 411 PRO A C 1
ATOM 3172 O O . PRO A 1 411 ? 14.272 -10.705 -35.289 1.00 79.56 411 PRO A O 1
ATOM 3175 N N . PRO A 1 412 ? 15.185 -12.756 -35.196 1.00 66.38 412 PRO A N 1
ATOM 3176 C CA . PRO A 1 412 ? 16.461 -12.251 -34.701 1.00 66.38 412 PRO A CA 1
ATOM 3177 C C . PRO A 1 412 ? 17.090 -11.345 -35.770 1.00 66.38 412 PRO A C 1
ATOM 3179 O O . PRO A 1 412 ? 16.849 -11.564 -36.958 1.00 66.38 412 PRO A O 1
ATOM 3182 N N . MET A 1 413 ? 17.864 -10.332 -35.348 1.00 72.50 413 MET A N 1
ATOM 3183 C CA . MET A 1 413 ? 18.500 -9.364 -36.256 1.00 72.50 413 MET A CA 1
ATOM 3184 C C . MET A 1 413 ? 19.034 -10.055 -37.513 1.00 72.50 413 MET A C 1
ATOM 3186 O O . MET A 1 413 ? 19.885 -10.939 -37.419 1.00 72.50 413 MET A O 1
ATOM 3190 N N . ASP A 1 414 ? 18.531 -9.640 -38.675 1.00 69.94 414 ASP A N 1
ATOM 3191 C CA . ASP A 1 414 ? 18.915 -10.238 -39.947 1.00 69.94 414 ASP A CA 1
ATOM 3192 C C . ASP A 1 414 ? 20.418 -10.013 -40.180 1.00 69.94 414 ASP A C 1
ATOM 3194 O O . ASP A 1 414 ? 20.900 -8.876 -40.193 1.00 69.94 414 ASP A O 1
ATOM 3198 N N . HIS A 1 415 ? 21.180 -11.104 -40.299 1.00 64.69 415 HIS A N 1
ATOM 3199 C CA . HIS A 1 415 ? 22.642 -11.069 -40.413 1.00 64.69 415 HIS A CA 1
ATOM 3200 C C . HIS A 1 415 ? 23.129 -10.628 -41.797 1.00 64.69 415 HIS A C 1
ATOM 3202 O O . HIS A 1 415 ? 24.341 -10.556 -42.004 1.00 64.69 415 HIS A O 1
ATOM 3208 N N . GLY A 1 416 ? 22.217 -10.335 -42.731 1.00 69.06 416 GLY A N 1
ATOM 3209 C CA . GLY A 1 416 ? 22.568 -9.837 -44.054 1.00 69.06 416 GLY A CA 1
ATOM 3210 C C . GLY A 1 416 ? 23.535 -8.657 -43.955 1.00 69.06 416 GLY A C 1
ATOM 3211 O O . GLY A 1 416 ? 23.259 -7.681 -43.255 1.00 69.06 416 GLY A O 1
ATOM 3212 N N . GLU A 1 417 ? 24.681 -8.770 -44.630 1.00 61.12 417 GLU A N 1
ATOM 3213 C CA . GLU A 1 417 ? 25.737 -7.756 -44.690 1.00 61.12 417 GLU A CA 1
ATOM 3214 C C . GLU A 1 417 ? 25.196 -6.448 -45.283 1.00 61.12 417 GLU A C 1
ATOM 3216 O O . GLU A 1 417 ? 25.308 -6.165 -46.473 1.00 61.12 417 GLU A O 1
ATOM 3221 N N . LYS A 1 418 ? 24.568 -5.627 -44.447 1.00 67.44 418 LYS A N 1
ATOM 3222 C CA . LYS A 1 418 ? 24.219 -4.253 -44.788 1.00 67.44 418 LYS A CA 1
ATOM 3223 C C . LYS A 1 418 ? 25.413 -3.369 -44.433 1.00 67.44 418 LYS A C 1
ATOM 3225 O O . LYS A 1 418 ? 26.040 -3.553 -43.391 1.00 67.44 418 LYS A O 1
ATOM 3230 N N . GLY A 1 419 ? 25.743 -2.445 -45.335 1.00 82.31 419 GLY A N 1
ATOM 3231 C CA . GLY A 1 419 ? 26.941 -1.605 -45.266 1.00 82.31 419 GLY A CA 1
ATOM 3232 C C . GLY A 1 419 ? 27.105 -0.818 -43.959 1.00 82.31 419 GLY A C 1
ATOM 3233 O O . GLY A 1 419 ? 26.202 -0.732 -43.123 1.00 82.31 419 GLY A O 1
ATOM 3234 N N . ALA A 1 420 ? 28.286 -0.219 -43.786 1.00 79.06 420 ALA A N 1
ATOM 3235 C CA . ALA A 1 420 ? 28.598 0.637 -42.645 1.00 79.06 420 ALA A CA 1
ATOM 3236 C C . ALA A 1 420 ? 27.524 1.732 -42.484 1.00 79.06 420 ALA A C 1
ATOM 3238 O O . ALA A 1 420 ? 27.373 2.588 -43.350 1.00 79.06 420 ALA A O 1
ATOM 3239 N N . GLY A 1 421 ? 26.759 1.673 -41.390 1.00 82.62 421 GLY A N 1
ATOM 3240 C CA . GLY A 1 421 ? 25.629 2.575 -41.127 1.00 82.62 421 GLY A CA 1
ATOM 3241 C C . GLY A 1 421 ? 24.262 1.893 -41.047 1.00 82.62 421 GLY A C 1
ATOM 3242 O O . GLY A 1 421 ? 23.279 2.553 -40.724 1.00 82.62 421 GLY A O 1
ATOM 3243 N N . ALA A 1 422 ? 24.177 0.583 -41.284 1.00 90.69 422 ALA A N 1
ATOM 3244 C CA . ALA A 1 422 ? 22.934 -0.151 -41.098 1.00 90.69 422 ALA A CA 1
ATOM 3245 C C . ALA A 1 422 ? 22.441 -0.094 -39.638 1.00 90.69 422 ALA A C 1
ATOM 3247 O O . ALA A 1 422 ? 23.182 -0.384 -38.688 1.00 90.69 422 ALA A O 1
ATOM 3248 N N . SER A 1 423 ? 21.172 0.274 -39.473 1.00 90.75 423 SER A N 1
ATOM 3249 C CA . SER A 1 423 ? 20.436 0.153 -38.222 1.00 90.75 423 SER A CA 1
ATOM 3250 C C . SER A 1 423 ? 19.706 -1.184 -38.170 1.00 90.75 423 SER A C 1
ATOM 3252 O O . SER A 1 423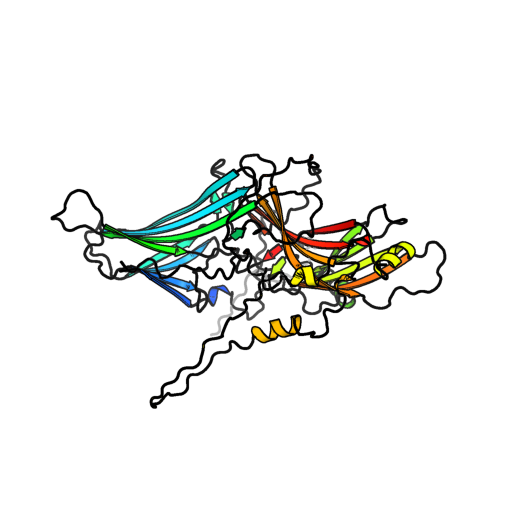 ? 19.366 -1.781 -39.195 1.00 90.75 423 SER A O 1
ATOM 3254 N N . ALA A 1 424 ? 19.480 -1.663 -36.958 1.00 92.94 424 ALA A N 1
ATOM 3255 C CA . ALA A 1 424 ? 18.619 -2.799 -36.703 1.00 92.94 424 ALA A CA 1
ATOM 3256 C C . ALA A 1 424 ? 17.785 -2.546 -35.450 1.00 92.94 424 ALA A C 1
ATOM 3258 O O . ALA A 1 424 ? 17.865 -1.483 -34.824 1.00 92.94 424 ALA A O 1
ATOM 3259 N N . GLN A 1 425 ? 16.962 -3.530 -35.130 1.00 93.44 425 GLN A N 1
ATOM 3260 C CA . GLN A 1 425 ? 16.053 -3.522 -34.007 1.00 93.44 425 GLN A CA 1
ATOM 3261 C C . GLN A 1 425 ? 16.063 -4.905 -33.361 1.00 93.44 425 GLN A C 1
ATOM 3263 O O . GLN A 1 425 ? 16.152 -5.915 -34.060 1.00 93.44 425 GLN A O 1
ATOM 3268 N N . ILE A 1 426 ? 16.000 -4.933 -32.034 1.00 93.56 426 ILE A N 1
ATOM 3269 C CA . ILE A 1 426 ? 15.778 -6.141 -31.247 1.00 93.56 426 ILE A CA 1
ATOM 3270 C C . ILE A 1 426 ? 14.558 -5.888 -30.375 1.00 93.56 426 ILE A C 1
ATOM 3272 O O . ILE A 1 426 ? 14.485 -4.861 -29.696 1.00 93.56 426 ILE A O 1
ATOM 3276 N N . ASP A 1 427 ? 13.642 -6.847 -30.382 1.00 93.62 427 ASP A N 1
ATOM 3277 C CA . ASP A 1 427 ? 12.418 -6.791 -29.601 1.00 93.62 427 ASP A CA 1
ATOM 3278 C C . ASP A 1 427 ? 12.442 -7.863 -28.510 1.00 93.62 427 ASP A C 1
ATOM 3280 O O . ASP A 1 427 ? 12.845 -9.007 -28.738 1.00 93.62 427 ASP A O 1
ATOM 3284 N N . TRP A 1 428 ? 11.982 -7.498 -27.320 1.00 94.56 428 TRP A N 1
ATOM 3285 C CA . TRP A 1 428 ? 11.708 -8.402 -26.214 1.00 94.56 428 TRP A CA 1
ATOM 3286 C C . TRP A 1 428 ? 10.248 -8.263 -25.811 1.00 94.56 428 TRP A C 1
ATOM 3288 O O . TRP A 1 428 ? 9.702 -7.164 -25.774 1.00 94.56 428 TRP A O 1
ATOM 3298 N N . ALA A 1 429 ? 9.627 -9.373 -25.440 1.00 94.44 429 ALA A N 1
ATOM 3299 C CA . ALA A 1 429 ? 8.331 -9.369 -24.785 1.00 94.44 429 ALA A CA 1
ATOM 3300 C C . ALA A 1 429 ? 8.358 -10.266 -23.562 1.00 94.44 429 ALA A C 1
ATOM 3302 O O . ALA A 1 429 ? 9.133 -11.221 -23.473 1.00 94.44 429 ALA A O 1
ATOM 3303 N N . GLY A 1 430 ? 7.490 -9.959 -22.617 1.00 94.31 430 GLY A N 1
ATOM 3304 C CA . GLY A 1 430 ? 7.384 -10.736 -21.411 1.00 94.31 430 GLY A CA 1
ATOM 3305 C C . GLY A 1 430 ? 6.458 -10.097 -20.407 1.00 94.31 430 GLY A C 1
ATOM 3306 O O . GLY A 1 430 ? 5.550 -9.344 -20.751 1.00 94.31 430 GLY A O 1
ATOM 3307 N N . GLU A 1 431 ? 6.707 -10.413 -19.151 1.00 94.94 431 GLU A N 1
ATOM 3308 C CA . GLU A 1 431 ? 5.884 -9.971 -18.041 1.00 94.94 431 GLU A CA 1
ATOM 3309 C C . GLU A 1 431 ? 6.749 -9.664 -16.829 1.00 94.94 431 GLU A C 1
ATOM 3311 O O . GLU A 1 431 ? 7.825 -10.239 -16.641 1.00 94.94 431 GLU A O 1
ATOM 3316 N N . VAL A 1 432 ? 6.257 -8.774 -15.982 1.00 94.44 432 VAL A N 1
ATOM 3317 C CA . VAL A 1 432 ? 6.835 -8.501 -14.676 1.00 94.44 432 VAL A CA 1
ATOM 3318 C C . VAL A 1 432 ? 5.767 -8.662 -13.600 1.00 94.44 432 VAL A C 1
ATOM 3320 O O . VAL A 1 432 ? 4.612 -8.292 -13.796 1.00 94.44 432 VAL A O 1
ATOM 3323 N N . ARG A 1 433 ? 6.154 -9.269 -12.476 1.00 93.38 433 ARG A N 1
ATOM 3324 C CA . ARG A 1 433 ? 5.272 -9.561 -11.340 1.00 93.38 433 ARG A CA 1
ATOM 3325 C C . ARG A 1 433 ? 5.963 -9.191 -10.041 1.00 93.38 433 ARG A C 1
ATOM 3327 O O . ARG A 1 433 ? 7.190 -9.316 -9.945 1.00 93.38 433 ARG A O 1
ATOM 3334 N N . VAL A 1 434 ? 5.189 -8.791 -9.039 1.00 89.88 434 VAL A N 1
ATOM 3335 C CA . VAL A 1 434 ? 5.693 -8.728 -7.663 1.00 89.88 434 VAL A CA 1
ATOM 3336 C C . VAL A 1 434 ? 5.961 -10.162 -7.207 1.00 89.88 434 VAL A C 1
ATOM 3338 O O . VAL A 1 434 ? 5.175 -11.071 -7.476 1.00 89.88 434 VAL A O 1
ATOM 3341 N N . LEU A 1 435 ? 7.108 -10.409 -6.575 1.00 84.81 435 LEU A N 1
ATOM 3342 C CA . LEU A 1 435 ? 7.398 -11.741 -6.053 1.00 84.81 435 LEU A CA 1
ATOM 3343 C C . LEU A 1 435 ? 6.443 -12.033 -4.883 1.00 84.81 435 LEU A C 1
ATOM 3345 O O . LEU A 1 435 ? 6.214 -11.161 -4.053 1.00 84.81 435 LEU A O 1
ATOM 3349 N N . PRO A 1 436 ? 5.937 -13.265 -4.723 1.00 74.50 436 PRO A N 1
ATOM 3350 C CA . PRO A 1 436 ? 5.014 -13.588 -3.630 1.00 74.50 436 PRO A CA 1
ATOM 3351 C C . PRO A 1 436 ? 5.560 -13.248 -2.233 1.00 74.50 436 PRO A C 1
ATOM 3353 O O . PRO A 1 436 ? 4.806 -12.911 -1.330 1.00 74.50 436 PRO A O 1
ATOM 3356 N N . ARG A 1 437 ? 6.890 -13.295 -2.060 1.00 63.47 437 ARG A N 1
ATOM 3357 C CA . ARG A 1 437 ? 7.574 -12.939 -0.805 1.00 63.47 437 ARG A CA 1
ATOM 3358 C C . ARG A 1 437 ? 7.763 -11.436 -0.584 1.00 63.47 437 ARG A C 1
ATOM 3360 O O . ARG A 1 437 ? 8.025 -11.045 0.541 1.00 63.47 437 ARG A O 1
ATOM 3367 N N . SER A 1 438 ? 7.661 -10.621 -1.628 1.00 52.91 438 SER A N 1
ATOM 3368 C CA . SER A 1 438 ? 7.667 -9.151 -1.555 1.00 52.91 438 SER A CA 1
ATOM 3369 C C . SER A 1 438 ? 6.265 -8.550 -1.711 1.00 52.91 438 SER A C 1
ATOM 3371 O O . SER A 1 438 ? 6.097 -7.342 -1.544 1.00 52.91 438 SER A O 1
ATOM 3373 N N . ALA A 1 439 ? 5.261 -9.376 -2.038 1.00 45.50 439 ALA A N 1
ATOM 3374 C CA . ALA A 1 439 ? 3.852 -8.995 -2.061 1.00 45.50 439 ALA A CA 1
ATOM 3375 C C . ALA A 1 439 ? 3.308 -8.759 -0.639 1.00 45.50 439 ALA A C 1
ATOM 3377 O O . ALA A 1 439 ? 2.467 -7.889 -0.428 1.00 45.50 439 ALA A O 1
ATOM 3378 N N . GLY A 1 440 ? 3.876 -9.434 0.365 1.00 46.53 440 GLY A N 1
ATOM 3379 C CA . GLY A 1 440 ? 3.907 -8.881 1.713 1.00 46.53 440 GLY A CA 1
ATOM 3380 C C . GLY A 1 440 ? 4.817 -7.661 1.677 1.00 46.53 440 GLY A C 1
ATOM 3381 O O . GLY A 1 440 ? 6.030 -7.807 1.623 1.00 46.53 440 GLY A O 1
ATOM 3382 N N . GLY A 1 441 ? 4.255 -6.452 1.657 1.00 39.09 441 GLY A N 1
ATOM 3383 C CA . GLY A 1 441 ? 5.020 -5.197 1.661 1.00 39.09 441 GLY A CA 1
ATOM 3384 C C . GLY A 1 441 ? 5.856 -4.959 2.928 1.00 39.09 441 GLY A C 1
ATOM 3385 O O . GLY A 1 441 ? 6.269 -3.822 3.170 1.00 39.09 441 GLY A O 1
ATOM 3386 N N . GLY A 1 442 ? 6.074 -5.990 3.741 1.00 36.97 442 GLY A N 1
ATOM 3387 C CA . GLY A 1 442 ? 7.004 -5.975 4.842 1.00 36.97 442 GLY A CA 1
ATOM 3388 C C . GLY A 1 442 ? 8.306 -6.715 4.508 1.00 36.97 442 GLY A C 1
ATOM 3389 O O . GLY A 1 442 ? 8.618 -7.082 3.377 1.00 36.97 442 GLY A O 1
ATOM 3390 N N . PHE A 1 443 ? 9.150 -6.801 5.521 1.00 38.16 443 PHE A N 1
ATOM 3391 C CA . PHE A 1 443 ? 10.561 -7.129 5.411 1.00 38.16 443 PHE A CA 1
ATOM 3392 C C . PHE A 1 443 ? 10.786 -8.298 6.360 1.00 38.16 443 PHE A C 1
ATOM 3394 O O . PHE A 1 443 ? 10.720 -8.107 7.578 1.00 38.16 443 PHE A O 1
ATOM 3401 N N . ALA A 1 444 ? 10.991 -9.497 5.816 1.00 28.39 444 ALA A N 1
ATOM 3402 C CA . ALA A 1 444 ? 11.159 -10.707 6.614 1.00 28.39 444 ALA A CA 1
ATOM 3403 C C . ALA A 1 444 ? 12.350 -10.596 7.583 1.00 28.39 444 ALA A C 1
ATOM 3405 O O . ALA A 1 444 ? 13.408 -10.081 7.222 1.00 28.39 444 ALA A O 1
ATOM 3406 N N . VAL A 1 445 ? 12.125 -11.100 8.799 1.00 27.42 445 VAL A N 1
ATOM 3407 C CA . VAL A 1 445 ? 13.055 -11.144 9.933 1.00 27.42 445 VAL A CA 1
ATOM 3408 C C . VAL A 1 445 ? 13.765 -12.499 9.970 1.00 27.42 445 VAL A C 1
ATOM 3410 O O . VAL A 1 445 ? 13.113 -13.542 10.010 1.00 27.42 445 VAL A O 1
ATOM 3413 N N . GLY A 1 446 ? 15.090 -12.480 10.006 1.00 24.45 446 GLY A N 1
ATOM 3414 C CA . GLY A 1 446 ? 15.994 -13.566 10.351 1.00 24.45 446 GLY A CA 1
ATOM 3415 C C . GLY A 1 446 ? 17.015 -13.072 11.380 1.00 24.45 446 GLY A C 1
ATOM 3416 O O . GLY A 1 446 ? 18.069 -12.544 11.036 1.00 24.45 446 GLY A O 1
ATOM 3417 N N . VAL A 1 447 ? 16.717 -13.270 12.666 1.00 24.12 447 VAL A N 1
ATOM 3418 C CA . VAL A 1 447 ? 17.647 -12.966 13.765 1.00 24.12 447 VAL A CA 1
ATOM 3419 C C . VAL A 1 447 ? 18.751 -14.026 13.804 1.00 24.12 447 VAL A C 1
ATOM 3421 O O . VAL A 1 447 ? 18.454 -15.218 13.858 1.00 24.12 447 VAL A O 1
ATOM 3424 N N . ASN A 1 448 ? 20.022 -13.612 13.834 1.00 30.91 448 ASN A N 1
ATOM 3425 C CA . ASN A 1 448 ? 21.119 -14.475 14.277 1.00 30.91 448 ASN A CA 1
ATOM 3426 C C . ASN A 1 448 ? 21.518 -14.137 15.727 1.00 30.91 448 ASN A C 1
ATOM 3428 O O . ASN A 1 448 ? 21.301 -13.031 16.215 1.00 30.91 448 ASN A O 1
ATOM 3432 N N . ALA A 1 449 ? 22.065 -15.123 16.436 1.00 28.80 449 ALA A N 1
ATOM 3433 C CA . ALA A 1 449 ? 22.136 -15.142 17.897 1.00 28.80 449 ALA A CA 1
ATOM 3434 C C . ALA A 1 449 ? 23.127 -14.157 18.562 1.00 28.80 449 ALA A C 1
ATOM 3436 O O . ALA A 1 449 ? 23.176 -14.121 19.788 1.00 28.80 449 ALA A O 1
ATOM 3437 N N . ASN A 1 450 ? 23.919 -13.368 17.816 1.00 32.09 450 ASN A N 1
ATOM 3438 C CA . ASN A 1 450 ? 25.173 -12.823 18.372 1.00 32.09 450 ASN A CA 1
ATOM 3439 C C . ASN A 1 450 ? 25.348 -11.287 18.370 1.00 32.09 450 ASN A C 1
ATOM 3441 O O . ASN A 1 450 ? 26.375 -10.824 18.844 1.00 32.09 450 ASN A O 1
ATOM 3445 N N . GLY A 1 451 ? 24.383 -10.486 17.904 1.00 29.38 451 GLY A N 1
ATOM 3446 C CA . GLY A 1 451 ? 24.204 -9.087 18.347 1.00 29.38 451 GLY A CA 1
ATOM 3447 C C . GLY A 1 451 ? 25.391 -8.091 18.357 1.00 29.38 451 GLY A C 1
ATOM 3448 O O . GLY A 1 451 ? 25.335 -7.153 19.148 1.00 29.38 451 GLY A O 1
ATOM 3449 N N . GLU A 1 452 ? 26.430 -8.219 17.523 1.00 26.88 452 GLU A N 1
ATOM 3450 C CA . GLU A 1 452 ? 27.561 -7.262 17.503 1.00 26.88 452 GLU A CA 1
ATOM 3451 C C . GLU A 1 452 ? 27.502 -6.221 16.365 1.00 26.88 452 GLU A C 1
ATOM 3453 O O . GLU A 1 452 ? 27.145 -6.520 15.225 1.00 26.88 452 GLU A O 1
ATOM 3458 N N . VAL A 1 453 ? 27.890 -4.977 16.689 1.00 26.06 453 VAL A N 1
ATOM 3459 C CA . VAL A 1 453 ? 27.852 -3.775 15.829 1.00 26.06 453 VAL A CA 1
ATOM 3460 C C . VAL A 1 453 ? 29.282 -3.316 15.494 1.00 26.06 453 VAL A C 1
ATOM 3462 O O . VAL A 1 453 ? 30.106 -3.180 16.394 1.00 26.06 453 VAL A O 1
ATOM 3465 N N . LEU A 1 454 ? 29.573 -3.015 14.219 1.00 28.78 454 LEU A N 1
ATOM 3466 C CA . LEU A 1 454 ? 30.856 -2.444 13.758 1.00 28.78 454 LEU A CA 1
ATOM 3467 C C . LEU A 1 454 ? 30.749 -0.933 13.438 1.00 28.78 454 LEU A C 1
ATOM 3469 O O . LEU A 1 454 ? 29.674 -0.475 13.041 1.00 28.78 454 LEU A O 1
ATOM 3473 N N . PRO A 1 455 ? 31.842 -0.148 13.576 1.00 27.89 455 PRO A N 1
ATOM 3474 C CA . PRO A 1 455 ? 31.814 1.311 13.435 1.00 27.89 455 PRO A CA 1
ATOM 3475 C C . PRO A 1 455 ? 31.775 1.803 11.969 1.00 27.89 455 PRO A C 1
ATOM 3477 O O . PRO A 1 455 ? 32.290 1.128 11.073 1.00 27.89 455 PRO A O 1
ATOM 3480 N N . PRO A 1 456 ? 31.200 2.996 11.704 1.00 27.06 456 PRO A N 1
ATOM 3481 C CA . PRO A 1 456 ? 31.027 3.534 10.354 1.00 27.06 456 PRO A CA 1
ATOM 3482 C C . PRO A 1 456 ? 32.307 4.171 9.786 1.00 27.06 456 PRO A C 1
ATOM 3484 O O . PRO A 1 456 ? 33.004 4.921 10.466 1.00 27.06 456 PRO A O 1
ATOM 3487 N N . SER A 1 457 ? 32.577 3.927 8.501 1.00 27.45 457 SER A N 1
ATOM 3488 C CA . SER A 1 457 ? 33.598 4.629 7.713 1.00 27.45 457 SER A CA 1
ATOM 3489 C C . SER A 1 457 ? 33.063 5.935 7.107 1.00 27.45 457 SER A C 1
ATOM 3491 O O . SER A 1 457 ? 31.894 6.026 6.733 1.00 27.45 457 SER A O 1
ATOM 3493 N N . THR A 1 458 ? 33.946 6.924 6.973 1.00 25.62 458 THR A N 1
ATOM 3494 C CA . THR A 1 458 ? 33.693 8.310 6.544 1.00 25.62 458 THR A CA 1
ATOM 3495 C C . THR A 1 458 ? 33.043 8.431 5.148 1.00 25.62 458 THR A C 1
ATOM 3497 O O . THR A 1 458 ? 33.493 7.758 4.217 1.00 25.62 458 THR A O 1
ATOM 3500 N N . PRO A 1 459 ? 32.026 9.298 4.952 1.00 29.39 459 PRO A N 1
ATOM 3501 C CA . PRO A 1 459 ? 31.348 9.464 3.662 1.00 29.39 459 PRO A CA 1
ATOM 3502 C C . PRO A 1 459 ? 32.130 10.340 2.666 1.00 29.39 459 PRO A C 1
ATOM 3504 O O . PRO A 1 459 ? 32.738 11.343 3.034 1.00 29.39 459 PRO A O 1
ATOM 3507 N N . THR A 1 460 ? 32.062 9.969 1.382 1.00 29.02 460 THR A N 1
ATOM 3508 C CA . THR A 1 460 ? 32.512 10.775 0.228 1.00 29.02 460 THR A CA 1
ATOM 3509 C C . THR A 1 460 ? 31.321 11.548 -0.353 1.00 29.02 460 THR A C 1
ATOM 3511 O O . THR A 1 460 ? 30.199 11.050 -0.325 1.00 29.02 460 THR A O 1
ATOM 3514 N N . ALA A 1 461 ? 31.566 12.767 -0.843 1.00 27.34 461 ALA A N 1
ATOM 3515 C CA . ALA A 1 461 ? 30.562 13.753 -1.247 1.00 27.34 461 ALA A CA 1
ATOM 3516 C C . ALA A 1 461 ? 29.506 13.229 -2.247 1.00 27.34 461 ALA A C 1
ATOM 3518 O O . ALA A 1 461 ? 29.834 12.711 -3.313 1.00 27.34 461 ALA A O 1
ATOM 3519 N N . THR A 1 462 ? 28.232 13.419 -1.894 1.00 29.75 462 THR A N 1
ATOM 3520 C CA . THR A 1 462 ? 27.041 13.056 -2.675 1.00 29.75 462 THR A CA 1
ATOM 3521 C C . THR A 1 462 ? 26.750 14.110 -3.747 1.00 29.75 462 THR A C 1
ATOM 3523 O O . THR A 1 462 ? 26.741 15.304 -3.451 1.00 29.75 462 THR A O 1
ATOM 3526 N N . GLN A 1 463 ? 26.467 13.677 -4.980 1.00 29.11 463 GLN A N 1
ATOM 3527 C CA . GLN A 1 463 ? 25.923 14.545 -6.029 1.00 29.11 463 GLN A CA 1
ATOM 3528 C C . GLN A 1 463 ? 24.521 15.035 -5.644 1.00 29.11 463 GLN A C 1
ATOM 3530 O O . GLN A 1 463 ? 23.651 14.251 -5.265 1.00 29.11 463 GLN A O 1
ATOM 3535 N N . GLN A 1 464 ? 24.328 16.348 -5.730 1.00 27.00 464 GLN A N 1
ATOM 3536 C CA . GLN A 1 464 ? 23.067 17.034 -5.478 1.00 27.00 464 GLN A CA 1
ATOM 3537 C C . GLN A 1 464 ? 22.056 16.677 -6.586 1.00 27.00 464 GLN A C 1
ATOM 3539 O O . GLN A 1 464 ? 22.433 16.693 -7.758 1.00 27.00 464 GLN A O 1
ATOM 3544 N N . PRO A 1 465 ? 20.795 16.336 -6.262 1.00 33.09 465 PRO A N 1
ATOM 3545 C CA . PRO A 1 465 ? 19.790 16.054 -7.279 1.00 33.09 465 PRO A CA 1
ATOM 3546 C C . PRO A 1 465 ? 19.507 17.317 -8.102 1.00 33.09 465 PRO A C 1
ATOM 3548 O O . PRO A 1 465 ? 19.179 18.366 -7.547 1.00 33.09 465 PRO A O 1
ATOM 3551 N N . GLU A 1 466 ? 19.645 17.199 -9.424 1.00 29.84 466 GLU A N 1
ATOM 3552 C CA . GLU A 1 466 ? 19.281 18.237 -10.391 1.00 29.84 466 GLU A CA 1
ATOM 3553 C C . GLU A 1 466 ? 17.806 18.645 -10.193 1.00 29.84 466 GLU A C 1
ATOM 3555 O O . GLU A 1 466 ? 16.930 17.771 -10.158 1.00 29.84 466 GLU A O 1
ATOM 3560 N N . PRO A 1 467 ? 17.494 19.949 -10.070 1.00 30.98 467 PRO A N 1
ATOM 3561 C CA . PRO A 1 467 ? 16.129 20.457 -9.983 1.00 30.98 467 PRO A CA 1
ATOM 3562 C C . PRO A 1 467 ? 15.472 20.420 -11.373 1.00 30.98 467 PRO A C 1
ATOM 3564 O O . PRO A 1 467 ? 15.218 21.443 -12.002 1.00 30.98 467 PRO A O 1
ATOM 3567 N N . GLY A 1 468 ? 15.226 19.213 -11.879 1.00 31.00 468 GLY A N 1
ATOM 3568 C CA . GLY A 1 468 ? 14.440 18.980 -13.084 1.00 31.00 468 GLY A CA 1
ATOM 3569 C C . GLY A 1 468 ? 12.948 19.073 -12.777 1.00 31.00 468 GLY A C 1
ATOM 3570 O O . GLY A 1 468 ? 12.497 18.554 -11.758 1.00 31.00 468 GLY A O 1
ATOM 3571 N N . THR A 1 469 ? 12.214 19.755 -13.662 1.00 33.16 469 THR A N 1
ATOM 3572 C CA . THR A 1 469 ? 10.746 19.869 -13.773 1.00 33.16 469 THR A CA 1
ATOM 3573 C C . THR A 1 469 ? 9.966 18.842 -12.958 1.00 33.16 469 THR A C 1
ATOM 3575 O O . THR A 1 469 ? 10.208 17.647 -13.113 1.00 33.16 469 THR A O 1
ATOM 3578 N N . ALA A 1 470 ? 8.997 19.316 -12.165 1.00 36.38 470 ALA A N 1
ATOM 3579 C CA . ALA A 1 470 ? 7.997 18.529 -11.445 1.00 36.38 470 ALA A CA 1
ATOM 3580 C C . ALA A 1 470 ? 7.137 17.679 -12.404 1.00 36.38 470 ALA A C 1
ATOM 3582 O O . ALA A 1 470 ? 5.951 17.920 -12.591 1.00 36.38 470 ALA A O 1
ATOM 3583 N N . LEU A 1 471 ? 7.757 16.696 -13.054 1.00 37.91 471 LEU A N 1
ATOM 3584 C CA . LEU A 1 471 ? 7.092 15.540 -13.619 1.00 37.91 471 LEU A CA 1
ATOM 3585 C C . LEU A 1 471 ? 6.307 14.930 -12.469 1.00 37.91 471 LEU A C 1
ATOM 3587 O O . LEU A 1 471 ? 6.915 14.588 -11.452 1.00 37.91 471 LEU A O 1
ATOM 3591 N N . ASP A 1 472 ? 4.983 14.882 -12.633 1.00 43.78 472 ASP A N 1
ATOM 3592 C CA . ASP A 1 472 ? 4.015 14.302 -11.704 1.00 43.78 472 ASP A CA 1
ATOM 3593 C C . ASP A 1 472 ? 4.633 13.104 -10.987 1.00 43.78 472 ASP A C 1
ATOM 3595 O O . ASP A 1 472 ? 4.763 12.008 -11.543 1.00 43.78 472 ASP A O 1
ATOM 3599 N N . ARG A 1 473 ? 5.074 13.324 -9.745 1.00 55.31 473 ARG A N 1
ATOM 3600 C CA . ARG A 1 473 ? 5.519 12.231 -8.894 1.00 55.31 473 ARG A CA 1
ATOM 3601 C C . ARG A 1 473 ? 4.266 11.444 -8.575 1.00 55.31 473 ARG A C 1
ATOM 3603 O O . ARG A 1 473 ? 3.458 11.862 -7.750 1.00 55.31 473 ARG A O 1
ATOM 3610 N N . ILE A 1 474 ? 4.096 10.311 -9.245 1.00 57.31 474 ILE A N 1
ATOM 3611 C CA . ILE A 1 474 ? 3.037 9.361 -8.920 1.00 57.31 474 ILE A CA 1
ATOM 3612 C C . ILE A 1 474 ? 3.472 8.656 -7.634 1.00 57.31 474 ILE A C 1
ATOM 3614 O O . ILE A 1 474 ? 4.022 7.558 -7.654 1.00 57.31 474 ILE A O 1
ATOM 3618 N N . ALA A 1 475 ? 3.295 9.332 -6.502 1.00 58.34 475 ALA A N 1
ATOM 3619 C CA . ALA A 1 475 ? 3.488 8.714 -5.206 1.00 58.34 475 ALA A CA 1
ATOM 3620 C C . ALA A 1 475 ? 2.390 7.663 -5.007 1.00 58.34 475 ALA A C 1
ATOM 3622 O O . ALA A 1 475 ? 1.197 7.936 -5.175 1.00 58.34 475 ALA A O 1
ATOM 3623 N N . THR A 1 476 ? 2.781 6.453 -4.620 1.00 65.75 476 THR A N 1
ATOM 3624 C CA . THR A 1 476 ? 1.832 5.411 -4.226 1.00 65.75 476 THR A CA 1
ATOM 3625 C C . THR A 1 476 ? 1.044 5.856 -2.998 1.00 65.75 476 THR A C 1
ATOM 3627 O O . THR A 1 476 ? -0.177 5.662 -2.946 1.00 65.75 476 THR A O 1
ATOM 3630 N N . PHE A 1 477 ? 1.734 6.525 -2.069 1.00 75.00 477 PHE A N 1
ATOM 3631 C CA . PHE A 1 477 ? 1.159 7.383 -1.038 1.00 75.00 477 PHE A CA 1
ATOM 3632 C C . PHE A 1 477 ? 2.183 8.439 -0.584 1.00 75.00 477 PHE A C 1
ATOM 3634 O O . PHE A 1 477 ? 3.394 8.242 -0.722 1.00 75.00 477 PHE A O 1
ATOM 3641 N N . SER A 1 478 ? 1.687 9.538 -0.015 1.00 75.56 478 SER A N 1
ATOM 3642 C CA . SER A 1 478 ? 2.482 10.593 0.621 1.00 75.56 478 SER A CA 1
ATOM 3643 C C . SER A 1 478 ? 1.793 11.029 1.912 1.00 75.56 478 SER A C 1
ATOM 3645 O O . SER A 1 478 ? 0.588 11.249 1.922 1.00 75.56 478 SER A O 1
ATOM 3647 N N . SER A 1 479 ? 2.552 11.113 3.002 1.00 76.88 479 SER A N 1
ATOM 3648 C CA . SER A 1 479 ? 2.070 11.433 4.350 1.00 76.88 479 SER A CA 1
ATOM 3649 C C . SER A 1 479 ? 3.058 12.394 5.029 1.00 76.88 479 SER A C 1
ATOM 3651 O O . SER A 1 479 ? 3.629 12.101 6.087 1.00 76.88 479 SER A O 1
ATOM 3653 N N . GLY A 1 480 ? 3.330 13.523 4.370 1.00 83.19 480 GLY A N 1
ATOM 3654 C CA . GLY A 1 480 ? 4.306 14.526 4.801 1.00 83.19 480 GLY A CA 1
ATOM 3655 C C . GLY A 1 480 ? 5.746 14.001 4.762 1.00 83.19 480 GLY A C 1
ATOM 3656 O O . GLY A 1 480 ? 6.392 13.998 3.719 1.00 83.19 480 GLY A O 1
ATOM 3657 N N . ALA A 1 481 ? 6.248 13.538 5.908 1.00 86.88 481 ALA A N 1
ATOM 3658 C CA . ALA A 1 481 ? 7.629 13.081 6.101 1.00 86.88 481 ALA A CA 1
ATOM 3659 C C . ALA A 1 481 ? 7.950 11.707 5.479 1.00 86.88 481 ALA A C 1
ATOM 3661 O O . ALA A 1 481 ? 9.115 11.315 5.445 1.00 86.88 481 ALA A O 1
ATOM 3662 N N . LEU A 1 482 ? 6.937 10.965 5.027 1.00 88.81 482 LEU A N 1
ATOM 3663 C CA . LEU A 1 482 ? 7.067 9.641 4.420 1.00 88.81 482 LEU A CA 1
ATOM 3664 C C . LEU A 1 482 ? 6.311 9.619 3.094 1.00 88.81 482 LEU A C 1
ATOM 3666 O O . LEU A 1 482 ? 5.107 9.878 3.069 1.00 88.81 482 LEU A O 1
ATOM 3670 N N . TRP A 1 483 ? 6.988 9.247 2.013 1.00 91.50 483 TRP A N 1
ATOM 3671 C CA . TRP A 1 483 ? 6.327 8.943 0.746 1.00 91.50 483 TRP A CA 1
ATOM 3672 C C . TRP A 1 483 ? 6.984 7.754 0.059 1.00 91.50 483 TRP A C 1
ATOM 3674 O O . TRP A 1 483 ? 8.153 7.429 0.287 1.00 91.50 483 TRP A O 1
ATOM 3684 N N . VAL A 1 484 ? 6.193 7.072 -0.762 1.00 89.69 484 VAL A N 1
ATOM 3685 C CA . VAL A 1 484 ? 6.603 5.858 -1.463 1.00 89.69 484 VAL A CA 1
ATOM 3686 C C . VAL A 1 484 ? 6.325 6.020 -2.945 1.00 89.69 484 VAL A C 1
ATOM 3688 O O . VAL A 1 484 ? 5.229 6.411 -3.335 1.00 89.69 484 VAL A O 1
ATOM 3691 N N . GLU A 1 485 ? 7.319 5.702 -3.761 1.00 92.62 485 GLU A N 1
ATOM 3692 C CA . GLU A 1 485 ? 7.242 5.703 -5.219 1.00 92.62 485 GLU A CA 1
ATOM 3693 C C . GLU A 1 485 ? 7.445 4.280 -5.723 1.00 92.62 485 GLU A C 1
ATOM 3695 O O . GLU A 1 485 ? 8.393 3.605 -5.323 1.00 92.62 485 GLU A O 1
ATOM 3700 N N . ASP A 1 486 ? 6.584 3.827 -6.623 1.00 92.62 486 ASP A N 1
ATOM 3701 C CA . ASP A 1 486 ? 6.768 2.558 -7.310 1.00 92.62 486 ASP A CA 1
ATOM 3702 C C . ASP A 1 486 ? 7.254 2.816 -8.742 1.00 92.62 486 ASP A C 1
ATOM 3704 O O . ASP A 1 486 ? 6.907 3.809 -9.381 1.00 92.62 486 ASP A O 1
ATOM 3708 N N . MET A 1 487 ? 8.123 1.948 -9.251 1.00 94.88 487 MET A N 1
ATOM 3709 C CA . MET A 1 487 ? 8.771 2.122 -10.548 1.00 94.88 487 MET A CA 1
ATOM 3710 C C . MET A 1 487 ? 8.904 0.789 -11.273 1.00 94.88 487 MET A C 1
ATOM 3712 O O . MET A 1 487 ? 9.259 -0.229 -10.676 1.00 94.88 487 MET A O 1
ATOM 3716 N N . ILE A 1 488 ? 8.713 0.821 -12.589 1.00 95.06 488 ILE A N 1
ATOM 3717 C CA . ILE A 1 488 ? 9.264 -0.186 -13.493 1.00 95.06 488 ILE A CA 1
ATOM 3718 C C . ILE A 1 488 ? 10.644 0.310 -13.913 1.00 95.06 488 ILE A C 1
ATOM 3720 O O . ILE A 1 488 ? 10.789 1.424 -14.417 1.00 95.06 488 ILE A O 1
ATOM 3724 N N . VAL A 1 489 ? 11.664 -0.512 -13.694 1.00 94.75 489 VAL A N 1
ATOM 3725 C CA . VAL A 1 489 ? 13.050 -0.184 -14.023 1.00 94.75 489 VAL A CA 1
ATOM 3726 C C . VAL A 1 489 ? 13.553 -1.108 -15.111 1.00 94.75 489 VAL A C 1
ATOM 3728 O O . VAL A 1 489 ? 13.574 -2.324 -14.936 1.00 94.75 489 VAL A O 1
ATOM 3731 N N . VAL A 1 490 ? 13.980 -0.519 -16.224 1.00 94.44 490 VAL A N 1
ATOM 3732 C CA . VAL A 1 490 ? 14.668 -1.213 -17.312 1.00 94.44 490 VAL A CA 1
ATOM 3733 C C . VAL A 1 490 ? 16.157 -0.950 -17.158 1.00 94.44 490 VAL A C 1
ATOM 3735 O O . VAL A 1 490 ? 16.581 0.203 -17.164 1.00 94.44 490 VAL A O 1
ATOM 3738 N N . SER A 1 491 ? 16.957 -2.004 -17.034 1.00 92.44 491 SER A N 1
ATOM 3739 C CA . SER A 1 491 ? 18.414 -1.890 -16.983 1.00 92.44 491 SER A CA 1
ATOM 3740 C C . SER A 1 491 ? 19.065 -2.658 -18.127 1.00 92.44 491 SER A C 1
ATOM 3742 O O . SER A 1 491 ? 18.657 -3.773 -18.463 1.00 92.44 491 SER A O 1
ATOM 3744 N N . ILE A 1 492 ? 20.088 -2.044 -18.720 1.00 91.31 492 ILE A N 1
ATOM 3745 C CA . ILE A 1 492 ? 20.955 -2.636 -19.740 1.00 91.31 492 ILE A CA 1
ATOM 3746 C C . ILE A 1 492 ? 22.391 -2.555 -19.205 1.00 91.31 492 ILE A C 1
ATOM 3748 O O . ILE A 1 492 ? 23.110 -1.593 -19.497 1.00 91.31 492 ILE A O 1
ATOM 3752 N N . PRO A 1 493 ? 22.821 -3.528 -18.376 1.00 87.19 493 PRO A N 1
ATOM 3753 C CA . PRO A 1 493 ? 24.084 -3.441 -17.641 1.00 87.19 493 PRO A CA 1
ATOM 3754 C C . PRO A 1 493 ? 25.315 -3.278 -18.539 1.00 87.19 493 PRO A C 1
ATOM 3756 O O . PRO A 1 493 ? 26.274 -2.614 -18.161 1.00 87.19 493 PRO A O 1
ATOM 3759 N N . GLN A 1 494 ? 25.287 -3.848 -19.747 1.00 84.69 494 GLN A N 1
ATOM 3760 C CA . GLN A 1 494 ? 26.374 -3.755 -20.729 1.00 84.69 494 GLN A CA 1
ATOM 3761 C C . GLN A 1 494 ? 26.632 -2.317 -21.188 1.00 84.69 494 GLN A C 1
ATOM 3763 O O . GLN A 1 494 ? 27.719 -2.026 -21.686 1.00 84.69 494 GLN A O 1
ATOM 3768 N N . TRP A 1 495 ? 25.638 -1.440 -21.053 1.00 86.50 495 TRP A N 1
ATOM 3769 C CA . TRP A 1 495 ? 25.700 -0.042 -21.469 1.00 86.50 495 TRP A CA 1
ATOM 3770 C C . TRP A 1 495 ? 25.686 0.934 -20.293 1.00 86.50 495 TRP A C 1
ATOM 3772 O O . TRP A 1 495 ? 25.712 2.136 -20.531 1.00 86.50 495 TRP A O 1
ATOM 3782 N N . ASP A 1 496 ? 25.650 0.430 -19.053 1.00 86.94 496 ASP A N 1
ATOM 3783 C CA . ASP A 1 496 ? 25.473 1.244 -17.842 1.00 86.94 496 ASP A CA 1
ATOM 3784 C C . ASP A 1 496 ? 24.233 2.155 -17.934 1.00 86.94 496 ASP A C 1
ATOM 3786 O O . ASP A 1 496 ? 24.229 3.296 -17.481 1.00 86.94 496 ASP A O 1
ATOM 3790 N N . VAL A 1 497 ? 23.175 1.655 -18.589 1.00 88.19 497 VAL A N 1
ATOM 3791 C CA . VAL A 1 497 ? 21.914 2.384 -18.745 1.00 88.19 497 VAL A CA 1
ATOM 3792 C C . VAL A 1 497 ? 20.871 1.815 -17.801 1.00 88.19 497 VAL A C 1
ATOM 3794 O O . VAL A 1 497 ? 20.602 0.612 -17.792 1.00 88.19 497 VAL A O 1
ATOM 3797 N N . GLU A 1 498 ? 20.227 2.714 -17.068 1.00 91.19 498 GLU A N 1
ATOM 3798 C CA . GLU A 1 498 ? 19.066 2.428 -16.245 1.00 91.19 498 GLU A CA 1
ATOM 3799 C C . GLU A 1 498 ? 17.982 3.469 -16.531 1.00 91.19 498 GLU A C 1
ATOM 3801 O O . GLU A 1 498 ? 18.199 4.673 -16.396 1.00 91.19 498 GLU A O 1
ATOM 3806 N N . HIS A 1 499 ? 16.807 3.003 -16.937 1.00 92.56 499 HIS A N 1
ATOM 3807 C CA . HIS A 1 499 ? 15.625 3.829 -17.113 1.00 92.56 499 HIS A CA 1
ATOM 3808 C C . HIS A 1 499 ? 14.600 3.479 -16.037 1.00 92.56 499 HIS A C 1
ATOM 3810 O O . HIS A 1 499 ? 14.260 2.310 -15.852 1.00 92.56 499 HIS A O 1
ATOM 3816 N N . ARG A 1 500 ? 14.095 4.499 -15.342 1.00 94.50 500 ARG A N 1
ATOM 3817 C CA . ARG A 1 500 ? 13.103 4.363 -14.274 1.00 94.50 500 ARG A CA 1
ATOM 3818 C C . ARG A 1 500 ? 11.814 5.038 -14.697 1.00 94.50 500 ARG A C 1
ATOM 3820 O O . ARG A 1 500 ? 11.801 6.244 -14.929 1.00 94.50 500 ARG A O 1
ATOM 3827 N N . HIS A 1 501 ? 10.743 4.262 -14.756 1.00 94.75 501 HIS A N 1
ATOM 3828 C CA . HIS A 1 501 ? 9.428 4.750 -15.132 1.00 94.75 501 HIS A CA 1
ATOM 3829 C C . HIS A 1 501 ? 8.454 4.622 -13.949 1.00 94.75 501 HIS A C 1
ATOM 3831 O O . HIS A 1 501 ? 8.246 3.500 -13.477 1.00 94.75 501 HIS A O 1
ATOM 3837 N N . PRO A 1 502 ? 7.855 5.723 -13.454 1.00 94.50 502 PRO A N 1
ATOM 3838 C CA . PRO A 1 502 ? 6.959 5.681 -12.303 1.00 94.50 502 PRO A CA 1
ATOM 3839 C C . PRO A 1 502 ? 5.653 4.945 -12.622 1.00 94.50 502 PRO A C 1
ATOM 3841 O O . PRO A 1 502 ? 5.046 5.125 -13.684 1.00 94.50 502 PRO A O 1
ATOM 3844 N N . VAL A 1 503 ? 5.217 4.123 -11.674 1.00 93.62 503 VAL A N 1
ATOM 3845 C CA . VAL A 1 503 ? 3.954 3.374 -11.682 1.00 93.62 503 VAL A CA 1
ATOM 3846 C C . VAL A 1 503 ? 3.357 3.393 -10.274 1.00 93.62 503 VAL A C 1
ATOM 3848 O O . VAL A 1 503 ? 3.975 3.898 -9.341 1.00 93.62 503 VAL A O 1
ATOM 3851 N N . ARG A 1 504 ? 2.158 2.841 -10.092 1.00 90.75 504 ARG A N 1
ATOM 3852 C CA . ARG A 1 504 ? 1.524 2.704 -8.779 1.00 90.75 504 ARG A CA 1
ATOM 3853 C C . ARG A 1 504 ? 1.157 1.252 -8.517 1.00 90.75 504 ARG A C 1
ATOM 3855 O O . ARG A 1 504 ? 0.382 0.679 -9.280 1.00 90.75 504 ARG A O 1
ATOM 3862 N N . PHE A 1 505 ? 1.634 0.678 -7.415 1.00 88.31 505 PHE A N 1
ATOM 3863 C CA . PHE A 1 505 ? 1.096 -0.594 -6.944 1.00 88.31 505 PHE A CA 1
ATOM 3864 C C . PHE A 1 505 ? -0.055 -0.370 -5.971 1.00 88.31 505 PHE A C 1
ATOM 3866 O O . PHE A 1 505 ? 0.044 0.365 -4.989 1.00 88.31 505 PHE A O 1
ATOM 3873 N N . VAL A 1 506 ? -1.164 -1.029 -6.261 1.00 83.81 506 VAL A N 1
ATOM 3874 C CA . VAL A 1 506 ? -2.320 -1.158 -5.392 1.00 83.81 506 VAL A CA 1
ATOM 3875 C C . VAL A 1 506 ? -2.136 -2.447 -4.616 1.00 83.81 506 VAL A C 1
ATOM 3877 O O . VAL A 1 506 ? -1.986 -3.519 -5.198 1.00 83.81 506 VAL A O 1
ATOM 3880 N N . SER A 1 507 ? -2.133 -2.341 -3.295 1.00 69.12 507 SER A N 1
ATOM 3881 C CA . SER A 1 507 ? -2.168 -3.510 -2.431 1.00 69.12 507 SER A CA 1
ATOM 3882 C C . SER A 1 507 ? -3.339 -3.406 -1.477 1.00 69.12 507 SER A C 1
ATOM 3884 O O . SER A 1 507 ? -3.505 -2.375 -0.819 1.00 69.12 507 SER A O 1
ATOM 3886 N N . ASP A 1 508 ? -4.089 -4.500 -1.363 1.00 50.72 508 ASP A N 1
ATOM 3887 C CA . ASP A 1 508 ? -5.043 -4.706 -0.278 1.00 50.72 508 ASP A CA 1
ATOM 3888 C C . ASP A 1 508 ? -4.341 -4.991 1.063 1.00 50.72 508 ASP A C 1
ATOM 3890 O O . ASP A 1 508 ? -4.957 -4.802 2.111 1.00 50.72 508 ASP A O 1
ATOM 3894 N N . THR A 1 509 ? -3.057 -5.381 1.049 1.00 51.53 509 THR A N 1
ATOM 3895 C CA . THR A 1 509 ? -2.264 -5.718 2.242 1.00 51.53 509 THR A CA 1
ATOM 3896 C C . THR A 1 509 ? -0.797 -5.280 2.133 1.00 51.53 509 THR A C 1
ATOM 3898 O O . THR A 1 509 ? 0.002 -5.860 1.400 1.00 51.53 509 THR A O 1
ATOM 3901 N N . TRP A 1 510 ? -0.401 -4.256 2.894 1.00 53.16 510 TRP A N 1
ATOM 3902 C CA . TRP A 1 510 ? 0.996 -3.778 2.995 1.00 53.16 510 TRP A CA 1
ATOM 3903 C C . TRP A 1 510 ? 1.790 -4.430 4.141 1.00 53.16 510 TRP A C 1
ATOM 3905 O O . TRP A 1 510 ? 2.880 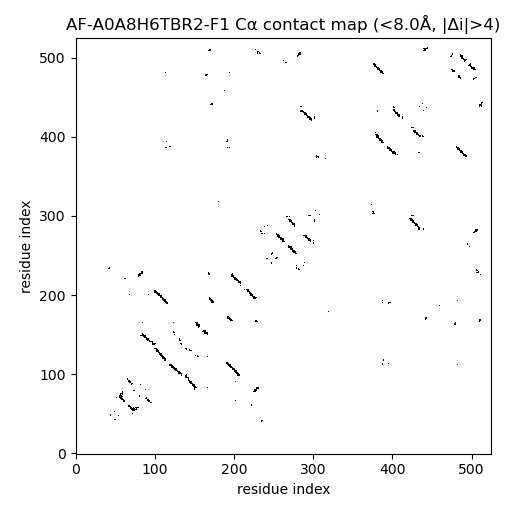-3.980 4.490 1.00 53.16 510 TRP A O 1
ATOM 3915 N N . VAL A 1 511 ? 1.239 -5.479 4.749 1.00 45.00 511 VAL A N 1
ATOM 3916 C CA . VAL A 1 511 ? 1.802 -6.150 5.924 1.00 45.00 511 VAL A CA 1
ATOM 3917 C C . VAL A 1 511 ? 2.242 -7.557 5.532 1.00 45.00 511 VAL A C 1
ATOM 3919 O O . VAL A 1 511 ? 1.525 -8.247 4.813 1.00 45.00 511 VAL A O 1
ATOM 3922 N N . ASP A 1 512 ? 3.439 -7.949 5.975 1.00 40.69 512 ASP A N 1
ATOM 3923 C CA . ASP A 1 512 ? 3.897 -9.340 5.923 1.00 40.69 512 ASP A CA 1
ATOM 3924 C C . ASP A 1 512 ? 2.849 -10.272 6.552 1.00 40.69 512 ASP A C 1
ATOM 3926 O O . ASP A 1 512 ? 2.165 -9.891 7.507 1.00 40.69 512 ASP A O 1
ATOM 3930 N N . ASP A 1 513 ? 2.891 -11.549 6.174 1.00 38.97 513 ASP A N 1
ATOM 3931 C CA . ASP A 1 513 ? 2.751 -12.641 7.142 1.00 38.97 513 ASP A CA 1
ATOM 3932 C C . ASP A 1 513 ? 3.848 -12.483 8.219 1.00 38.97 513 ASP A C 1
ATOM 3934 O O . ASP A 1 513 ? 4.807 -13.252 8.307 1.00 38.97 513 ASP A O 1
ATOM 3938 N N . VAL A 1 514 ? 3.766 -11.433 9.045 1.00 40.53 514 VAL A N 1
ATOM 3939 C CA . VAL A 1 514 ? 4.463 -11.433 10.317 1.00 40.53 514 VAL A CA 1
ATOM 3940 C C . VAL A 1 514 ? 3.707 -12.505 11.076 1.00 40.53 514 VAL A C 1
ATOM 3942 O O . VAL A 1 514 ? 2.576 -12.282 11.513 1.00 40.53 514 VAL A O 1
ATOM 3945 N N . GLY A 1 515 ? 4.311 -13.683 11.209 1.00 37.09 515 GLY A N 1
ATOM 3946 C CA . GLY A 1 515 ? 4.026 -14.532 12.348 1.00 37.09 515 GLY A CA 1
ATOM 3947 C C . GLY A 1 515 ? 4.228 -13.641 13.561 1.00 37.09 515 GLY A C 1
ATOM 3948 O O . GLY A 1 515 ? 5.359 -13.413 13.989 1.00 37.09 515 GLY A O 1
ATOM 3949 N N . TRP A 1 516 ? 3.149 -13.020 14.035 1.00 41.31 516 TRP A N 1
ATOM 3950 C CA . TRP A 1 516 ? 3.153 -12.278 15.271 1.00 41.31 516 TRP A CA 1
ATOM 3951 C C . TRP A 1 516 ? 3.409 -13.336 16.327 1.00 41.31 516 TRP A C 1
ATOM 3953 O O . TRP A 1 516 ? 2.484 -13.955 16.844 1.00 41.31 516 TRP A O 1
ATOM 3963 N N . GLY A 1 517 ? 4.686 -13.557 16.625 1.00 36.97 517 GLY A N 1
ATOM 3964 C CA . GLY A 1 517 ? 5.142 -14.188 17.844 1.00 36.97 517 GLY A CA 1
ATOM 3965 C C . GLY A 1 517 ? 4.788 -13.280 19.014 1.00 36.97 517 GLY A C 1
ATOM 3966 O O . GLY A 1 517 ? 5.662 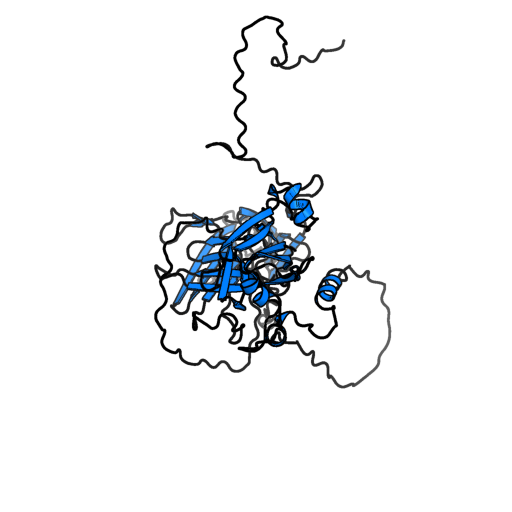-12.835 19.746 1.00 36.97 517 GLY A O 1
ATOM 3967 N N . TYR A 1 518 ? 3.500 -12.985 19.204 1.00 39.81 518 TYR A N 1
ATOM 3968 C CA . TYR A 1 518 ? 2.991 -12.861 20.551 1.00 39.81 518 TYR A CA 1
ATOM 3969 C C . TYR A 1 518 ? 3.165 -14.253 21.135 1.00 39.81 518 TYR A C 1
ATOM 3971 O O . TYR A 1 518 ? 2.308 -15.119 20.975 1.00 39.81 518 TYR A O 1
ATOM 3979 N N . GLY A 1 519 ? 4.333 -14.483 21.738 1.00 36.88 519 GLY A N 1
ATOM 3980 C CA . GLY A 1 519 ? 4.514 -15.603 22.634 1.00 36.88 519 GLY A CA 1
ATOM 3981 C C . GLY A 1 519 ? 3.330 -15.578 23.588 1.00 36.88 519 GLY A C 1
ATOM 3982 O O . GLY A 1 519 ? 3.165 -14.640 24.367 1.00 36.88 519 GLY A O 1
ATOM 3983 N N . ALA A 1 520 ? 2.483 -16.597 23.496 1.00 36.81 520 ALA A N 1
ATOM 3984 C CA . ALA A 1 520 ? 1.400 -16.830 24.438 1.00 36.81 520 ALA A CA 1
ATOM 3985 C C . ALA A 1 520 ? 1.928 -17.110 25.866 1.00 36.81 520 ALA A C 1
ATOM 3987 O O . ALA A 1 520 ? 1.145 -17.359 26.774 1.00 36.81 520 ALA A O 1
ATOM 3988 N N . GLU A 1 521 ? 3.244 -17.038 26.091 1.00 34.62 521 GLU A N 1
ATOM 3989 C CA . GLU A 1 521 ? 3.922 -17.378 27.342 1.00 34.62 521 GLU A CA 1
ATOM 3990 C C . GLU A 1 521 ? 3.974 -16.247 28.390 1.00 34.62 521 GLU A C 1
ATOM 3992 O O . GLU A 1 521 ? 4.572 -16.422 29.443 1.00 34.62 521 GLU A O 1
ATOM 3997 N N . GLY A 1 522 ? 3.334 -15.094 28.164 1.00 34.31 522 GLY A N 1
ATOM 3998 C CA . GLY A 1 522 ? 3.442 -13.945 29.079 1.00 34.31 522 GLY A CA 1
ATOM 3999 C C . GLY A 1 522 ? 2.272 -13.659 30.032 1.00 34.31 522 GLY A C 1
ATOM 4000 O O . GLY A 1 522 ? 2.393 -12.744 30.839 1.00 34.31 522 GLY A O 1
ATOM 4001 N N . LEU A 1 523 ? 1.128 -14.351 29.939 1.00 35.31 523 LEU A N 1
ATOM 4002 C CA . LEU A 1 523 ? -0.117 -13.934 30.628 1.00 35.31 523 LEU A CA 1
ATOM 4003 C C . LEU A 1 523 ? -0.819 -15.041 31.433 1.00 35.31 523 LEU A C 1
ATOM 4005 O O . LEU A 1 523 ? -2.019 -14.965 31.692 1.00 35.31 523 LEU A O 1
ATOM 4009 N N . ALA A 1 524 ? -0.060 -16.043 31.877 1.00 33.31 524 ALA A N 1
ATOM 4010 C CA . ALA A 1 524 ? -0.462 -16.928 32.967 1.00 33.31 524 ALA A CA 1
ATOM 4011 C C . ALA A 1 524 ? 0.262 -16.520 34.264 1.00 33.31 524 ALA A C 1
ATOM 4013 O O . ALA A 1 524 ? 1.217 -17.172 34.679 1.00 33.31 524 ALA A O 1
ATOM 4014 N N . ALA A 1 525 ? -0.186 -15.419 34.873 1.00 32.47 525 ALA A N 1
ATOM 4015 C CA . ALA A 1 525 ? -0.004 -15.102 36.291 1.00 32.47 525 ALA A CA 1
ATOM 4016 C C . ALA A 1 525 ? -1.114 -14.148 36.750 1.00 32.47 525 ALA A C 1
ATOM 4018 O O . ALA A 1 525 ? -1.289 -13.095 36.091 1.00 32.47 525 ALA A O 1
#

Radius of gyration: 30.48 Å; Cα contacts (8 Å, |Δi|>4): 860; chains: 1; bounding box: 97×79×97 Å

Sequence (525 aa):
MAESVALPPYYRSSAGHVAQSEVDIPAYTSHPSVGEERLSRPTSGPGQPHPQSQYHGEFVRTVGRITLTLKNQPPDALIPTYAPGELVTGSIRVHAPENVTEVVLKVLGRMELATTHGGRRRDIVKASYTAWNNDLRFHCPPSIPFSFIFPSTFADEEHPDIQHDLPPTIIVRPPETYTIQIYKRTHANQFISAKCTYNMSVLVSTALHPRLTGLWRGEKSLDVPLHIRVKSAPSRPIMPDPRLLSTVKSAPEEWRQIVCELGPHLRGRAHCNLFIPASQMYGLDDQIPVHLQVSGPINALRILLHPSCPRSRMSLADFIATAPTAQSDSQAQSHSPSRSSSGSLPDPAPSASRRASLLSEWTSTSGPPARQDLLAVRVHLLRRVHIALGGQVPVCRDVCLGLGKLVVLPPPMDHGEKGAGASAQIDWAGEVRVLPRSAGGGFAVGVNANGEVLPPSTPTATQQPEPGTALDRIATFSSGALWVEDMIVVSIPQWDVEHRHPVRFVSDTWVDDVGWGYGAEGLAA